Protein AF-A0A3E1D5I5-F1 (afdb_monomer_lite)

Secondary structure (DSSP, 8-state):
----HHHHHHHHHHHHHHHHHHHHHHHHHHHHHTSPPBEEEEEEEEEE--THHHHHHHTS---TTS-HHHHHHHHHHHHT-HHHHHHHHHHS-HHHHHHHHTT-S-HHHHHHHTEEEEEPTTSSEEEEEEEES-HHHHHHHHHHHHHHHHHHHHHHHHHHHHHHHHHHHHHHHHHHHHHHHHHHHHHHHHHHTT---SSGGG-HHHHHHHHHHHHHHHHHHHHHHHHHHHHHHHHHHHTTPPP-S-----HHHHHHHHHHHHHHHHHHHHHHHS-HHHHTT-HHHHHHHHHHHHHHHHHHHHHHHHHHHHHHHHHHHHHHHHHHHHHHHHHHHHHHHHHHHHHHHHHHHHHHHHHHHHHHHHHHHHHHHHHHHHHHHHHHHHHHHHH--EEEEEEPPP--SS-SBS-HHHHHHHHHHHHHHHHHHHHHHHHHTT---PPP-----PPPP-----------------TTSSS----------S---------PPPPPPHHHHHHHHHHS-HHHHHHHHHHTTT--HHHHHH-BGGGEETTTTEEEEPPPPTT-SS-PPPEEEEPPHHHHHHHHHHS---TT--SSBSSB-TTSPBPPHHHHHHHHHHHHHHTT-SSGGG--HHHHHHHHHHHHHHTTB-HHHHHHHH----HHHHHHHHHHS-SSPPBPTTSS--S-GGGSPP-

Radius of gyration: 65.94 Å; chains: 1; bounding box: 155×74×214 Å

Sequence (683 aa):
MFSSPAQRANRRKFLVFSGTFLTLAAIGLFYSYSRPAIYLASTRVQINPGAVQVEAAVSTGGTQGANAPRSLLNELQVLTSRPLVKAVLEKMSGAQRDIASQLGADSVAALQAGLQAKVAEGTNVVEVSSRGPDAALAAMLVNELVVAYTGQLNDAYAKTSNSSLTQISDEVAQLTQKVQTQRRQMEDFRLRHNIVSFEREENEALGRIKGQTEALNKAQEKLAIAEGKLRAMTESTAAGRPLAAPVRPNATLDNLEQRASQAREELSEMGRGFTPAYLAMDPRARAVRNRLIELERQIVNQRQSNGQVAQSDQSSALADARDEVNAARDTVARMTQQTAGNRGALQQFATHFNDFRILRDELAPLESLLRDATQRKARQEAGEAARRPSVRVVEPAFIPREPWQPQYTRDAAIVLGGAFLLALLAMWVVELFNRIDTPPTWVVSQPSPYPNNPNYGLGYEPGQDNVAALAHRRPLAVEYDGRAPMLPPINYPRELLQEELASILTNASPTVLLFVHLLLRGVSPEEAIALRGSDVNTATQTLHIANSQEGDDTRTTARDIPLDSTLHKMIVNTFKVTPAGDAQPLLGDTNAKPAALNDLTTELIYAAHDASVDQPAEVTPEALRHTYAAFLARQGIRMADLARAVGQMSTAQATIYSAMAPAGKRLGLEQVERLMPAVRPAT

Foldseek 3Di:
DDDDPVRVLVVVLCCLLVVLLVVLLVVLLCVLVPDFFKAKWKFKKQWDQFCPVVVVVPVPPDDPDDCVVVVVVVLQCVLLDLVLLVVLLVVDDPVLVVVLVVQDPDSSVSFSVQWDWDDDPPGSMIMIMGMDSALVSRQSSNQSSLVSSLVVLLVVLCVVLVVVLVVLVVVLVVLVVVLVVLVVVLVVLCVVLVVPDLDPVPDVLVVVLVVLVVVLVVLVVLLVVLVVVLVVLVVCVVVVHQPPPPLPPPVVLVVLVVVLVVLVVVLVVVPVPDDPVVCVVDPVSVVSVVVNVVSVVVNVVVVVVSVVVSVVVSVVVSVVSVVSNVVSVVSSVVSVVVSVVSVVVVVVSVVSSVVSVVSVVVSVVSVVVSVVSVVVSVVSVVSSVVSRIDMGTPGRIDRDPDGPPPPSVVSSVVSSVVSSVVSVVSSVVVCVVDDDDDPDDDDDDDDDDDDDDDDDDDDDDDDDDDPPPPPPPDDPPPPPPPDDPPPDPPPQQDADDLLLLLLLLVQADLLLNLLLVCLLQQQALVQLLVAFLQQQQLVQQWGWRDADPDPDPQGFDTAIGHHDPVSSCSQCPVQVRDNNTDRAGSNDDPVSHRDDSVVSQVSSLVSSVSSVPPPSVSRGSVNSNSNNLLQQLCQQADLVQSCNRNPDDDPSSSVVSPVSHDPDDHDYNVRTDSHDPSRDPDD

pLDDT: mean 78.71, std 16.88, range [29.5, 97.88]

Structure (mmCIF, N/CA/C/O backbone):
data_AF-A0A3E1D5I5-F1
#
_entry.id   AF-A0A3E1D5I5-F1
#
loop_
_atom_site.group_PDB
_atom_site.id
_atom_site.type_symbol
_atom_site.label_atom_id
_atom_site.label_alt_id
_atom_site.label_comp_id
_atom_site.label_asym_id
_atom_site.label_entity_id
_atom_site.label_seq_id
_atom_site.pdbx_PDB_ins_code
_atom_site.Cartn_x
_atom_site.Cartn_y
_atom_site.Cartn_z
_atom_site.occupancy
_atom_site.B_iso_or_equiv
_atom_site.auth_seq_id
_atom_site.auth_comp_id
_atom_site.auth_asym_id
_atom_site.auth_atom_id
_atom_site.pdbx_PDB_model_num
ATOM 1 N N . MET A 1 1 ? 50.272 1.333 -85.269 1.00 42.12 1 MET A N 1
ATOM 2 C CA . MET A 1 1 ? 49.233 1.319 -84.214 1.00 42.12 1 MET A CA 1
ATOM 3 C C . MET A 1 1 ? 49.677 2.283 -83.109 1.00 42.12 1 MET A C 1
ATOM 5 O O . MET A 1 1 ? 50.296 1.868 -82.141 1.00 42.12 1 MET A O 1
ATOM 9 N N . PHE A 1 2 ? 49.490 3.593 -83.308 1.00 49.72 2 PHE A N 1
ATOM 10 C CA . PHE A 1 2 ? 49.952 4.631 -82.376 1.00 49.72 2 PHE A CA 1
ATOM 11 C C . PHE A 1 2 ? 48.734 5.268 -81.706 1.00 49.72 2 PHE A C 1
ATOM 13 O O . PHE A 1 2 ? 47.946 5.939 -82.362 1.00 49.72 2 PHE A O 1
ATOM 20 N N . SER A 1 3 ? 48.553 5.012 -80.411 1.00 51.47 3 SER A N 1
ATOM 21 C CA . SER A 1 3 ? 47.504 5.639 -79.604 1.00 51.47 3 SER A CA 1
ATOM 22 C C . SER A 1 3 ? 47.756 7.140 -79.471 1.00 51.47 3 SER A C 1
ATOM 24 O O . SER A 1 3 ? 48.889 7.561 -79.207 1.00 51.47 3 SER A O 1
ATOM 26 N N . SER A 1 4 ? 46.699 7.932 -79.660 1.00 66.31 4 SER A N 1
ATOM 27 C CA . SER A 1 4 ? 46.750 9.395 -79.623 1.00 66.31 4 SER A CA 1
ATOM 28 C C . SER A 1 4 ? 47.171 9.903 -78.231 1.00 66.31 4 SER A C 1
ATOM 30 O O . SER A 1 4 ? 46.945 9.218 -77.225 1.00 66.31 4 SER A O 1
ATOM 32 N N . PRO A 1 5 ? 47.776 11.101 -78.119 1.00 66.19 5 PRO A N 1
ATOM 33 C CA . PRO A 1 5 ? 48.180 11.669 -76.826 1.00 66.19 5 PRO A CA 1
ATOM 34 C C . PRO A 1 5 ? 47.012 11.762 -75.825 1.00 66.19 5 PRO A C 1
ATOM 36 O O . PRO A 1 5 ? 47.193 11.487 -74.638 1.00 66.19 5 PRO A O 1
ATOM 39 N N . ALA A 1 6 ? 45.792 12.013 -76.313 1.00 66.56 6 ALA A N 1
ATOM 40 C CA . ALA A 1 6 ? 44.570 12.004 -75.510 1.00 66.56 6 ALA A CA 1
ATOM 41 C C . ALA A 1 6 ? 44.238 10.614 -74.923 1.00 66.56 6 ALA A C 1
ATOM 43 O O . ALA A 1 6 ? 43.860 10.504 -73.756 1.00 66.56 6 ALA A O 1
ATOM 44 N N . GLN A 1 7 ? 44.439 9.530 -75.683 1.00 73.06 7 GLN A N 1
ATOM 45 C CA . GLN A 1 7 ? 44.225 8.164 -75.187 1.00 73.06 7 GLN A CA 1
ATOM 46 C C . GLN A 1 7 ? 45.232 7.778 -74.095 1.00 73.06 7 GLN A C 1
ATOM 48 O O . GLN A 1 7 ? 44.872 7.090 -73.139 1.00 73.06 7 GLN A O 1
ATOM 53 N N . ARG A 1 8 ? 46.486 8.238 -74.197 1.00 75.19 8 ARG A N 1
ATOM 54 C CA . ARG A 1 8 ? 47.512 7.987 -73.169 1.00 75.19 8 ARG A CA 1
ATOM 55 C C . ARG A 1 8 ? 47.208 8.737 -71.870 1.00 75.19 8 ARG A C 1
ATOM 57 O O . ARG A 1 8 ? 47.341 8.151 -70.796 1.00 75.19 8 ARG A O 1
ATOM 64 N N . ALA A 1 9 ? 46.739 9.983 -71.966 1.00 75.44 9 ALA A N 1
ATOM 65 C CA . ALA A 1 9 ? 46.314 10.771 -70.810 1.00 75.44 9 ALA A CA 1
ATOM 66 C C . ALA A 1 9 ? 45.112 10.133 -70.091 1.00 75.44 9 ALA A C 1
ATOM 68 O O . ALA A 1 9 ? 45.166 9.925 -68.879 1.00 75.44 9 ALA A O 1
ATOM 69 N N . ASN A 1 10 ? 44.074 9.722 -70.827 1.00 80.50 10 ASN A N 1
ATOM 70 C CA . ASN A 1 10 ? 42.903 9.058 -70.241 1.00 80.50 10 ASN A CA 1
ATOM 71 C C . ASN A 1 10 ? 43.249 7.706 -69.601 1.00 80.50 10 ASN A C 1
ATOM 73 O O . ASN A 1 10 ? 42.752 7.394 -68.519 1.00 80.50 10 ASN A O 1
ATOM 77 N N . ARG A 1 11 ? 44.158 6.927 -70.204 1.00 86.00 11 ARG A N 1
ATOM 78 C CA . ARG A 1 11 ? 44.636 5.669 -69.612 1.00 86.00 11 ARG A CA 1
ATOM 79 C C . ARG A 1 11 ? 45.398 5.905 -68.307 1.00 86.00 11 ARG A C 1
ATOM 81 O O . ARG A 1 11 ? 45.205 5.158 -67.356 1.00 86.00 11 ARG A O 1
ATOM 88 N N . ARG A 1 12 ? 46.227 6.951 -68.231 1.00 84.06 12 ARG A N 1
ATOM 89 C CA . ARG A 1 12 ? 46.948 7.314 -67.001 1.00 84.06 12 ARG A CA 1
ATOM 90 C C . ARG A 1 12 ? 45.995 7.772 -65.897 1.00 84.06 12 ARG A C 1
ATOM 92 O O . ARG A 1 12 ? 46.133 7.307 -64.772 1.00 84.06 12 ARG A O 1
ATOM 99 N N . LYS A 1 13 ? 45.011 8.617 -66.224 1.00 84.94 13 LYS A N 1
ATOM 100 C CA . LYS A 1 13 ? 43.953 9.052 -65.294 1.00 84.94 13 LYS A CA 1
ATOM 101 C C . LYS A 1 13 ? 43.213 7.855 -64.699 1.00 84.94 13 LYS A C 1
ATOM 103 O O . LYS A 1 13 ? 43.117 7.733 -63.483 1.00 84.94 13 LYS A O 1
ATOM 108 N N . PHE A 1 14 ? 42.787 6.932 -65.560 1.00 88.75 14 PHE A N 1
ATOM 109 C CA . PHE A 1 14 ? 42.104 5.713 -65.141 1.00 88.75 14 PHE A CA 1
ATOM 110 C C . PHE A 1 14 ? 42.987 4.804 -64.273 1.00 88.75 14 PHE A C 1
ATOM 112 O O . PHE A 1 14 ? 42.516 4.290 -63.265 1.00 88.75 14 PHE A O 1
ATOM 119 N N . LEU A 1 15 ? 44.272 4.638 -64.609 1.00 90.94 15 LEU A N 1
ATOM 120 C CA . LEU A 1 15 ? 45.202 3.821 -63.819 1.00 90.94 15 LEU A CA 1
ATOM 121 C C . LEU A 1 15 ? 45.475 4.413 -62.432 1.00 90.94 15 LEU A C 1
ATOM 123 O O . LEU A 1 15 ? 45.501 3.670 -61.456 1.00 90.94 15 LEU A O 1
ATOM 127 N N . VAL A 1 16 ? 45.652 5.733 -62.330 1.00 91.44 16 VAL A N 1
ATOM 128 C CA . VAL A 1 16 ? 45.872 6.415 -61.044 1.00 91.44 16 VAL A CA 1
ATOM 129 C C . VAL A 1 16 ? 44.625 6.332 -60.173 1.00 91.44 16 VAL A C 1
ATOM 131 O O . VAL A 1 16 ? 44.719 5.940 -59.011 1.00 91.44 16 VAL A O 1
ATOM 134 N N . PHE A 1 17 ? 43.456 6.639 -60.739 1.00 93.88 17 PHE A N 1
ATOM 135 C CA . PHE A 1 17 ? 42.183 6.522 -60.036 1.00 93.88 17 PHE A CA 1
ATOM 136 C C . PHE A 1 17 ? 41.930 5.079 -59.579 1.00 93.88 17 PHE A C 1
ATOM 138 O O . PHE A 1 17 ? 41.738 4.830 -58.395 1.00 93.88 17 PHE A O 1
ATOM 145 N N . SER A 1 18 ? 42.003 4.104 -60.490 1.00 93.62 18 SER A N 1
ATOM 146 C CA . SER A 1 18 ? 41.732 2.702 -60.162 1.00 93.62 18 SER A CA 1
ATOM 147 C C . SER A 1 18 ? 42.753 2.131 -59.174 1.00 93.62 18 SER A C 1
ATOM 149 O O . SER A 1 18 ? 42.370 1.369 -58.293 1.00 93.62 18 SER A O 1
ATOM 151 N N . GLY A 1 19 ? 44.037 2.486 -59.291 1.00 95.31 19 GLY A N 1
ATOM 152 C CA . GLY A 1 19 ? 45.087 2.003 -58.391 1.00 95.31 19 GLY A CA 1
ATOM 153 C C . GLY A 1 19 ? 44.958 2.554 -56.968 1.00 95.31 19 GLY A C 1
ATOM 154 O O . GLY A 1 19 ? 45.108 1.816 -55.995 1.00 95.31 19 GLY A O 1
ATOM 155 N N . THR A 1 20 ? 44.629 3.840 -56.832 1.00 94.31 20 THR A N 1
ATOM 156 C CA . THR A 1 20 ? 44.410 4.469 -55.517 1.00 94.31 20 THR A CA 1
ATOM 157 C C . THR A 1 20 ? 43.092 4.025 -54.887 1.00 94.31 20 THR A C 1
ATOM 159 O O . THR A 1 20 ? 43.067 3.683 -53.708 1.00 94.31 20 THR A O 1
ATOM 162 N N . PHE A 1 21 ? 42.019 3.931 -55.675 1.00 96.81 21 PHE A N 1
ATOM 163 C CA . PHE A 1 21 ? 40.726 3.439 -55.207 1.00 96.81 21 PHE A CA 1
ATOM 164 C C . PHE A 1 21 ? 40.816 1.998 -54.695 1.00 96.81 21 PHE A C 1
ATOM 166 O O . PHE A 1 21 ? 40.399 1.728 -53.573 1.00 96.81 21 PHE A O 1
ATOM 173 N N . LEU A 1 22 ? 41.395 1.078 -55.478 1.00 96.69 22 LEU A N 1
ATOM 174 C CA . LEU A 1 22 ? 41.454 -0.339 -55.107 1.00 96.69 22 LEU A CA 1
ATOM 175 C C . LEU A 1 22 ? 42.319 -0.585 -53.866 1.00 96.69 22 LEU A C 1
ATOM 177 O O . LEU A 1 22 ? 41.949 -1.409 -53.035 1.00 96.69 22 LEU A O 1
ATOM 181 N N . THR A 1 23 ? 43.439 0.124 -53.707 1.00 95.94 23 THR A N 1
ATOM 182 C CA . THR A 1 23 ? 44.313 -0.050 -52.533 1.00 95.94 23 THR A CA 1
ATOM 183 C C . THR A 1 23 ? 43.657 0.470 -51.257 1.00 95.94 23 THR A C 1
ATOM 185 O O . THR A 1 23 ? 43.608 -0.251 -50.261 1.00 95.94 23 THR A O 1
ATOM 188 N N . LEU A 1 24 ? 43.086 1.678 -51.291 1.00 96.19 24 LEU A N 1
ATOM 189 C CA . LEU A 1 24 ? 42.383 2.255 -50.144 1.00 96.19 24 LEU A CA 1
ATOM 190 C C . LEU A 1 24 ? 41.114 1.470 -49.792 1.00 96.19 24 LEU A C 1
ATOM 192 O O . LEU A 1 24 ? 40.868 1.212 -48.613 1.00 96.19 24 LEU A O 1
ATOM 196 N N . ALA A 1 25 ? 40.344 1.037 -50.795 1.00 95.62 25 ALA A N 1
ATOM 197 C CA . ALA A 1 25 ? 39.172 0.196 -50.583 1.00 95.62 25 ALA A CA 1
ATOM 198 C C . ALA A 1 25 ? 39.558 -1.158 -49.972 1.00 95.62 25 ALA A C 1
ATOM 200 O O . ALA A 1 25 ? 38.936 -1.577 -49.000 1.00 95.62 25 ALA A O 1
ATOM 201 N N . ALA A 1 26 ? 40.604 -1.823 -50.477 1.00 96.00 26 ALA A N 1
ATOM 202 C CA . ALA A 1 26 ? 41.054 -3.108 -49.942 1.00 96.00 26 ALA A CA 1
ATOM 203 C C . ALA A 1 26 ? 41.519 -2.998 -48.482 1.00 96.00 26 ALA A C 1
ATOM 205 O O . ALA A 1 26 ? 41.085 -3.790 -47.647 1.00 96.00 26 ALA A O 1
ATOM 206 N N . ILE A 1 27 ? 42.343 -1.996 -48.153 1.00 95.88 27 ILE A N 1
ATOM 207 C CA . ILE A 1 27 ? 42.831 -1.772 -46.782 1.00 95.88 27 ILE A CA 1
ATOM 208 C C . ILE A 1 27 ? 41.668 -1.435 -45.841 1.00 95.88 27 ILE A C 1
ATOM 210 O O . ILE A 1 27 ? 41.563 -2.006 -44.754 1.00 95.88 27 ILE A O 1
ATOM 214 N N . GLY A 1 28 ? 40.775 -0.533 -46.254 1.00 93.06 28 GLY A N 1
ATOM 215 C CA . GLY A 1 28 ? 39.649 -0.113 -45.426 1.00 93.06 28 GLY A CA 1
ATOM 216 C C . GLY A 1 28 ? 38.622 -1.226 -45.202 1.00 93.06 28 GLY A C 1
ATOM 217 O O . GLY A 1 28 ? 38.139 -1.389 -44.083 1.00 93.06 28 GLY A O 1
ATOM 218 N N . LEU A 1 29 ? 38.316 -2.028 -46.230 1.00 94.31 29 LEU A N 1
ATOM 219 C CA . LEU A 1 29 ? 37.409 -3.170 -46.095 1.00 94.31 29 LEU A CA 1
ATOM 220 C C . LEU A 1 29 ? 38.040 -4.261 -45.233 1.00 94.31 29 LEU A C 1
ATOM 222 O O . LEU A 1 29 ? 37.367 -4.775 -44.343 1.00 94.31 29 LEU A O 1
ATOM 226 N N . PHE A 1 30 ? 39.329 -4.559 -45.424 1.00 94.56 30 PHE A N 1
ATOM 227 C CA . PHE A 1 30 ? 40.052 -5.499 -44.569 1.00 94.56 30 PHE A CA 1
ATOM 228 C C . PHE A 1 30 ? 39.974 -5.080 -43.095 1.00 94.56 30 PHE A C 1
ATOM 230 O O . PHE A 1 30 ? 39.568 -5.878 -42.256 1.00 94.56 30 PHE A O 1
ATOM 237 N N . TYR A 1 31 ? 40.245 -3.808 -42.792 1.00 93.44 31 TYR A N 1
ATOM 238 C CA . TYR A 1 31 ? 40.122 -3.262 -41.437 1.00 93.44 31 TYR A CA 1
ATOM 239 C C . TYR A 1 31 ? 38.677 -3.260 -40.899 1.00 93.44 31 TYR A C 1
ATOM 241 O O . TYR A 1 31 ? 38.444 -3.399 -39.696 1.00 93.44 31 TYR A O 1
ATOM 249 N N . SER A 1 32 ? 37.677 -3.071 -41.762 1.00 91.06 32 SER A N 1
ATOM 250 C CA . SER A 1 32 ? 36.269 -3.116 -41.361 1.00 91.06 32 SER A CA 1
ATOM 251 C C . SER A 1 32 ? 35.823 -4.533 -40.999 1.00 91.06 32 SER A C 1
ATOM 253 O O . SER A 1 32 ? 35.151 -4.701 -39.987 1.00 91.06 32 SER A O 1
ATOM 255 N N . TYR A 1 33 ? 36.218 -5.540 -41.783 1.00 91.69 33 TYR A N 1
ATOM 256 C CA . TYR A 1 33 ? 35.835 -6.941 -41.571 1.00 91.69 33 TYR A CA 1
ATOM 257 C C . TYR A 1 33 ? 36.713 -7.679 -40.550 1.00 91.69 33 TYR A C 1
ATOM 259 O O . TYR A 1 33 ? 36.272 -8.682 -40.000 1.00 91.69 33 TYR A O 1
ATOM 267 N N . SER A 1 34 ? 37.918 -7.185 -40.238 1.00 89.38 34 SER A N 1
ATOM 268 C CA . SER A 1 34 ? 38.784 -7.773 -39.204 1.00 89.38 34 SER A CA 1
ATOM 269 C C . SER A 1 34 ? 38.383 -7.406 -37.770 1.00 89.38 34 SER A C 1
ATOM 271 O O . SER A 1 34 ? 38.963 -7.930 -36.820 1.00 89.38 34 SER A O 1
ATOM 273 N N . ARG A 1 35 ? 37.446 -6.468 -37.583 1.00 88.81 35 ARG A N 1
ATOM 274 C CA . ARG A 1 35 ? 36.984 -6.043 -36.255 1.00 88.81 35 ARG A CA 1
ATOM 275 C C . ARG A 1 35 ? 36.007 -7.072 -35.664 1.00 88.81 35 ARG A C 1
ATOM 277 O O . ARG A 1 35 ? 35.093 -7.495 -36.378 1.00 88.81 35 ARG A O 1
ATOM 284 N N . PRO A 1 36 ? 36.171 -7.459 -34.382 1.00 86.19 36 PRO A N 1
ATOM 285 C CA . PRO A 1 36 ? 35.299 -8.438 -33.744 1.00 86.19 36 PRO A CA 1
ATOM 286 C C . PRO A 1 36 ? 33.871 -7.898 -33.636 1.00 86.19 36 PRO A C 1
ATOM 288 O O . PRO A 1 36 ? 33.661 -6.737 -33.282 1.00 86.19 36 PRO A O 1
ATOM 291 N N . ALA A 1 37 ? 32.901 -8.760 -33.934 1.00 88.50 37 ALA A N 1
ATOM 292 C CA . ALA A 1 37 ? 31.489 -8.462 -33.768 1.00 88.50 37 ALA A CA 1
ATOM 293 C C . ALA A 1 37 ? 31.130 -8.395 -32.278 1.00 88.50 37 ALA A C 1
ATOM 295 O O . ALA A 1 37 ? 31.446 -9.307 -31.514 1.00 88.50 37 ALA A O 1
ATOM 296 N N . ILE A 1 38 ? 30.449 -7.325 -31.874 1.00 90.88 38 ILE A N 1
ATOM 297 C CA . ILE A 1 38 ? 29.845 -7.181 -30.550 1.00 90.88 38 ILE A CA 1
ATOM 298 C C . ILE A 1 38 ? 28.334 -7.240 -30.726 1.00 90.88 38 ILE A C 1
ATOM 300 O O . ILE A 1 38 ? 27.758 -6.473 -31.500 1.00 90.88 38 ILE A O 1
ATOM 304 N N . TYR A 1 39 ? 27.696 -8.133 -29.986 1.00 92.12 39 TYR A N 1
ATOM 305 C CA . TYR A 1 39 ? 26.256 -8.322 -29.955 1.00 92.12 39 TYR A CA 1
ATOM 306 C C . TYR A 1 39 ? 25.660 -7.627 -28.734 1.00 92.12 39 TYR A C 1
ATOM 308 O O . TYR A 1 39 ? 26.291 -7.569 -27.678 1.00 92.12 39 TYR A O 1
ATOM 316 N N . LEU A 1 40 ? 24.446 -7.100 -28.890 1.00 92.56 40 LEU A N 1
ATOM 317 C CA . LEU A 1 40 ? 23.673 -6.464 -27.828 1.00 92.56 40 LEU A CA 1
ATOM 318 C C . LEU A 1 40 ? 22.379 -7.253 -27.635 1.00 92.56 40 LEU A C 1
ATOM 320 O O . LEU A 1 40 ? 21.612 -7.409 -28.583 1.00 92.56 40 LEU A O 1
ATOM 324 N N . ALA A 1 41 ? 22.138 -7.724 -26.417 1.00 94.06 41 ALA A N 1
ATOM 325 C CA . ALA A 1 41 ? 20.865 -8.309 -26.016 1.00 94.06 41 ALA A CA 1
ATOM 326 C C . ALA A 1 41 ? 20.261 -7.461 -24.895 1.00 94.06 41 ALA A C 1
ATOM 328 O O . ALA A 1 41 ? 20.975 -7.096 -23.960 1.00 94.06 41 ALA A O 1
ATOM 329 N N . SER A 1 42 ? 18.970 -7.143 -24.976 1.00 92.50 42 SER A N 1
ATOM 330 C CA . SER A 1 42 ? 18.258 -6.384 -23.945 1.00 92.50 42 SER A CA 1
ATOM 331 C C . SER A 1 42 ? 16.977 -7.087 -23.510 1.00 92.50 42 SER A C 1
ATOM 333 O O . SER A 1 42 ? 16.340 -7.785 -24.292 1.00 92.50 42 SER A O 1
ATOM 335 N N . THR A 1 43 ? 16.631 -6.924 -22.236 1.00 93.56 43 THR A N 1
ATOM 336 C CA . THR A 1 43 ? 15.367 -7.349 -21.625 1.00 93.56 43 THR A CA 1
ATOM 337 C C . THR A 1 43 ? 14.710 -6.132 -20.996 1.00 93.56 43 THR A C 1
ATOM 339 O O . THR A 1 43 ? 15.400 -5.242 -20.483 1.00 93.56 43 THR A O 1
ATOM 342 N N . ARG A 1 44 ? 13.381 -6.098 -20.995 1.00 91.56 44 ARG A N 1
ATOM 343 C CA . ARG A 1 44 ? 12.610 -5.061 -20.309 1.00 91.56 44 ARG A CA 1
ATOM 344 C C . ARG A 1 44 ? 11.806 -5.685 -19.195 1.00 91.56 44 ARG A C 1
ATOM 346 O O . ARG A 1 44 ? 11.030 -6.618 -19.406 1.00 91.56 44 ARG A O 1
ATOM 353 N N . VAL A 1 45 ? 11.983 -5.144 -18.001 1.00 90.94 45 VAL A N 1
ATOM 354 C CA . VAL A 1 45 ? 11.384 -5.670 -16.783 1.00 90.94 45 VAL A CA 1
ATOM 355 C C . VAL A 1 45 ? 10.698 -4.542 -16.044 1.00 90.94 45 VAL A C 1
ATOM 357 O O . VAL A 1 45 ? 11.298 -3.510 -15.767 1.00 90.94 45 VAL A O 1
ATOM 360 N N . GLN A 1 46 ? 9.433 -4.746 -15.707 1.00 88.31 46 GLN A N 1
ATOM 361 C CA . GLN A 1 46 ? 8.703 -3.860 -14.823 1.00 88.31 46 GLN A CA 1
ATOM 362 C C . GLN A 1 46 ? 8.948 -4.301 -13.381 1.00 88.31 46 GLN A C 1
ATOM 364 O O . GLN A 1 46 ? 8.590 -5.421 -12.998 1.00 88.31 46 GLN A O 1
ATOM 369 N N . ILE A 1 47 ? 9.555 -3.423 -12.589 1.00 85.69 47 ILE A N 1
ATOM 370 C CA . ILE A 1 47 ? 9.854 -3.668 -11.179 1.00 85.69 47 ILE A CA 1
ATOM 371 C C . ILE A 1 47 ? 8.873 -2.851 -10.356 1.00 85.69 47 ILE A C 1
ATOM 373 O O . ILE A 1 47 ? 8.875 -1.628 -10.414 1.00 85.69 47 ILE A O 1
ATOM 377 N N . ASN A 1 48 ? 8.007 -3.523 -9.603 1.00 80.88 48 ASN A N 1
ATOM 378 C CA . ASN A 1 48 ? 7.159 -2.848 -8.634 1.00 80.88 48 ASN A CA 1
ATOM 379 C C . ASN A 1 48 ? 7.799 -2.999 -7.245 1.00 80.88 48 ASN A C 1
ATOM 381 O O . ASN A 1 48 ? 7.688 -4.090 -6.663 1.00 80.88 48 ASN A O 1
ATOM 385 N N . PRO A 1 49 ? 8.506 -1.972 -6.732 1.00 65.38 49 PRO A N 1
ATOM 386 C CA . PRO A 1 49 ? 9.101 -2.039 -5.408 1.00 65.38 49 PRO A CA 1
ATOM 387 C C . PRO A 1 49 ? 7.968 -2.140 -4.383 1.00 65.38 49 PRO A C 1
ATOM 389 O O . PRO A 1 49 ? 7.152 -1.233 -4.230 1.00 65.38 49 PRO A O 1
ATOM 392 N N . GLY A 1 50 ? 7.879 -3.280 -3.698 1.00 60.97 50 GLY A N 1
ATOM 393 C CA . GLY A 1 50 ? 6.906 -3.482 -2.625 1.00 60.97 50 GLY A CA 1
ATOM 394 C C . GLY A 1 50 ? 7.033 -2.394 -1.550 1.00 60.9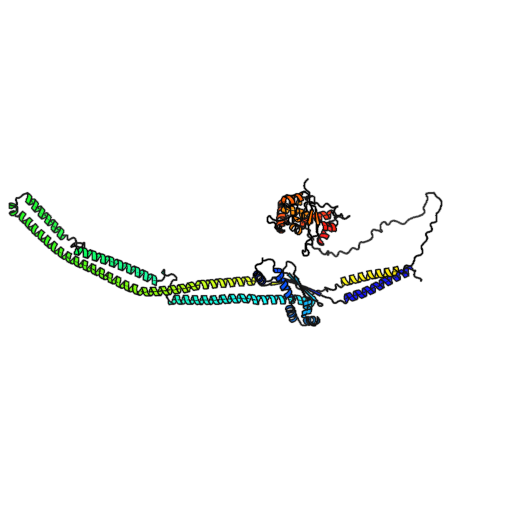7 50 GLY A C 1
ATOM 395 O O . GLY A 1 50 ? 8.129 -1.897 -1.288 1.00 60.97 50 GLY A O 1
ATOM 396 N N . ALA A 1 51 ? 5.924 -2.029 -0.896 1.00 53.28 51 ALA A N 1
ATOM 397 C CA . ALA A 1 51 ? 5.813 -0.847 -0.021 1.00 53.28 51 ALA A CA 1
ATOM 398 C C . ALA A 1 51 ? 6.805 -0.773 1.166 1.00 53.28 51 ALA A C 1
ATOM 400 O O . ALA A 1 51 ? 6.895 0.261 1.825 1.00 53.28 51 ALA A O 1
ATOM 401 N N . VAL A 1 52 ? 7.576 -1.833 1.431 1.00 49.00 52 VAL A N 1
ATOM 402 C CA . VAL A 1 52 ? 8.602 -1.897 2.487 1.00 49.00 52 VAL A CA 1
ATOM 403 C C . VAL A 1 52 ? 9.687 -0.820 2.307 1.00 49.00 52 VAL A C 1
ATOM 405 O O . VAL A 1 52 ? 10.210 -0.315 3.295 1.00 49.00 52 VAL A O 1
ATOM 408 N N . GLN A 1 53 ? 9.987 -0.393 1.073 1.00 47.28 53 GLN A N 1
ATOM 409 C CA . GLN A 1 53 ? 10.917 0.727 0.845 1.00 47.28 53 GLN A CA 1
ATOM 410 C C . GLN A 1 53 ? 10.264 2.111 1.010 1.00 47.28 53 GLN A C 1
ATOM 412 O O . GLN A 1 53 ? 10.961 3.092 1.267 1.00 47.28 53 GLN A O 1
ATOM 417 N N . VAL A 1 54 ? 8.935 2.202 0.910 1.00 46.06 54 VAL A N 1
ATOM 418 C CA . VAL A 1 54 ? 8.209 3.470 1.061 1.00 46.06 54 VAL A CA 1
ATOM 419 C C . VAL A 1 54 ? 8.139 3.866 2.539 1.00 46.06 54 VAL A C 1
ATOM 421 O O . VAL A 1 54 ? 8.401 5.018 2.863 1.00 46.06 54 VAL A O 1
ATOM 424 N N . GLU A 1 55 ? 7.896 2.927 3.460 1.00 40.78 55 GLU A N 1
ATOM 425 C CA . GLU A 1 55 ? 7.796 3.232 4.902 1.00 40.78 55 GLU A CA 1
ATOM 426 C C . GLU A 1 55 ? 9.134 3.674 5.533 1.00 40.78 55 GLU A C 1
ATOM 428 O O . GLU A 1 55 ? 9.135 4.600 6.342 1.00 40.78 55 GLU A O 1
ATOM 433 N N . ALA A 1 56 ? 10.281 3.124 5.108 1.00 40.41 56 ALA A N 1
ATOM 434 C CA . ALA A 1 56 ? 11.601 3.575 5.581 1.00 40.41 56 ALA A CA 1
ATOM 435 C C . ALA A 1 56 ? 11.934 5.026 5.162 1.00 40.41 56 ALA A C 1
ATOM 437 O O . ALA A 1 56 ? 12.672 5.724 5.857 1.00 40.41 56 ALA A O 1
ATOM 438 N N . ALA A 1 57 ? 11.362 5.504 4.051 1.00 40.22 57 ALA A N 1
ATOM 439 C CA . ALA A 1 57 ? 11.476 6.896 3.613 1.00 40.22 57 ALA A CA 1
ATOM 440 C C . ALA A 1 57 ? 10.443 7.826 4.286 1.00 40.22 57 ALA A C 1
ATOM 442 O O . ALA A 1 57 ? 10.678 9.030 4.389 1.00 40.22 57 ALA A O 1
ATOM 443 N N . VAL A 1 58 ? 9.318 7.279 4.764 1.00 41.97 58 VAL A N 1
ATOM 444 C CA . VAL A 1 58 ? 8.222 8.024 5.415 1.00 41.97 58 VAL A CA 1
ATOM 445 C C . VAL A 1 58 ? 8.544 8.391 6.871 1.00 41.97 58 VAL A C 1
ATOM 447 O O . VAL A 1 58 ? 8.001 9.369 7.382 1.00 41.97 58 VAL A O 1
ATOM 450 N N . SER A 1 59 ? 9.484 7.703 7.531 1.00 43.59 59 SER A N 1
ATOM 451 C CA . SER A 1 59 ? 9.962 8.069 8.881 1.00 43.59 59 SER A CA 1
ATOM 452 C C . SER A 1 59 ? 10.683 9.427 8.965 1.00 43.59 59 SER A C 1
ATOM 454 O O . SER A 1 59 ? 10.879 9.956 10.057 1.00 43.59 59 SER A O 1
ATOM 456 N N . THR A 1 60 ? 11.026 10.033 7.830 1.00 39.53 60 THR A N 1
ATOM 457 C CA . THR A 1 60 ? 11.434 11.440 7.721 1.00 39.53 60 THR A CA 1
ATOM 458 C C . THR A 1 60 ? 10.323 12.194 7.007 1.00 39.53 60 THR A C 1
ATOM 460 O O . THR A 1 60 ? 10.151 12.013 5.807 1.00 39.53 60 THR A O 1
ATOM 463 N N . GLY A 1 61 ? 9.548 12.996 7.745 1.00 34.50 61 GLY A N 1
ATOM 464 C CA . GLY A 1 61 ? 8.323 13.660 7.284 1.00 34.50 61 GLY A CA 1
ATOM 465 C C . GLY A 1 61 ? 8.491 14.546 6.045 1.00 34.50 61 GLY A C 1
ATOM 466 O O . GLY A 1 61 ? 8.610 15.763 6.151 1.00 34.50 61 GLY A O 1
ATOM 467 N N . GLY A 1 62 ? 8.450 13.925 4.869 1.00 33.78 62 GLY A N 1
ATOM 468 C CA . GLY A 1 62 ? 8.471 14.556 3.559 1.00 33.78 62 GLY A CA 1
ATOM 469 C C . GLY A 1 62 ? 7.348 13.995 2.693 1.00 33.78 62 GLY A C 1
ATOM 470 O O . GLY A 1 62 ? 7.112 12.789 2.654 1.00 33.78 62 GLY A O 1
ATOM 471 N N . THR A 1 63 ? 6.642 14.902 2.030 1.00 32.78 63 THR A N 1
ATOM 472 C CA . THR A 1 63 ? 5.539 14.680 1.093 1.00 32.78 63 THR A CA 1
ATOM 473 C C . THR A 1 63 ? 5.749 13.470 0.172 1.00 32.78 63 THR A C 1
ATOM 475 O O . THR A 1 63 ? 6.761 13.340 -0.519 1.00 32.78 63 THR A O 1
ATOM 478 N N . GLN A 1 64 ? 4.750 12.582 0.158 1.00 35.53 64 GLN A N 1
ATOM 479 C CA . GLN A 1 64 ? 4.659 11.433 -0.741 1.00 35.53 64 GLN A CA 1
ATOM 480 C C . GLN A 1 64 ? 4.643 11.937 -2.193 1.00 35.53 64 GLN A C 1
ATOM 482 O O . GLN A 1 64 ? 3.697 12.598 -2.607 1.00 35.53 64 GLN A O 1
ATOM 487 N N . GLY A 1 65 ? 5.710 11.675 -2.949 1.00 37.97 65 GLY A N 1
ATOM 488 C CA . GLY A 1 65 ? 5.780 12.019 -4.375 1.00 37.97 65 GLY A CA 1
ATOM 489 C C . GLY A 1 65 ? 7.191 12.080 -4.965 1.00 37.97 65 GLY A C 1
ATOM 490 O O . GLY A 1 65 ? 7.363 11.772 -6.135 1.00 37.97 65 GLY A O 1
ATOM 491 N N . ALA A 1 66 ? 8.224 12.395 -4.171 1.00 36.94 66 ALA A N 1
ATOM 492 C CA . ALA A 1 66 ? 9.559 12.704 -4.715 1.00 36.94 66 ALA A CA 1
ATOM 493 C C . ALA A 1 66 ? 10.638 11.602 -4.561 1.00 36.94 66 ALA A C 1
ATOM 495 O O . ALA A 1 66 ? 11.758 11.778 -5.037 1.00 36.94 66 ALA A O 1
ATOM 496 N N . ASN A 1 67 ? 10.347 10.467 -3.907 1.00 41.97 67 ASN A N 1
ATOM 497 C CA . ASN A 1 67 ? 11.376 9.481 -3.513 1.00 41.97 67 ASN A CA 1
ATOM 498 C C . ASN A 1 67 ? 11.423 8.174 -4.336 1.00 41.97 67 ASN A C 1
ATOM 500 O O . ASN A 1 67 ? 12.385 7.418 -4.193 1.00 41.97 67 ASN A O 1
ATOM 504 N N . ALA A 1 68 ? 10.465 7.922 -5.237 1.00 46.22 68 ALA A N 1
ATOM 505 C CA . ALA A 1 68 ? 10.489 6.764 -6.144 1.00 46.22 68 ALA A CA 1
ATOM 506 C C . ALA A 1 68 ? 11.792 6.617 -6.976 1.00 46.22 68 ALA A C 1
ATOM 508 O O . ALA A 1 68 ? 12.335 5.508 -7.014 1.00 46.22 68 ALA A O 1
ATOM 509 N N . PRO A 1 69 ? 12.384 7.683 -7.565 1.00 51.03 69 PRO A N 1
ATOM 510 C CA . PRO A 1 69 ? 13.556 7.517 -8.431 1.00 51.03 69 PRO A CA 1
ATOM 511 C C . PRO A 1 69 ? 14.811 7.029 -7.688 1.00 51.03 69 PRO A C 1
ATOM 513 O O . PRO A 1 69 ? 15.616 6.305 -8.265 1.00 51.03 69 PRO A O 1
ATOM 516 N N . ARG A 1 70 ? 14.977 7.347 -6.394 1.00 53.25 70 ARG A N 1
ATOM 517 C CA . ARG A 1 70 ? 16.147 6.902 -5.607 1.00 53.25 70 ARG A CA 1
ATOM 518 C C . ARG A 1 70 ? 16.100 5.412 -5.258 1.00 53.25 70 ARG A C 1
ATOM 520 O O . ARG A 1 70 ? 17.141 4.761 -5.270 1.00 53.25 70 ARG A O 1
ATOM 527 N N . SER A 1 71 ? 14.911 4.873 -4.976 1.00 63.44 71 SER A N 1
ATOM 528 C CA . SER A 1 71 ? 14.729 3.436 -4.703 1.00 63.44 71 SER A CA 1
ATOM 529 C C . SER A 1 71 ? 15.082 2.577 -5.917 1.00 63.44 71 SER A C 1
ATOM 531 O O . SER A 1 71 ? 15.850 1.623 -5.810 1.00 63.44 71 SER A O 1
ATOM 533 N N . LEU A 1 72 ? 14.629 3.002 -7.097 1.00 67.75 72 LEU A N 1
ATOM 534 C CA . LEU A 1 72 ? 14.846 2.276 -8.337 1.00 67.75 72 LEU A CA 1
ATOM 535 C C . LEU A 1 72 ? 16.314 2.361 -8.791 1.00 67.75 72 LEU A C 1
ATOM 537 O O . LEU A 1 72 ? 16.871 1.362 -9.227 1.00 67.75 72 LEU A O 1
ATOM 541 N N . LEU A 1 73 ? 16.997 3.495 -8.580 1.00 70.56 73 LEU A N 1
ATOM 542 C CA . LEU A 1 73 ? 18.447 3.616 -8.807 1.00 70.56 73 LEU A CA 1
ATOM 543 C C . LEU A 1 73 ? 19.276 2.643 -7.946 1.00 70.56 73 LEU A C 1
ATOM 545 O O . LEU A 1 73 ? 20.234 2.049 -8.446 1.00 70.56 73 LEU A O 1
ATOM 549 N N . ASN A 1 74 ? 18.901 2.435 -6.680 1.00 74.81 74 ASN A N 1
ATOM 550 C CA . ASN A 1 74 ? 19.558 1.438 -5.828 1.00 74.81 74 ASN A CA 1
ATOM 551 C C . ASN A 1 74 ? 19.319 0.013 -6.355 1.00 74.81 74 ASN A C 1
ATOM 553 O O . ASN A 1 74 ? 20.239 -0.806 -6.374 1.00 74.81 74 ASN A O 1
ATOM 557 N N . GLU A 1 75 ? 18.110 -0.280 -6.836 1.00 74.25 75 GLU A N 1
ATOM 558 C CA . GLU A 1 75 ? 17.773 -1.574 -7.440 1.00 74.25 75 GLU A CA 1
ATOM 559 C C . GLU A 1 75 ? 18.550 -1.840 -8.737 1.00 74.25 75 GLU A C 1
ATOM 561 O O . GLU A 1 75 ? 19.005 -2.966 -8.946 1.00 74.25 75 GLU A O 1
ATOM 566 N N . LEU A 1 76 ? 18.812 -0.814 -9.555 1.00 76.69 76 LEU A N 1
ATOM 567 C CA . LEU A 1 76 ? 19.695 -0.925 -10.726 1.00 76.69 76 LEU A CA 1
ATOM 568 C C . LEU A 1 76 ? 21.116 -1.331 -10.328 1.00 76.69 76 LEU A C 1
ATOM 570 O O . LEU A 1 76 ? 21.717 -2.199 -10.965 1.00 76.69 76 LEU A O 1
ATOM 574 N N . GLN A 1 77 ? 21.654 -0.734 -9.260 1.00 77.00 77 GLN A N 1
ATOM 575 C CA . GLN A 1 77 ? 22.997 -1.059 -8.783 1.00 77.00 77 GLN A CA 1
ATOM 576 C C . GLN A 1 77 ? 23.077 -2.507 -8.278 1.00 77.00 77 GLN A C 1
ATOM 578 O O . GLN A 1 77 ? 24.084 -3.183 -8.508 1.00 77.00 77 GLN A O 1
ATOM 583 N N . VAL A 1 78 ? 22.005 -3.006 -7.651 1.00 81.56 78 VAL A N 1
ATOM 584 C CA . VAL A 1 78 ? 21.880 -4.410 -7.232 1.00 81.56 78 VAL A CA 1
ATOM 585 C C . VAL A 1 78 ? 21.765 -5.346 -8.438 1.00 81.56 78 VAL A C 1
ATOM 587 O O . VAL A 1 78 ? 22.443 -6.375 -8.462 1.00 81.56 78 VAL A O 1
ATOM 590 N N . LEU A 1 79 ? 20.982 -4.987 -9.460 1.00 81.50 79 LEU A N 1
ATOM 591 C CA . LEU A 1 79 ? 20.834 -5.765 -10.696 1.00 81.50 79 LEU A CA 1
ATOM 592 C C . LEU A 1 79 ? 22.175 -5.976 -11.409 1.00 81.50 79 LEU A C 1
ATOM 594 O O . LEU A 1 79 ? 22.473 -7.084 -11.841 1.00 81.50 79 LEU A O 1
ATOM 598 N N . THR A 1 80 ? 23.022 -4.946 -11.474 1.00 83.56 80 THR A N 1
ATOM 599 C CA . THR A 1 80 ? 24.361 -5.034 -12.090 1.00 83.56 80 THR A CA 1
ATOM 600 C C . THR A 1 80 ? 25.471 -5.439 -11.110 1.00 83.56 80 THR A C 1
ATOM 602 O O . THR A 1 80 ? 26.658 -5.259 -11.392 1.00 83.56 80 THR A O 1
ATOM 605 N N . SER A 1 81 ? 25.115 -5.940 -9.925 1.00 87.31 81 SER A N 1
ATOM 606 C CA . SER A 1 81 ? 26.088 -6.223 -8.871 1.00 87.31 81 SER A CA 1
ATOM 607 C C . SER A 1 81 ? 26.878 -7.512 -9.124 1.00 87.31 81 SER A C 1
ATOM 609 O O . SER A 1 81 ? 26.358 -8.526 -9.594 1.00 87.31 81 SER A O 1
ATOM 611 N N . ARG A 1 82 ? 28.160 -7.501 -8.736 1.00 88.50 82 ARG A N 1
ATOM 612 C CA . ARG A 1 82 ? 29.073 -8.651 -8.859 1.00 88.50 82 ARG A CA 1
ATOM 613 C C . ARG A 1 82 ? 28.536 -9.955 -8.234 1.00 88.50 82 ARG A C 1
ATOM 615 O O . ARG A 1 82 ? 28.711 -10.999 -8.861 1.00 88.50 82 ARG A O 1
ATOM 622 N N . PRO A 1 83 ? 27.890 -9.955 -7.046 1.00 87.50 83 PRO A N 1
ATOM 623 C CA . PRO A 1 83 ? 27.346 -11.178 -6.451 1.00 87.50 83 PRO A CA 1
ATOM 624 C C . PRO A 1 83 ? 26.279 -11.845 -7.322 1.00 87.50 83 PRO A C 1
ATOM 626 O O . PRO A 1 83 ? 26.245 -13.069 -7.410 1.00 87.50 83 PRO A O 1
ATOM 629 N N . LEU A 1 84 ? 25.450 -11.045 -7.996 1.00 86.12 84 LEU A N 1
ATOM 630 C CA . LEU A 1 84 ? 24.354 -11.530 -8.828 1.00 86.12 84 LEU A CA 1
ATOM 631 C C . LEU A 1 84 ? 24.890 -12.128 -10.135 1.00 86.12 84 LEU A C 1
ATOM 633 O O . LEU A 1 84 ? 24.523 -13.241 -10.501 1.00 86.12 84 LEU A O 1
ATOM 637 N N . VAL A 1 85 ? 25.866 -11.458 -10.761 1.00 88.31 85 VAL A N 1
ATOM 638 C CA . VAL A 1 85 ? 26.590 -11.984 -11.934 1.00 88.31 85 VAL A CA 1
ATOM 639 C C . VAL A 1 85 ? 27.324 -13.286 -11.596 1.00 88.31 85 VAL A C 1
ATOM 641 O O . VAL A 1 85 ? 27.273 -14.246 -12.365 1.00 88.31 85 VAL A O 1
ATOM 644 N N . LYS A 1 86 ? 27.967 -13.359 -10.424 1.00 88.25 86 LYS A N 1
ATOM 645 C CA . LYS A 1 86 ? 28.633 -14.581 -9.953 1.00 88.25 86 LYS A CA 1
ATOM 646 C C . LYS A 1 86 ? 27.634 -15.726 -9.742 1.00 88.25 86 LYS A C 1
ATOM 648 O O . LYS A 1 86 ? 27.893 -16.837 -10.193 1.00 88.25 86 LYS A O 1
ATOM 653 N N . ALA A 1 87 ? 26.494 -15.452 -9.107 1.00 86.06 87 ALA A N 1
ATOM 654 C CA . ALA A 1 87 ? 25.449 -16.449 -8.878 1.00 86.06 87 ALA A CA 1
ATOM 655 C C . ALA A 1 87 ? 24.859 -16.991 -10.192 1.00 86.06 87 ALA A C 1
ATOM 657 O O . ALA A 1 87 ? 24.576 -18.184 -10.293 1.00 86.06 87 ALA A O 1
ATOM 658 N N . VAL A 1 88 ? 24.710 -16.140 -11.214 1.00 88.38 88 VAL A N 1
ATOM 659 C CA . VAL A 1 88 ? 24.297 -16.571 -12.559 1.00 88.38 88 VAL A CA 1
ATOM 660 C C . VAL A 1 88 ? 25.367 -17.460 -13.196 1.00 88.38 88 VAL A C 1
ATOM 662 O O . VAL A 1 88 ? 25.048 -18.547 -13.670 1.00 88.38 88 VAL A O 1
ATOM 665 N N . LEU A 1 89 ? 26.645 -17.072 -13.137 1.00 86.12 89 LEU A N 1
ATOM 666 C CA . LEU A 1 89 ? 27.751 -17.866 -13.688 1.00 86.12 89 LEU A CA 1
ATOM 667 C C . LEU A 1 89 ? 27.856 -19.265 -13.039 1.00 86.12 89 LEU A C 1
ATOM 669 O O . LEU A 1 89 ? 28.110 -20.264 -13.721 1.00 86.12 89 LEU A O 1
ATOM 673 N N . GLU A 1 90 ? 27.604 -19.359 -11.731 1.00 85.38 90 GLU A N 1
ATOM 674 C CA . GLU A 1 90 ? 27.539 -20.624 -10.982 1.00 85.38 90 GLU A CA 1
ATOM 675 C C . GLU A 1 90 ? 26.325 -21.499 -11.348 1.00 85.38 90 GLU A C 1
ATOM 677 O O . GLU A 1 90 ? 26.370 -22.716 -11.148 1.00 85.38 90 GLU A O 1
ATOM 682 N N . LYS A 1 91 ? 25.275 -20.925 -11.944 1.00 81.12 91 LYS A N 1
ATOM 683 C CA . LYS A 1 91 ? 24.107 -21.658 -12.463 1.00 81.12 91 LYS A CA 1
ATOM 684 C C . LYS A 1 91 ? 24.196 -21.995 -13.956 1.00 81.12 91 LYS A C 1
ATOM 686 O O . LYS A 1 91 ? 23.482 -22.883 -14.412 1.00 81.12 91 LYS A O 1
ATOM 691 N N . MET A 1 92 ? 25.075 -21.332 -14.711 1.00 82.81 92 MET A N 1
ATOM 692 C CA . MET A 1 92 ? 25.261 -21.578 -16.147 1.00 82.81 92 MET A CA 1
ATOM 693 C C . MET A 1 92 ? 25.811 -22.979 -16.453 1.00 82.81 92 MET A C 1
ATOM 695 O O . MET A 1 92 ? 26.618 -23.526 -15.697 1.00 82.81 92 MET A O 1
ATOM 699 N N . SER A 1 93 ? 25.400 -23.533 -17.601 1.00 75.19 93 SER A N 1
ATOM 700 C CA . SER A 1 93 ? 25.858 -24.840 -18.087 1.00 75.19 93 SER A CA 1
ATOM 701 C C . SER A 1 93 ? 27.305 -24.792 -18.605 1.00 75.19 93 SER A C 1
ATOM 703 O O . SER A 1 93 ? 27.810 -23.723 -18.953 1.00 75.19 93 SER A O 1
ATOM 705 N N . GLY A 1 94 ? 27.972 -25.953 -18.672 1.00 73.81 94 GLY A N 1
ATOM 706 C CA . GLY A 1 94 ? 29.400 -26.070 -19.007 1.00 73.81 94 GLY A CA 1
ATOM 707 C C . GLY A 1 94 ? 29.810 -25.321 -20.278 1.00 73.81 94 GLY A C 1
ATOM 708 O O . GLY A 1 94 ? 30.744 -24.533 -20.231 1.00 73.81 94 GLY A O 1
ATOM 709 N N . ALA A 1 95 ? 29.042 -25.442 -21.366 1.00 76.75 95 ALA A N 1
ATOM 710 C CA . ALA A 1 95 ? 29.364 -24.783 -22.635 1.00 76.75 95 ALA A CA 1
ATOM 711 C C . ALA A 1 95 ? 29.374 -23.244 -22.541 1.00 76.75 95 ALA A C 1
ATOM 713 O O . ALA A 1 95 ? 30.273 -22.601 -23.075 1.00 76.75 95 ALA A O 1
ATOM 714 N N . GLN A 1 96 ? 28.413 -22.629 -21.837 1.00 77.00 96 GLN A N 1
ATOM 715 C CA . GLN A 1 96 ? 28.423 -21.171 -21.642 1.00 77.00 96 GLN A CA 1
ATOM 716 C C . GLN A 1 96 ? 29.461 -20.732 -20.611 1.00 77.00 96 GLN A C 1
ATOM 718 O O . GLN A 1 96 ? 30.012 -19.638 -20.723 1.00 77.00 96 GLN A O 1
ATOM 723 N N . ARG A 1 97 ? 29.749 -21.576 -19.616 1.00 77.19 97 ARG A N 1
ATOM 724 C CA . ARG A 1 97 ? 30.771 -21.304 -18.604 1.00 77.19 97 ARG A CA 1
ATOM 725 C C . ARG A 1 97 ? 32.180 -21.338 -19.207 1.00 77.19 97 ARG A C 1
ATOM 727 O O . ARG A 1 97 ? 33.001 -20.491 -18.859 1.00 77.19 97 ARG A O 1
ATOM 734 N N . ASP A 1 98 ? 32.421 -22.233 -20.159 1.00 79.12 98 ASP A N 1
ATOM 735 C CA . ASP A 1 98 ? 33.667 -22.302 -20.922 1.00 79.12 98 ASP A CA 1
ATOM 736 C C . ASP A 1 98 ? 33.849 -21.043 -21.778 1.00 79.12 98 ASP A C 1
ATOM 738 O O . ASP A 1 98 ? 34.904 -20.413 -21.719 1.00 79.12 98 ASP A O 1
ATOM 742 N N . ILE A 1 99 ? 32.803 -20.598 -22.485 1.00 78.06 99 ILE A N 1
ATOM 743 C CA . ILE A 1 99 ? 32.824 -19.336 -23.247 1.00 78.06 99 ILE A CA 1
ATOM 744 C C . ILE A 1 99 ? 33.064 -18.143 -22.307 1.00 78.06 99 ILE A C 1
ATOM 746 O O . ILE A 1 99 ? 33.911 -17.300 -22.590 1.00 78.06 99 ILE A O 1
ATOM 750 N N . ALA A 1 100 ? 32.400 -18.096 -21.147 1.00 77.62 100 ALA A N 1
ATOM 751 C CA . ALA A 1 100 ? 32.602 -17.049 -20.145 1.00 77.62 100 ALA A CA 1
ATOM 752 C C . ALA A 1 100 ? 34.043 -17.011 -19.600 1.00 77.62 100 ALA A C 1
ATOM 754 O O . ALA A 1 100 ? 34.580 -15.934 -19.342 1.00 77.62 100 ALA A O 1
ATOM 755 N N . SER A 1 101 ? 34.684 -18.172 -19.440 1.00 76.06 101 SER A N 1
ATOM 756 C CA . SER A 1 101 ? 36.069 -18.280 -18.960 1.00 76.06 101 SER A CA 1
ATOM 757 C C . SER A 1 101 ? 37.109 -17.769 -19.966 1.00 76.06 101 SER A C 1
ATOM 759 O O . SER A 1 101 ? 38.204 -17.373 -19.574 1.00 76.06 101 SER A O 1
ATOM 761 N N . GLN A 1 102 ? 36.755 -17.699 -21.254 1.00 80.62 102 GLN A N 1
ATOM 762 C CA . GLN A 1 102 ? 37.621 -17.178 -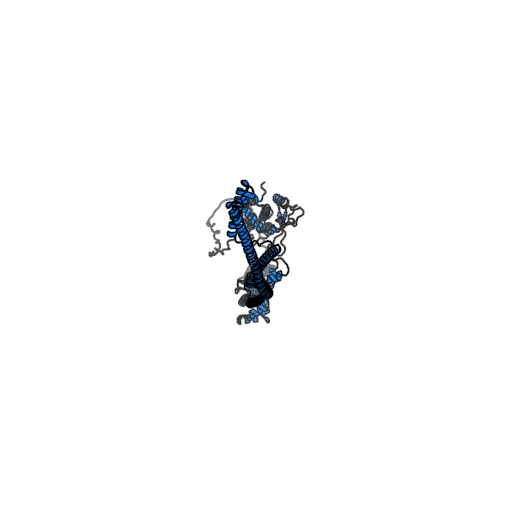22.315 1.00 80.62 102 GLN A CA 1
ATOM 763 C C . GLN A 1 102 ? 37.633 -15.641 -22.386 1.00 80.62 102 GLN A C 1
ATOM 765 O O . GLN A 1 102 ? 38.482 -15.073 -23.071 1.00 80.62 102 GLN A O 1
ATOM 770 N N . LEU A 1 103 ? 36.737 -14.949 -21.663 1.00 75.12 103 LEU A N 1
ATOM 771 C CA . LEU A 1 103 ? 36.687 -13.480 -21.631 1.00 75.12 103 LEU A CA 1
ATOM 772 C C . LEU A 1 103 ? 37.808 -12.837 -20.785 1.00 75.12 103 LEU A C 1
ATOM 774 O O . LEU A 1 103 ? 37.992 -11.622 -20.860 1.00 75.12 103 LEU A O 1
ATOM 778 N N . GLY A 1 104 ? 38.564 -13.612 -19.997 1.00 74.38 104 GLY A N 1
ATOM 779 C CA . GLY A 1 104 ? 39.720 -13.127 -19.233 1.00 74.38 104 GLY A CA 1
ATOM 780 C C . GLY A 1 104 ? 39.898 -13.801 -17.869 1.00 74.38 104 GLY A C 1
ATOM 781 O O . GLY A 1 104 ? 39.135 -14.683 -17.489 1.00 74.38 104 GLY A O 1
ATOM 782 N N . ALA A 1 105 ? 40.909 -13.359 -17.109 1.00 73.38 105 ALA A N 1
ATOM 783 C CA . ALA A 1 105 ? 41.241 -13.919 -15.791 1.00 73.38 105 ALA A CA 1
ATOM 784 C C . ALA A 1 105 ? 40.150 -13.696 -14.719 1.00 73.38 105 ALA A C 1
ATOM 786 O O . ALA A 1 105 ? 40.033 -14.498 -13.796 1.00 73.38 105 ALA A O 1
ATOM 787 N N . ASP A 1 106 ? 39.342 -12.634 -14.848 1.00 84.06 106 ASP A N 1
ATOM 788 C CA . ASP A 1 106 ? 38.126 -12.411 -14.053 1.00 84.06 106 ASP A CA 1
ATOM 789 C C . ASP A 1 106 ? 36.910 -12.336 -14.989 1.00 84.06 106 ASP A C 1
ATOM 791 O O . ASP A 1 106 ? 36.527 -11.269 -15.479 1.00 84.06 106 ASP A O 1
ATOM 795 N N . SER A 1 107 ? 36.309 -13.498 -15.250 1.00 83.25 107 SER A N 1
ATOM 796 C CA . SER A 1 107 ? 35.119 -13.631 -16.096 1.00 83.25 107 SER A CA 1
ATOM 797 C C . SER A 1 107 ? 33.920 -12.864 -15.535 1.00 83.25 107 SER A C 1
ATOM 799 O O . SER A 1 107 ? 33.136 -12.307 -16.298 1.00 83.25 107 SER A O 1
ATOM 801 N N . VAL A 1 108 ? 33.795 -12.748 -14.209 1.00 86.25 108 VAL A N 1
ATOM 802 C CA . VAL A 1 108 ? 32.696 -12.010 -13.570 1.00 86.25 108 VAL A CA 1
ATOM 803 C C . VAL A 1 108 ? 32.829 -10.513 -13.846 1.00 86.25 108 VAL A C 1
ATOM 805 O O . VAL A 1 108 ? 31.843 -9.871 -14.203 1.00 86.25 108 VAL A O 1
ATOM 808 N N . ALA A 1 109 ? 34.038 -9.957 -13.729 1.00 87.19 109 ALA A N 1
ATOM 809 C CA . ALA A 1 109 ? 34.289 -8.549 -14.040 1.00 87.19 109 ALA A CA 1
ATOM 810 C C . ALA A 1 109 ? 34.069 -8.236 -15.530 1.00 87.19 109 ALA A C 1
ATOM 812 O O . ALA A 1 109 ? 33.487 -7.201 -15.858 1.00 87.19 109 ALA A O 1
ATOM 813 N N . ALA A 1 110 ? 34.478 -9.139 -16.428 1.00 85.69 110 ALA A N 1
ATOM 814 C CA . ALA A 1 110 ? 34.261 -8.984 -17.866 1.00 85.69 110 ALA A CA 1
ATOM 815 C C . ALA A 1 110 ? 32.764 -8.964 -18.227 1.00 85.69 110 ALA A C 1
ATOM 817 O O . ALA A 1 110 ? 32.316 -8.088 -18.968 1.00 85.69 110 ALA A O 1
ATOM 818 N N . LEU A 1 111 ? 31.976 -9.875 -17.647 1.00 86.69 111 LEU A N 1
ATOM 819 C CA . LEU A 1 111 ? 30.521 -9.907 -17.822 1.00 86.69 111 LEU A CA 1
ATOM 820 C C . LEU A 1 111 ? 29.848 -8.670 -17.217 1.00 86.69 111 LEU A C 1
ATOM 822 O O . LEU A 1 111 ? 28.967 -8.084 -17.842 1.00 86.69 111 LEU A O 1
ATOM 826 N N . GLN A 1 112 ? 30.296 -8.225 -16.039 1.00 89.44 112 GLN A N 1
ATOM 827 C CA . GLN A 1 112 ? 29.772 -7.027 -15.384 1.00 89.44 112 GLN A CA 1
ATOM 828 C C . GLN A 1 112 ? 30.034 -5.755 -16.205 1.00 89.44 112 GLN A C 1
ATOM 830 O O . GLN A 1 112 ? 29.139 -4.928 -16.346 1.00 89.44 112 GLN A O 1
ATOM 835 N N . ALA A 1 113 ? 31.221 -5.608 -16.803 1.00 88.44 113 ALA A N 1
ATOM 836 C CA . ALA A 1 113 ? 31.548 -4.476 -17.678 1.00 88.44 113 ALA A CA 1
ATOM 837 C C . ALA A 1 113 ? 30.714 -4.452 -18.978 1.00 88.44 113 ALA A C 1
ATOM 839 O O . ALA A 1 113 ? 30.572 -3.406 -19.630 1.00 88.44 113 ALA A O 1
ATOM 840 N N . GLY A 1 114 ? 30.175 -5.610 -19.365 1.00 87.19 114 GLY A N 1
ATOM 841 C CA . GLY A 1 114 ? 29.233 -5.778 -20.463 1.00 87.19 114 GLY A CA 1
ATOM 842 C C . GLY A 1 114 ? 27.781 -5.456 -20.098 1.00 87.19 114 GLY A C 1
ATOM 843 O O . GLY A 1 114 ? 26.960 -5.342 -21.001 1.00 87.19 114 GLY A O 1
ATOM 844 N N . LEU A 1 115 ? 27.434 -5.294 -18.820 1.00 91.31 115 LEU A N 1
ATOM 845 C CA . LEU A 1 115 ? 26.061 -5.022 -18.398 1.00 91.31 115 LEU A CA 1
ATOM 846 C C . LEU A 1 115 ? 25.785 -3.520 -18.312 1.00 91.31 115 LEU A C 1
ATOM 848 O O . LEU A 1 115 ? 26.589 -2.741 -17.802 1.00 91.31 115 LEU A O 1
ATOM 852 N N . GLN A 1 116 ? 24.610 -3.115 -18.778 1.00 89.94 116 GLN A N 1
ATOM 853 C CA . GLN A 1 116 ? 24.096 -1.762 -18.617 1.00 89.94 116 GLN A CA 1
ATOM 854 C C . GLN A 1 116 ? 22.606 -1.825 -18.294 1.00 89.94 116 GLN A C 1
ATOM 856 O O . GLN A 1 116 ? 21.849 -2.486 -19.001 1.00 89.94 116 GLN A O 1
ATOM 861 N N . ALA A 1 117 ? 22.187 -1.110 -17.252 1.00 88.19 117 ALA A N 1
ATOM 862 C CA . ALA A 1 117 ? 20.786 -0.970 -16.878 1.00 88.19 117 ALA A CA 1
ATOM 863 C C . ALA A 1 117 ? 20.350 0.494 -17.030 1.00 88.19 117 ALA A C 1
ATOM 865 O O . ALA A 1 117 ? 21.073 1.403 -16.616 1.00 88.19 117 ALA A O 1
ATOM 866 N N . LYS A 1 118 ? 19.192 0.721 -17.650 1.00 88.69 118 LYS A N 1
ATOM 867 C CA . LYS A 1 118 ? 18.595 2.046 -17.860 1.00 88.69 118 LYS A CA 1
ATOM 868 C C . LYS A 1 118 ? 17.132 2.024 -17.438 1.00 88.69 118 LYS A C 1
ATOM 870 O O . LYS A 1 118 ? 16.435 1.042 -17.671 1.00 88.69 118 LYS A O 1
ATOM 875 N N . VAL A 1 119 ? 16.675 3.110 -16.830 1.00 85.62 119 VAL A N 1
ATOM 876 C CA . VAL A 1 119 ? 15.265 3.304 -16.472 1.00 85.62 119 VAL A CA 1
ATOM 877 C C . VAL A 1 119 ? 14.587 4.045 -17.608 1.00 85.62 119 VAL A C 1
ATOM 879 O O . VAL A 1 119 ? 15.145 5.019 -18.109 1.00 85.62 119 VAL A O 1
ATOM 882 N N . ALA A 1 120 ? 13.394 3.609 -17.998 1.00 80.69 120 ALA A N 1
ATOM 883 C CA . ALA A 1 120 ? 12.539 4.421 -18.850 1.00 80.69 120 ALA A CA 1
ATOM 884 C C . ALA A 1 120 ? 11.902 5.530 -17.997 1.00 80.69 120 ALA A C 1
ATOM 886 O O . ALA A 1 120 ? 11.184 5.243 -17.035 1.00 80.69 120 ALA A O 1
ATOM 887 N N . GLU A 1 121 ? 12.209 6.787 -18.320 1.00 74.94 121 GLU A N 1
ATOM 888 C CA . GLU A 1 121 ? 11.809 7.961 -17.538 1.00 74.94 121 GLU A CA 1
ATOM 889 C C . GLU A 1 121 ? 10.303 7.986 -17.248 1.00 74.94 121 GLU A C 1
ATOM 891 O O . GLU A 1 121 ? 9.481 7.638 -18.092 1.00 74.94 121 GLU A O 1
ATOM 896 N N . GLY A 1 122 ? 9.941 8.336 -16.011 1.00 68.50 122 GLY A N 1
ATOM 897 C CA . GLY A 1 122 ? 8.545 8.354 -15.562 1.00 68.50 122 GLY A CA 1
ATOM 898 C C . GLY A 1 122 ? 7.884 6.976 -15.418 1.00 68.50 122 GLY A C 1
ATOM 899 O O . GLY A 1 122 ? 6.699 6.912 -15.097 1.00 68.50 122 GLY A O 1
ATOM 900 N N . THR A 1 123 ? 8.614 5.872 -15.617 1.00 80.44 123 THR A N 1
ATOM 901 C CA . THR A 1 123 ? 8.061 4.513 -15.527 1.00 80.44 123 THR A CA 1
ATOM 902 C C . THR A 1 123 ? 8.856 3.606 -14.586 1.00 80.44 123 THR A C 1
ATOM 904 O O . THR A 1 123 ? 10.038 3.807 -14.321 1.00 80.44 123 THR A O 1
ATOM 907 N N . ASN A 1 124 ? 8.204 2.538 -14.126 1.00 80.81 124 ASN A N 1
ATOM 908 C CA . ASN A 1 124 ? 8.817 1.467 -13.335 1.00 80.81 124 ASN A CA 1
ATOM 909 C C . ASN A 1 124 ? 9.452 0.374 -14.218 1.00 80.81 124 ASN A C 1
ATOM 911 O O . ASN A 1 124 ? 9.542 -0.787 -13.812 1.00 80.81 124 ASN A O 1
ATOM 915 N N . VAL A 1 125 ? 9.815 0.709 -15.459 1.00 86.62 125 VAL A N 1
ATOM 916 C CA . VAL A 1 125 ? 10.388 -0.231 -16.425 1.00 86.62 125 VAL A CA 1
ATOM 917 C C . VAL A 1 125 ? 11.895 -0.021 -16.502 1.00 86.62 125 VAL A C 1
ATOM 919 O O . VAL A 1 125 ? 12.380 1.075 -16.783 1.00 86.62 125 VAL A O 1
ATOM 922 N N . VAL A 1 126 ? 12.631 -1.103 -16.269 1.00 88.94 126 VAL A N 1
ATOM 923 C CA . VAL A 1 126 ? 14.083 -1.172 -16.380 1.00 88.94 126 VAL A CA 1
ATOM 924 C C . VAL A 1 126 ? 14.447 -1.972 -17.620 1.00 88.94 126 VAL A C 1
ATOM 926 O O . VAL A 1 126 ? 14.060 -3.132 -17.768 1.00 88.94 126 VAL A O 1
ATOM 929 N N . GLU A 1 127 ? 15.223 -1.355 -18.501 1.00 91.38 127 GLU A N 1
ATOM 930 C CA . GLU A 1 127 ? 15.906 -2.033 -19.591 1.00 91.38 127 GLU A CA 1
ATOM 931 C C . GLU A 1 127 ? 17.281 -2.492 -19.103 1.00 91.38 127 GLU A C 1
ATOM 933 O O . GLU A 1 127 ? 18.150 -1.674 -18.793 1.00 91.38 127 GLU A O 1
ATOM 938 N N . VAL A 1 128 ? 17.482 -3.806 -19.029 1.00 92.00 128 VAL A N 1
ATOM 939 C CA . VAL A 1 128 ? 18.788 -4.404 -18.737 1.00 92.00 128 VAL A CA 1
ATOM 940 C C . VAL A 1 128 ? 19.354 -4.947 -20.036 1.00 92.00 128 VAL A C 1
ATOM 942 O O . VAL A 1 128 ? 18.700 -5.708 -20.740 1.00 92.00 128 VAL A O 1
ATOM 945 N N . SER A 1 129 ? 20.580 -4.559 -20.356 1.00 93.00 129 SER A N 1
ATOM 946 C CA . SER A 1 129 ? 21.263 -4.941 -21.585 1.00 93.00 129 SER A CA 1
ATOM 947 C C . SER A 1 129 ? 22.632 -5.539 -21.293 1.00 93.00 129 SER A C 1
ATOM 949 O O . SER A 1 129 ? 23.302 -5.145 -20.338 1.00 93.00 129 SER A O 1
ATOM 951 N N . SER A 1 130 ? 23.041 -6.500 -22.117 1.00 93.44 130 SER A N 1
ATOM 952 C CA . SER A 1 130 ? 24.377 -7.087 -22.113 1.00 93.44 130 SER A CA 1
ATOM 953 C C . SER A 1 130 ? 25.010 -6.952 -23.489 1.00 93.44 130 SER A C 1
ATOM 955 O O . SER A 1 130 ? 24.392 -7.286 -24.504 1.00 93.44 130 SER A O 1
ATOM 957 N N . ARG A 1 131 ? 26.255 -6.471 -23.508 1.00 92.12 131 ARG A N 1
ATOM 958 C CA . ARG A 1 131 ? 27.130 -6.447 -24.682 1.00 92.12 131 ARG A CA 1
ATOM 959 C C . ARG A 1 131 ? 28.221 -7.503 -24.549 1.00 92.12 131 ARG A C 1
ATOM 961 O O . ARG A 1 131 ? 28.885 -7.583 -23.515 1.00 92.12 131 ARG A O 1
ATOM 968 N N . GLY A 1 132 ? 28.444 -8.270 -25.610 1.00 89.06 132 GLY A N 1
ATOM 969 C CA . GLY A 1 132 ? 29.469 -9.309 -25.623 1.00 89.06 132 GLY A CA 1
ATOM 970 C C . GLY A 1 132 ? 29.801 -9.824 -27.024 1.00 89.06 132 GLY A C 1
ATOM 971 O O . GLY A 1 132 ? 29.058 -9.558 -27.968 1.00 89.06 132 GLY A O 1
ATOM 972 N N . PRO A 1 133 ? 30.923 -10.549 -27.178 1.00 86.94 133 PRO A N 1
ATOM 973 C CA . PRO A 1 133 ? 31.328 -11.137 -28.456 1.00 86.94 133 PRO A CA 1
ATOM 974 C C . PRO A 1 133 ? 30.462 -12.336 -28.870 1.00 86.94 133 PRO A C 1
ATOM 976 O O . PRO A 1 133 ? 30.404 -12.663 -30.051 1.00 86.94 133 PRO A O 1
ATOM 979 N N . ASP A 1 134 ? 29.777 -12.977 -27.918 1.00 89.06 134 ASP A N 1
ATOM 980 C CA . ASP A 1 134 ? 28.843 -14.073 -28.176 1.00 89.06 134 ASP A CA 1
ATOM 981 C C . ASP A 1 134 ? 27.390 -13.630 -27.941 1.00 89.06 134 ASP A C 1
ATOM 983 O O . ASP A 1 134 ? 27.022 -13.170 -26.855 1.00 89.06 134 ASP A O 1
ATOM 987 N N . ALA A 1 135 ? 26.561 -13.790 -28.975 1.00 88.81 135 ALA A N 1
ATOM 988 C CA . ALA A 1 135 ? 25.143 -13.449 -28.972 1.00 88.81 135 ALA A CA 1
ATOM 989 C C . ALA A 1 135 ? 24.328 -14.328 -28.010 1.00 88.81 135 ALA A C 1
ATOM 991 O O . ALA A 1 135 ? 23.406 -13.836 -27.353 1.00 88.81 135 ALA A O 1
ATOM 992 N N . ALA A 1 136 ? 24.659 -15.621 -27.917 1.00 89.56 136 ALA A N 1
ATOM 993 C CA . ALA A 1 136 ? 23.922 -16.567 -27.083 1.00 89.56 136 ALA A CA 1
ATOM 994 C C . ALA A 1 136 ? 24.180 -16.307 -25.594 1.00 89.56 136 ALA A C 1
ATOM 996 O O . ALA A 1 136 ? 23.239 -16.252 -24.797 1.00 89.56 136 ALA A O 1
ATOM 997 N N . LEU A 1 137 ? 25.447 -16.081 -25.232 1.00 88.94 137 LEU A N 1
ATOM 998 C CA . LEU A 1 137 ? 25.838 -15.722 -23.874 1.00 88.94 137 LEU A CA 1
ATOM 999 C C . LEU A 1 137 ? 25.199 -14.400 -23.428 1.00 88.94 137 LEU A C 1
ATOM 1001 O O . LEU A 1 137 ? 24.680 -14.340 -22.315 1.00 88.94 137 LEU A O 1
ATOM 1005 N N . ALA A 1 138 ? 25.185 -13.368 -24.280 1.00 89.50 138 ALA A N 1
ATOM 1006 C CA . ALA A 1 138 ? 24.611 -12.063 -23.936 1.00 89.50 138 ALA A CA 1
ATOM 1007 C C . ALA A 1 138 ? 23.108 -12.147 -23.605 1.00 89.50 138 ALA A C 1
ATOM 1009 O O . ALA A 1 138 ? 22.669 -11.618 -22.582 1.00 89.50 138 ALA A O 1
ATOM 1010 N N . ALA A 1 139 ? 22.318 -12.849 -24.427 1.00 90.69 139 ALA A N 1
ATOM 1011 C CA . ALA A 1 139 ? 20.880 -13.011 -24.196 1.00 90.69 139 ALA A CA 1
ATOM 1012 C C . ALA A 1 139 ? 20.578 -13.871 -22.958 1.00 90.69 139 ALA A C 1
ATOM 1014 O O . ALA A 1 139 ? 19.715 -13.523 -22.149 1.00 90.69 139 ALA A O 1
ATOM 1015 N N . MET A 1 140 ? 21.315 -14.972 -22.775 1.00 89.31 140 MET A N 1
ATOM 1016 C CA . MET A 1 140 ? 21.163 -15.841 -21.606 1.00 89.31 140 MET A CA 1
ATOM 1017 C C . MET A 1 140 ? 21.508 -15.110 -20.310 1.00 89.31 140 MET A C 1
ATOM 1019 O O . MET A 1 140 ? 20.745 -15.200 -19.351 1.00 89.31 140 MET A O 1
ATOM 1023 N N . LEU A 1 141 ? 22.631 -14.383 -20.284 1.00 90.50 141 LEU A N 1
ATOM 1024 C CA . LEU A 1 141 ? 23.100 -13.675 -19.095 1.00 90.50 141 LEU A CA 1
ATOM 1025 C C . LEU A 1 141 ? 22.010 -12.754 -18.553 1.00 90.50 141 LEU A C 1
ATOM 1027 O O . LEU A 1 141 ? 21.705 -12.805 -17.370 1.00 90.50 141 LEU A O 1
ATOM 1031 N N . VAL A 1 142 ? 21.411 -11.942 -19.423 1.00 91.81 142 VAL A N 1
ATOM 1032 C CA . VAL A 1 142 ? 20.391 -10.964 -19.039 1.00 91.81 142 VAL A CA 1
ATOM 1033 C C . VAL A 1 142 ? 19.109 -11.646 -18.551 1.00 91.81 142 VAL A C 1
ATOM 1035 O O . VAL A 1 142 ? 18.563 -11.243 -17.526 1.00 91.81 142 VAL A O 1
ATOM 1038 N N . ASN A 1 143 ? 18.644 -12.698 -19.230 1.00 92.19 143 ASN A N 1
ATOM 1039 C CA . ASN A 1 143 ? 17.450 -13.438 -18.808 1.00 92.19 143 ASN A CA 1
ATOM 1040 C C . ASN A 1 143 ? 17.649 -14.119 -17.443 1.00 92.19 143 ASN A C 1
ATOM 1042 O O . ASN A 1 143 ? 16.805 -13.989 -16.556 1.00 92.19 143 ASN A O 1
ATOM 1046 N N . GLU A 1 144 ? 18.786 -14.787 -17.240 1.00 91.00 144 GLU A N 1
ATOM 1047 C CA . GLU A 1 144 ? 19.111 -15.446 -15.969 1.00 91.00 144 GLU A CA 1
ATOM 1048 C C . GLU A 1 144 ? 19.361 -14.446 -14.835 1.00 91.00 144 GLU A C 1
ATOM 1050 O O . GLU A 1 144 ? 18.999 -14.704 -13.686 1.00 91.00 144 GLU A O 1
ATOM 1055 N N . LEU A 1 145 ? 19.916 -13.271 -15.140 1.00 91.44 145 LEU A N 1
ATOM 1056 C CA . LEU A 1 145 ? 20.087 -12.183 -14.177 1.00 91.44 145 LEU A CA 1
ATOM 1057 C C . LEU A 1 145 ? 18.737 -11.727 -13.608 1.00 91.44 145 LEU A C 1
ATOM 1059 O O . LEU A 1 145 ? 18.608 -11.553 -12.397 1.00 91.44 145 LEU A O 1
ATOM 1063 N N . VAL A 1 146 ? 17.712 -11.594 -14.455 1.00 91.00 146 VAL A N 1
ATOM 1064 C CA . VAL A 1 146 ? 16.354 -11.223 -14.021 1.00 91.00 146 VAL A CA 1
ATOM 1065 C C . VAL A 1 146 ? 15.744 -12.298 -13.120 1.00 91.00 146 VAL A C 1
ATOM 1067 O O . VAL A 1 146 ? 15.133 -11.972 -12.098 1.00 91.00 146 VAL A O 1
ATOM 1070 N N . VAL A 1 147 ? 15.939 -13.578 -13.447 1.00 90.69 147 VAL A N 1
ATOM 1071 C CA . VAL A 1 147 ? 15.471 -14.701 -12.617 1.00 90.69 147 VAL A CA 1
ATOM 1072 C C . VAL A 1 147 ? 16.182 -14.708 -11.262 1.00 90.69 147 VAL A C 1
ATOM 1074 O O . VAL A 1 147 ? 15.528 -14.788 -10.219 1.00 90.69 147 VAL A O 1
ATOM 1077 N N . ALA A 1 148 ? 17.510 -14.576 -11.257 1.00 89.62 148 ALA A N 1
ATOM 1078 C CA . ALA A 1 148 ? 18.315 -14.540 -10.040 1.00 89.62 148 ALA A CA 1
ATOM 1079 C C . ALA A 1 148 ? 17.942 -13.352 -9.140 1.00 89.62 148 ALA A C 1
ATOM 1081 O O . ALA A 1 148 ? 17.774 -13.527 -7.932 1.00 89.62 148 ALA A O 1
ATOM 1082 N N . TYR A 1 149 ? 17.734 -12.172 -9.727 1.00 88.50 149 TYR A N 1
ATOM 1083 C CA . TYR A 1 149 ? 17.284 -10.982 -9.012 1.00 88.50 149 TYR A CA 1
ATOM 1084 C C . TYR A 1 149 ? 15.888 -11.161 -8.413 1.00 88.50 149 TYR A C 1
ATOM 1086 O O . TYR A 1 149 ? 15.684 -10.874 -7.235 1.00 88.50 149 TYR A O 1
ATOM 1094 N N . THR A 1 150 ? 14.944 -11.710 -9.182 1.00 88.75 150 THR A N 1
ATOM 1095 C CA . THR A 1 150 ? 13.586 -11.995 -8.695 1.00 88.75 150 THR A CA 1
ATOM 1096 C C . THR A 1 150 ? 13.617 -12.968 -7.513 1.00 88.75 150 THR A C 1
ATOM 1098 O O . THR A 1 150 ? 12.884 -12.784 -6.541 1.00 88.75 150 THR A O 1
ATOM 1101 N N . GLY A 1 151 ? 14.484 -13.984 -7.558 1.00 87.88 151 GLY A N 1
ATOM 1102 C CA . GLY A 1 151 ? 14.709 -14.902 -6.439 1.00 87.88 151 GLY A CA 1
ATOM 1103 C C . GLY A 1 151 ? 15.247 -14.187 -5.199 1.00 87.88 151 GLY A C 1
ATOM 1104 O O . GLY A 1 151 ? 14.639 -14.264 -4.135 1.00 87.88 151 GLY A O 1
ATOM 1105 N N . GLN A 1 152 ? 16.327 -13.414 -5.348 1.00 85.69 152 GLN A N 1
ATOM 1106 C CA . GLN A 1 152 ? 16.932 -12.669 -4.241 1.00 85.69 152 GLN A CA 1
ATOM 1107 C C . GLN A 1 152 ? 15.960 -11.662 -3.608 1.00 85.69 152 GLN A C 1
ATOM 1109 O O . GLN A 1 152 ? 15.941 -11.513 -2.386 1.00 85.69 152 GLN A O 1
ATOM 1114 N N . LEU A 1 153 ? 15.141 -10.990 -4.420 1.00 84.56 153 LEU A N 1
ATOM 1115 C CA . LEU A 1 153 ? 14.133 -10.040 -3.954 1.00 84.56 153 LEU A CA 1
ATOM 1116 C C . LEU A 1 153 ? 13.031 -10.739 -3.145 1.00 84.56 153 LEU A C 1
ATOM 1118 O O . LEU A 1 153 ? 12.653 -10.256 -2.078 1.00 84.56 153 LEU A O 1
ATOM 1122 N N . ASN A 1 154 ? 12.558 -11.899 -3.613 1.00 84.44 154 ASN A N 1
ATOM 1123 C CA . ASN A 1 154 ? 11.593 -12.718 -2.878 1.00 84.44 154 ASN A CA 1
ATOM 1124 C C . ASN A 1 154 ? 12.178 -13.253 -1.563 1.00 84.44 154 ASN A C 1
ATOM 1126 O O . ASN A 1 154 ? 11.490 -13.217 -0.548 1.00 84.44 154 ASN A O 1
ATOM 1130 N N . ASP A 1 155 ? 13.434 -13.703 -1.555 1.00 84.88 155 ASP A N 1
ATOM 1131 C CA . ASP A 1 155 ? 14.096 -14.219 -0.351 1.00 84.88 155 ASP A CA 1
ATOM 1132 C C . ASP A 1 155 ? 14.329 -13.119 0.690 1.00 84.88 155 ASP A C 1
ATOM 1134 O O . ASP A 1 155 ? 14.107 -13.324 1.886 1.00 84.88 155 ASP A O 1
ATOM 1138 N N . ALA A 1 156 ? 14.768 -11.937 0.246 1.00 82.25 156 ALA A N 1
ATOM 1139 C CA . ALA A 1 156 ? 14.927 -10.772 1.109 1.00 82.25 156 ALA A CA 1
ATOM 1140 C C . ALA A 1 156 ? 13.578 -10.350 1.709 1.00 82.25 156 ALA A C 1
ATOM 1142 O O . ALA A 1 156 ? 13.478 -10.154 2.920 1.00 82.25 156 ALA A O 1
ATOM 1143 N N . TYR A 1 157 ? 12.528 -10.298 0.882 1.00 81.31 157 TYR A N 1
ATOM 1144 C CA . TYR A 1 157 ? 11.172 -10.005 1.334 1.00 81.31 157 TYR A CA 1
ATOM 1145 C C . TYR A 1 157 ? 10.657 -11.050 2.330 1.00 81.31 157 TYR A C 1
ATOM 1147 O O . TYR A 1 157 ? 10.161 -10.684 3.392 1.00 81.31 157 TYR A O 1
ATOM 1155 N N . ALA A 1 158 ? 10.828 -12.343 2.040 1.00 81.56 158 ALA A N 1
ATOM 1156 C CA . ALA A 1 158 ? 10.395 -13.426 2.917 1.00 81.56 158 ALA A CA 1
ATOM 1157 C C . ALA A 1 158 ? 11.082 -13.354 4.287 1.00 81.56 158 ALA A C 1
ATOM 1159 O O . ALA A 1 158 ? 10.419 -13.507 5.307 1.00 81.56 158 ALA A O 1
ATOM 1160 N N . LYS A 1 159 ? 12.390 -13.066 4.341 1.00 81.56 159 LYS A N 1
ATOM 1161 C CA . LYS A 1 159 ? 13.122 -12.927 5.613 1.00 81.56 159 LYS A CA 1
ATOM 1162 C C . LYS A 1 159 ? 12.588 -11.780 6.470 1.00 81.56 159 LYS A C 1
ATOM 1164 O O . LYS A 1 159 ? 12.381 -11.967 7.666 1.00 81.56 159 LYS A O 1
ATOM 1169 N N . THR A 1 160 ? 12.353 -10.613 5.874 1.00 77.56 160 THR A N 1
ATOM 1170 C CA . THR A 1 160 ? 11.853 -9.444 6.609 1.00 77.56 160 THR A CA 1
ATOM 1171 C C . THR A 1 160 ? 10.381 -9.606 6.991 1.00 77.56 160 THR A C 1
ATOM 1173 O O . THR A 1 160 ? 10.046 -9.442 8.162 1.00 77.56 160 THR A O 1
ATOM 1176 N N . SER A 1 161 ? 9.515 -9.995 6.051 1.00 76.19 161 SER A N 1
ATOM 1177 C CA . SER A 1 161 ? 8.067 -10.127 6.275 1.00 76.19 161 SER A CA 1
ATOM 1178 C C . SER A 1 161 ? 7.741 -11.216 7.295 1.00 76.19 161 SER A C 1
ATOM 1180 O O . SER A 1 161 ? 7.021 -10.963 8.262 1.00 76.19 161 SER A O 1
ATOM 1182 N N . ASN A 1 162 ? 8.354 -12.399 7.153 1.00 79.69 162 ASN A N 1
ATOM 1183 C CA . ASN A 1 162 ? 8.106 -13.503 8.077 1.00 79.69 162 ASN A CA 1
ATOM 1184 C C . ASN A 1 162 ? 8.491 -13.121 9.506 1.00 79.69 162 ASN A C 1
ATOM 1186 O O . ASN A 1 162 ? 7.784 -13.508 10.424 1.00 79.69 162 ASN A O 1
ATOM 1190 N N . SER A 1 163 ? 9.552 -12.328 9.706 1.00 82.44 163 SER A N 1
ATOM 1191 C CA . SER A 1 163 ? 9.986 -11.941 11.054 1.00 82.44 163 SER A CA 1
ATOM 1192 C C . SER A 1 163 ? 8.916 -11.149 11.820 1.00 82.44 163 SER A C 1
ATOM 1194 O O . SER A 1 163 ? 8.619 -11.465 12.974 1.00 82.44 163 SER A O 1
ATOM 1196 N N . SER A 1 164 ? 8.265 -10.178 11.174 1.00 83.19 164 SER A N 1
ATOM 1197 C CA . SER A 1 164 ? 7.221 -9.366 11.806 1.00 83.19 164 SER A CA 1
ATOM 1198 C C . SER A 1 164 ? 5.931 -10.159 12.013 1.00 83.19 164 SER A C 1
ATOM 1200 O O . SER A 1 164 ? 5.325 -10.076 13.082 1.00 83.19 164 SER A O 1
ATOM 1202 N N . LEU A 1 165 ? 5.540 -10.989 11.038 1.00 87.50 165 LEU A N 1
ATOM 1203 C CA . LEU A 1 165 ? 4.369 -11.853 11.176 1.00 87.50 165 LEU A CA 1
ATOM 1204 C C . LEU A 1 165 ? 4.563 -12.918 12.268 1.00 87.50 165 LEU A C 1
ATOM 1206 O O . LEU A 1 165 ? 3.617 -13.213 13.005 1.00 87.50 165 LEU A O 1
ATOM 1210 N N . THR A 1 166 ? 5.778 -13.464 12.416 1.00 89.94 166 THR A N 1
ATOM 1211 C CA . THR A 1 166 ? 6.111 -14.385 13.514 1.00 89.94 166 THR A CA 1
ATOM 1212 C C . THR A 1 166 ? 6.018 -13.695 14.867 1.00 89.94 166 THR A C 1
ATOM 1214 O O . THR A 1 166 ? 5.360 -14.226 15.751 1.00 89.94 166 THR A O 1
ATOM 1217 N N . GLN A 1 167 ? 6.544 -12.472 15.009 1.00 90.75 167 GLN A N 1
ATOM 1218 C CA . GLN A 1 167 ? 6.462 -11.719 16.267 1.00 90.75 167 GLN A CA 1
ATOM 1219 C C . GLN A 1 167 ? 5.012 -11.450 16.692 1.00 90.75 167 GLN A C 1
ATOM 1221 O O . GLN A 1 167 ? 4.653 -11.679 17.845 1.00 90.75 167 GLN A O 1
ATOM 1226 N N . ILE A 1 168 ? 4.156 -11.014 15.760 1.00 92.12 168 ILE A N 1
ATOM 1227 C CA . ILE A 1 168 ? 2.733 -10.772 16.046 1.00 92.12 168 ILE A CA 1
ATOM 1228 C C . ILE A 1 168 ? 2.004 -12.086 16.338 1.00 92.12 168 ILE A C 1
ATOM 1230 O O . ILE A 1 168 ? 1.148 -12.143 17.221 1.00 92.12 168 ILE A O 1
ATOM 1234 N N . SER A 1 169 ? 2.328 -13.157 15.611 1.00 93.94 169 SER A N 1
ATOM 1235 C CA . SER A 1 169 ? 1.739 -14.475 15.861 1.00 93.94 169 SER A CA 1
ATOM 1236 C C . SER A 1 169 ? 2.113 -15.011 17.243 1.00 93.94 169 SER A C 1
ATOM 1238 O O . SER A 1 169 ? 1.241 -15.541 17.932 1.00 93.94 169 SER A O 1
ATOM 1240 N N . ASP A 1 170 ? 3.358 -14.812 17.675 1.00 95.75 170 ASP A N 1
ATOM 1241 C CA . ASP A 1 170 ? 3.827 -15.173 19.012 1.00 95.75 170 ASP A CA 1
ATOM 1242 C C . ASP A 1 170 ? 3.128 -14.334 20.094 1.00 95.75 170 ASP A C 1
ATOM 1244 O O . ASP A 1 170 ? 2.674 -14.884 21.099 1.00 95.75 170 ASP A O 1
ATOM 1248 N N . GLU A 1 171 ? 2.954 -13.023 19.879 1.00 94.94 171 GLU A N 1
ATOM 1249 C CA . GLU A 1 171 ? 2.191 -12.142 20.779 1.00 94.94 171 GLU A CA 1
ATOM 1250 C C . GLU A 1 171 ? 0.736 -12.622 20.931 1.00 94.94 171 GLU A C 1
ATOM 1252 O O . GLU A 1 171 ? 0.236 -12.763 22.051 1.00 94.94 171 GLU A O 1
ATOM 1257 N N . VAL A 1 172 ? 0.066 -12.946 19.818 1.00 97.25 172 VAL A N 1
ATOM 1258 C CA . VAL A 1 172 ? -1.304 -13.489 19.816 1.00 97.25 172 VAL A CA 1
ATOM 1259 C C . VAL A 1 172 ? -1.367 -14.828 20.551 1.00 97.25 172 VAL A C 1
ATOM 1261 O O . VAL A 1 172 ? -2.292 -15.042 21.338 1.00 97.25 172 VAL A O 1
ATOM 1264 N N . ALA A 1 173 ? -0.400 -15.724 20.341 1.00 97.38 173 ALA A N 1
ATOM 1265 C CA . ALA A 1 173 ? -0.351 -17.015 21.025 1.00 97.38 173 ALA A CA 1
ATOM 1266 C C . ALA A 1 173 ? -0.188 -16.842 22.545 1.00 97.38 173 ALA A C 1
ATOM 1268 O O . ALA A 1 173 ? -0.941 -17.439 23.322 1.00 97.38 173 ALA A O 1
ATOM 1269 N N . GLN A 1 174 ? 0.720 -15.962 22.977 1.00 97.12 174 GLN A N 1
ATOM 1270 C CA . GLN A 1 174 ? 0.929 -15.652 24.393 1.00 97.12 174 GLN A CA 1
ATOM 1271 C C . GLN A 1 174 ? -0.308 -15.012 25.037 1.00 97.12 174 GLN A C 1
ATOM 1273 O O . GLN A 1 174 ? -0.708 -15.411 26.133 1.00 97.12 174 GLN A O 1
ATOM 1278 N N . LEU A 1 175 ? -0.947 -14.044 24.370 1.00 97.00 175 LEU A N 1
ATOM 1279 C CA . LEU A 1 175 ? -2.184 -13.421 24.855 1.00 97.00 175 LEU A CA 1
ATOM 1280 C C . LEU A 1 175 ? -3.331 -14.431 24.927 1.00 97.00 175 LEU A C 1
ATOM 1282 O O . LEU A 1 175 ? -4.060 -14.456 25.917 1.00 97.00 175 LEU A O 1
ATOM 1286 N N . THR A 1 176 ? -3.453 -15.312 23.933 1.00 97.88 176 THR A N 1
ATOM 1287 C CA . THR A 1 176 ? -4.456 -16.386 23.926 1.00 97.88 176 THR A CA 1
ATOM 1288 C C . THR A 1 176 ? -4.270 -17.306 25.129 1.00 97.88 176 THR A C 1
ATOM 1290 O O . THR A 1 176 ? -5.236 -17.598 25.835 1.00 97.88 176 THR A O 1
ATOM 1293 N N . GLN A 1 177 ? -3.033 -17.719 25.416 1.00 97.69 177 GLN A N 1
ATOM 1294 C CA . GLN A 1 177 ? -2.731 -18.552 26.578 1.00 97.69 177 GLN A CA 1
ATOM 1295 C C . GLN A 1 177 ? -3.053 -17.834 27.900 1.00 97.69 177 GLN A C 1
ATOM 1297 O O . GLN A 1 177 ? -3.639 -18.443 28.800 1.00 97.69 177 GLN A O 1
ATOM 1302 N N . LYS A 1 178 ? -2.719 -16.541 28.018 1.00 96.31 178 LYS A N 1
ATOM 1303 C CA . LYS A 1 178 ? -3.041 -15.720 29.199 1.00 96.31 178 LYS A CA 1
ATOM 1304 C C . LYS A 1 178 ? -4.552 -15.599 29.410 1.00 96.31 178 LYS A C 1
ATOM 1306 O O . LYS A 1 178 ? -5.027 -15.882 30.505 1.00 96.31 178 LYS A O 1
ATOM 1311 N N . VAL A 1 179 ? -5.310 -15.273 28.360 1.00 97.44 179 VAL A N 1
ATOM 1312 C CA . VAL A 1 179 ? -6.781 -15.186 28.398 1.00 97.44 179 VAL A CA 1
ATOM 1313 C C . VAL A 1 179 ? -7.400 -16.530 28.777 1.00 97.44 179 VAL A C 1
ATOM 1315 O O . VAL A 1 179 ? -8.273 -16.576 29.638 1.00 97.44 179 VAL A O 1
ATOM 1318 N N . GLN A 1 180 ? -6.943 -17.642 28.191 1.00 97.00 180 GLN A N 1
ATOM 1319 C CA . GLN A 1 180 ? -7.450 -18.972 28.544 1.00 97.00 180 GLN A CA 1
ATOM 1320 C C . GLN A 1 180 ? -7.158 -19.336 30.002 1.00 97.00 180 GLN A C 1
ATOM 1322 O O . GLN A 1 180 ? -8.023 -19.892 30.676 1.00 97.00 180 GLN A O 1
ATOM 1327 N N . THR A 1 181 ? -5.963 -19.013 30.497 1.00 96.50 181 THR A N 1
ATOM 1328 C CA . THR A 1 181 ? -5.584 -19.265 31.893 1.00 96.50 181 THR A CA 1
ATOM 1329 C C . THR A 1 181 ? -6.440 -18.436 32.849 1.00 96.50 181 THR A C 1
ATOM 1331 O O . THR A 1 181 ? -7.016 -19.000 33.775 1.00 96.50 181 THR A O 1
ATOM 1334 N N . GLN A 1 182 ? -6.610 -17.137 32.582 1.00 95.62 182 GLN A N 1
ATOM 1335 C CA . GLN A 1 182 ? -7.447 -16.249 33.396 1.00 95.62 182 GLN A CA 1
ATOM 1336 C C . GLN A 1 182 ? -8.922 -16.679 33.371 1.00 95.62 182 GLN A C 1
ATOM 1338 O O . GLN A 1 182 ? -9.567 -16.735 34.415 1.00 95.62 182 GLN A O 1
ATOM 1343 N N . ARG A 1 183 ? -9.456 -17.061 32.199 1.00 95.31 183 ARG A N 1
ATOM 1344 C CA . ARG A 1 183 ? -10.824 -17.594 32.069 1.00 95.31 183 ARG A CA 1
ATOM 1345 C C . ARG A 1 183 ? -11.025 -18.857 32.898 1.00 95.31 183 ARG A C 1
ATOM 1347 O O . ARG A 1 183 ? -12.037 -18.967 33.579 1.00 95.31 183 ARG A O 1
ATOM 1354 N N . ARG A 1 184 ? -10.066 -19.790 32.869 1.00 95.50 184 ARG A N 1
ATOM 1355 C CA . ARG A 1 184 ? -10.113 -21.001 33.706 1.00 95.50 184 ARG A CA 1
ATOM 1356 C C . ARG A 1 184 ? -10.067 -20.657 35.190 1.00 95.50 184 ARG A C 1
ATOM 1358 O O . ARG A 1 184 ? -10.902 -21.145 35.932 1.00 95.50 184 ARG A O 1
ATOM 1365 N N . GLN A 1 185 ? -9.161 -19.775 35.613 1.00 94.06 185 GLN A N 1
ATOM 1366 C CA . GLN A 1 185 ? -9.075 -19.350 37.014 1.00 94.06 185 GLN A CA 1
ATOM 1367 C C . GLN A 1 185 ? -10.371 -18.692 37.501 1.00 94.06 185 GLN A C 1
ATOM 1369 O O . GLN A 1 185 ? -10.837 -19.009 38.594 1.00 94.06 185 GLN A O 1
ATOM 1374 N N . MET A 1 186 ? -10.967 -17.818 36.685 1.00 94.00 186 MET A N 1
ATOM 1375 C CA . MET A 1 186 ? -12.252 -17.179 36.967 1.00 94.00 186 MET A CA 1
ATOM 1376 C C . MET A 1 186 ? -13.380 -18.213 37.080 1.00 94.00 186 MET A C 1
ATOM 1378 O O . MET A 1 186 ? -14.175 -18.150 38.015 1.00 94.00 186 MET A O 1
ATOM 1382 N N . GLU A 1 187 ? -13.441 -19.178 36.161 1.00 91.69 187 GLU A N 1
ATOM 1383 C CA . GLU A 1 187 ? -14.458 -20.233 36.162 1.00 91.69 187 GLU A CA 1
ATOM 1384 C C . GLU A 1 187 ? -14.299 -21.178 37.364 1.00 91.69 187 GLU A C 1
ATOM 1386 O O . GLU A 1 187 ? -15.261 -21.444 38.083 1.00 91.69 187 GLU A O 1
ATOM 1391 N N . ASP A 1 188 ? -13.070 -21.599 37.666 1.00 93.94 188 ASP A N 1
ATOM 1392 C CA . ASP A 1 188 ? -12.753 -22.404 38.847 1.00 93.94 188 ASP A CA 1
ATOM 1393 C C . ASP A 1 188 ? -13.076 -21.652 40.143 1.00 93.94 188 ASP A C 1
ATOM 1395 O O . ASP A 1 188 ? -13.465 -22.259 41.141 1.00 93.94 188 ASP A O 1
ATOM 1399 N N . PHE A 1 189 ? -12.887 -20.329 40.171 1.00 93.12 189 PHE A N 1
ATOM 1400 C CA . PHE A 1 189 ? -13.263 -19.488 41.307 1.00 93.12 189 PHE A CA 1
ATOM 1401 C C . PHE A 1 189 ? -14.788 -19.404 41.451 1.00 93.12 189 PHE A C 1
ATOM 1403 O O . PHE A 1 189 ? -15.316 -19.578 42.551 1.00 93.12 189 PHE A O 1
ATOM 1410 N N . ARG A 1 190 ? -15.504 -19.219 40.334 1.00 89.75 190 ARG A N 1
ATOM 1411 C CA . ARG A 1 190 ? -16.972 -19.198 40.277 1.00 89.75 190 ARG A CA 1
ATOM 1412 C C . ARG A 1 190 ? -17.575 -20.487 40.833 1.00 89.75 190 ARG A C 1
ATOM 1414 O O . ARG A 1 190 ? -18.455 -20.423 41.692 1.00 89.75 190 ARG A O 1
ATOM 1421 N N . LEU A 1 191 ? -17.066 -21.637 40.383 1.00 90.12 191 LEU A N 1
ATOM 1422 C CA . LEU A 1 191 ? -17.515 -22.963 40.812 1.00 90.12 191 LEU A CA 1
ATOM 1423 C C . LEU A 1 191 ? -17.188 -23.233 42.287 1.00 90.12 191 LEU A C 1
ATOM 1425 O O . LEU A 1 191 ? -18.050 -23.702 43.026 1.00 90.12 191 LEU A O 1
ATOM 1429 N N . ARG A 1 192 ? -15.974 -22.897 42.750 1.00 90.62 192 ARG A N 1
ATOM 1430 C CA . ARG A 1 192 ? -15.565 -23.111 44.153 1.00 90.62 192 ARG A CA 1
ATOM 1431 C C . ARG A 1 192 ? -16.377 -22.294 45.156 1.00 90.62 192 ARG A C 1
ATOM 1433 O O . ARG A 1 192 ? -16.611 -22.768 46.264 1.00 90.62 192 ARG A O 1
ATOM 1440 N N . HIS A 1 193 ? -16.799 -21.089 44.778 1.00 86.12 193 HIS A N 1
ATOM 1441 C CA . HIS A 1 193 ? -17.515 -20.169 45.665 1.00 86.12 193 HIS A CA 1
ATOM 1442 C C . HIS A 1 193 ? -19.021 -20.060 45.367 1.00 86.12 193 HIS A C 1
ATOM 1444 O O . HIS A 1 193 ? -19.685 -19.208 45.953 1.00 86.12 193 HIS A O 1
ATOM 1450 N N . ASN A 1 194 ? -19.572 -20.930 44.506 1.00 81.31 194 ASN A N 1
ATOM 1451 C CA . ASN A 1 194 ? -20.992 -20.963 44.121 1.00 81.31 194 ASN A CA 1
ATOM 1452 C C . ASN A 1 194 ? -21.547 -19.588 43.701 1.00 81.31 194 ASN A C 1
ATOM 1454 O O . ASN A 1 194 ? -22.642 -19.190 44.102 1.00 81.31 194 ASN A O 1
ATOM 1458 N N . ILE A 1 195 ? -20.783 -18.842 42.903 1.00 81.31 195 ILE A N 1
ATOM 1459 C CA . ILE A 1 195 ? -21.226 -17.550 42.368 1.00 81.31 195 ILE A CA 1
ATOM 1460 C C . ILE A 1 195 ? -22.088 -17.840 41.133 1.00 81.31 195 ILE A C 1
ATOM 1462 O O . ILE A 1 195 ? -21.568 -18.130 40.058 1.00 81.31 195 ILE A O 1
ATOM 1466 N N . VAL A 1 196 ? -23.411 -17.826 41.300 1.00 73.69 196 VAL A N 1
ATOM 1467 C CA . VAL A 1 196 ? -24.360 -18.240 40.251 1.00 73.69 196 VAL A CA 1
ATOM 1468 C C . VAL A 1 196 ? -24.598 -17.118 39.240 1.00 73.69 196 VAL A C 1
ATOM 1470 O O . VAL A 1 196 ? -24.619 -17.381 38.038 1.00 73.69 196 VAL A O 1
ATOM 1473 N N . SER A 1 197 ? -24.720 -15.872 39.713 1.00 69.00 197 SER A N 1
ATOM 1474 C CA . SER A 1 197 ? -24.908 -14.693 38.860 1.00 69.00 197 SER A CA 1
ATOM 1475 C C . SER A 1 197 ? -23.817 -13.639 39.055 1.00 69.00 197 SER A C 1
ATOM 1477 O O . SER A 1 197 ? -23.268 -13.461 40.149 1.00 69.00 197 SER A O 1
ATOM 1479 N N . PHE A 1 198 ? -23.530 -12.929 37.960 1.00 65.19 198 PHE A N 1
ATOM 1480 C CA . PHE A 1 198 ? -22.635 -11.774 37.897 1.00 65.19 198 PHE A CA 1
ATOM 1481 C C . PHE A 1 198 ? -23.183 -10.571 38.669 1.00 65.19 198 PHE A C 1
ATOM 1483 O O . PHE A 1 198 ? -22.416 -9.685 39.050 1.00 65.19 198 PHE A O 1
ATOM 1490 N N . GLU A 1 199 ? -24.493 -10.540 38.907 1.00 67.31 199 GLU A N 1
ATOM 1491 C CA . GLU A 1 199 ? -25.175 -9.468 39.613 1.00 67.31 199 GLU A CA 1
ATOM 1492 C C . GLU A 1 199 ? -25.484 -9.886 41.051 1.00 67.31 199 GLU A C 1
ATOM 1494 O O . GLU A 1 199 ? -25.859 -11.022 41.352 1.00 67.31 199 GLU A O 1
ATOM 1499 N N . ARG A 1 200 ? -25.285 -8.952 41.986 1.00 64.19 200 ARG A N 1
ATOM 1500 C CA . ARG A 1 200 ? -25.375 -9.247 43.421 1.00 64.19 200 ARG A CA 1
ATOM 1501 C C . ARG A 1 200 ? -26.805 -9.635 43.831 1.00 64.19 200 ARG A C 1
ATOM 1503 O O . ARG A 1 200 ? -26.956 -10.455 44.732 1.00 64.19 200 ARG A O 1
ATOM 1510 N N . GLU A 1 201 ? -27.819 -9.081 43.164 1.00 58.66 201 GLU A N 1
ATOM 1511 C CA . GLU A 1 201 ? -29.243 -9.208 43.520 1.00 58.66 201 GLU A CA 1
ATOM 1512 C C . GLU A 1 201 ? -29.898 -10.527 43.097 1.00 58.66 201 GLU A C 1
ATOM 1514 O O . GLU A 1 201 ? -30.853 -10.960 43.737 1.00 58.66 201 GLU A O 1
ATOM 1519 N N . GLU A 1 202 ? -29.353 -11.208 42.090 1.00 58.47 202 GLU A N 1
ATOM 1520 C CA . GLU A 1 202 ? -29.892 -12.480 41.592 1.00 58.47 202 GLU A CA 1
ATOM 1521 C C . GLU A 1 202 ? -29.381 -13.702 42.370 1.00 58.47 202 GLU A C 1
ATOM 1523 O O . GLU A 1 202 ? -29.850 -14.823 42.171 1.00 58.47 202 GLU A O 1
ATOM 1528 N N . ASN A 1 203 ? -28.410 -13.517 43.271 1.00 65.62 203 ASN A N 1
ATOM 1529 C CA . ASN A 1 203 ? -27.852 -14.629 44.029 1.00 65.62 203 ASN A CA 1
ATOM 1530 C C . ASN A 1 203 ? -28.824 -15.082 45.130 1.00 65.62 203 ASN A C 1
ATOM 1532 O O . ASN A 1 203 ? -29.184 -14.324 46.034 1.00 65.62 203 ASN A O 1
ATOM 1536 N N . GLU A 1 204 ? -29.187 -16.367 45.093 1.00 72.06 204 GLU A N 1
ATOM 1537 C CA . GLU A 1 204 ? -30.143 -17.002 46.009 1.00 72.06 204 GLU A CA 1
ATOM 1538 C C . GLU A 1 204 ? -29.795 -16.767 47.492 1.00 72.06 204 GLU A C 1
ATOM 1540 O O . GLU A 1 204 ? -30.679 -16.556 48.325 1.00 72.06 204 GLU A O 1
ATOM 1545 N N . ALA A 1 205 ? -28.500 -16.731 47.827 1.00 70.25 205 ALA A N 1
ATOM 1546 C CA . ALA A 1 205 ? -28.019 -16.437 49.175 1.00 70.25 205 ALA A CA 1
ATOM 1547 C C . ALA A 1 205 ? -28.423 -15.032 49.659 1.00 70.25 205 ALA A C 1
ATOM 1549 O O . ALA A 1 205 ? -28.849 -14.876 50.806 1.00 70.25 205 ALA A O 1
ATOM 1550 N N . LEU A 1 206 ? -28.347 -14.018 48.790 1.00 73.44 206 LEU A N 1
ATOM 1551 C CA . LEU A 1 206 ? -28.778 -12.660 49.121 1.00 73.44 206 LEU A CA 1
ATOM 1552 C C . LEU A 1 206 ? -30.306 -12.583 49.224 1.00 73.44 206 LEU A C 1
ATOM 1554 O O . LEU A 1 206 ? -30.825 -11.987 50.169 1.00 73.44 206 LEU A O 1
ATOM 1558 N N . GLY A 1 207 ? -31.022 -13.241 48.305 1.00 78.38 207 GLY A N 1
ATOM 1559 C CA . GLY A 1 207 ? -32.485 -13.325 48.326 1.00 78.38 207 GLY A CA 1
ATOM 1560 C C . GLY A 1 207 ? -33.025 -13.939 49.622 1.00 78.38 207 GLY A C 1
ATOM 1561 O O . GLY A 1 207 ? -33.907 -13.362 50.263 1.00 78.38 207 GLY A O 1
ATOM 1562 N N . ARG A 1 208 ? -32.438 -15.056 50.079 1.00 79.06 208 ARG A N 1
ATOM 1563 C CA . ARG A 1 208 ? -32.790 -15.698 51.360 1.00 79.06 208 ARG A CA 1
ATOM 1564 C C . ARG A 1 208 ? -32.571 -14.761 52.553 1.00 79.06 208 ARG A C 1
ATOM 1566 O O . ARG A 1 208 ? -33.419 -14.706 53.439 1.00 79.06 208 ARG A O 1
ATOM 1573 N N . ILE A 1 209 ? -31.473 -14.004 52.576 1.00 78.56 209 ILE A N 1
ATOM 1574 C CA . ILE A 1 209 ? -31.157 -13.073 53.675 1.00 78.56 209 ILE A CA 1
ATOM 1575 C C . ILE A 1 209 ? -32.094 -11.862 53.677 1.00 78.56 209 ILE A C 1
ATOM 1577 O O . ILE A 1 209 ? -32.546 -11.441 54.745 1.00 78.56 209 ILE A O 1
ATOM 1581 N N . LYS A 1 210 ? -32.434 -11.324 52.499 1.00 83.88 210 LYS A N 1
ATOM 1582 C CA . LYS A 1 210 ? -33.421 -10.245 52.372 1.00 83.88 210 LYS A CA 1
ATOM 1583 C C . LYS A 1 210 ? -34.783 -10.698 52.903 1.00 83.88 210 LYS A C 1
ATOM 1585 O O . LYS A 1 210 ? -35.334 -10.042 53.782 1.00 83.88 210 LYS A O 1
ATOM 1590 N N . GLY A 1 211 ? -35.246 -11.879 52.484 1.00 87.12 211 GLY A N 1
ATOM 1591 C CA . GLY A 1 211 ? -36.490 -12.473 52.982 1.00 87.12 211 GLY A CA 1
ATOM 1592 C C . GLY A 1 211 ? -36.477 -12.749 54.491 1.00 87.12 211 GLY A C 1
ATOM 1593 O O . GLY A 1 211 ? -37.469 -12.508 55.174 1.00 87.12 211 GLY A O 1
ATOM 1594 N N . GLN A 1 212 ? -35.347 -13.189 55.054 1.00 86.44 212 GLN A N 1
ATOM 1595 C CA . GLN A 1 212 ? -35.199 -13.366 56.506 1.00 86.44 212 GLN A CA 1
ATOM 1596 C C . GLN A 1 212 ? -35.208 -12.040 57.272 1.00 86.44 212 GLN A C 1
ATOM 1598 O O . GLN A 1 212 ? -35.787 -11.967 58.353 1.00 86.44 212 GLN A O 1
ATOM 1603 N N . THR A 1 213 ? -34.604 -10.990 56.713 1.00 87.75 213 THR A N 1
ATOM 1604 C CA . THR A 1 213 ? -34.617 -9.645 57.306 1.00 87.75 213 THR A CA 1
ATOM 1605 C C . THR A 1 213 ? -36.036 -9.074 57.306 1.00 87.75 213 THR A C 1
ATOM 1607 O O . THR A 1 213 ? -36.490 -8.548 58.318 1.00 87.75 213 THR A O 1
ATOM 1610 N N . GLU A 1 214 ? -36.777 -9.246 56.210 1.00 91.56 214 GLU A N 1
ATOM 1611 C CA . GLU A 1 214 ? -38.197 -8.884 56.127 1.00 91.56 214 GLU A CA 1
ATOM 1612 C C . GLU A 1 214 ? -39.052 -9.684 57.123 1.00 91.56 214 GLU A C 1
ATOM 1614 O O . GLU A 1 214 ? -39.896 -9.112 57.817 1.00 91.56 214 GLU A O 1
ATOM 1619 N N . ALA A 1 215 ? -38.804 -10.991 57.259 1.00 91.19 215 ALA A N 1
ATOM 1620 C CA . ALA A 1 215 ? -39.481 -11.833 58.243 1.00 91.19 215 ALA A CA 1
ATOM 1621 C C . ALA A 1 215 ? -39.189 -11.390 59.688 1.00 91.19 215 ALA A C 1
ATOM 1623 O O . ALA A 1 215 ? -40.117 -11.327 60.498 1.00 91.19 215 ALA A O 1
ATOM 1624 N N . LEU A 1 216 ? -37.937 -11.030 59.999 1.00 92.75 216 LEU A N 1
ATOM 1625 C CA . LEU A 1 216 ? -37.541 -10.491 61.302 1.00 92.75 216 LEU A CA 1
ATOM 1626 C C . LEU A 1 216 ? -38.239 -9.158 61.586 1.00 92.75 216 LEU A C 1
ATOM 1628 O O . LEU A 1 216 ? -38.800 -8.996 62.668 1.00 92.75 216 LEU A O 1
ATOM 1632 N N . ASN A 1 217 ? -38.267 -8.240 60.618 1.00 92.88 217 ASN A N 1
ATOM 1633 C CA . ASN A 1 217 ? -38.964 -6.959 60.753 1.00 92.88 217 ASN A CA 1
ATOM 1634 C C . ASN A 1 217 ? -40.460 -7.172 61.030 1.00 92.88 217 ASN A C 1
ATOM 1636 O O . ASN A 1 217 ? -41.019 -6.563 61.939 1.00 92.88 217 ASN A O 1
ATOM 1640 N N . LYS A 1 218 ? -41.099 -8.110 60.319 1.00 94.44 218 LYS A N 1
ATOM 1641 C CA . LYS A 1 218 ? -42.506 -8.471 60.543 1.00 94.44 218 LYS A CA 1
ATOM 1642 C C . LYS A 1 218 ? -42.738 -9.115 61.916 1.00 94.44 218 LYS A C 1
ATOM 1644 O O . LYS A 1 218 ? -43.782 -8.907 62.532 1.00 94.44 218 LYS A O 1
ATOM 1649 N N . ALA A 1 219 ? -41.786 -9.902 62.417 1.00 93.38 219 ALA A N 1
ATOM 1650 C CA . ALA A 1 219 ? -41.846 -10.458 63.768 1.00 93.38 219 ALA A CA 1
ATOM 1651 C C . ALA A 1 219 ? -41.675 -9.372 64.847 1.00 93.38 219 ALA A C 1
ATOM 1653 O O . ALA A 1 219 ? -42.383 -9.400 65.852 1.00 93.38 219 ALA A O 1
ATOM 1654 N N . GLN A 1 220 ? -40.791 -8.395 64.625 1.00 93.31 220 GLN A N 1
ATOM 1655 C CA . GLN A 1 220 ? -40.610 -7.235 65.503 1.00 93.31 220 GLN A CA 1
ATOM 1656 C C . GLN A 1 220 ? -41.841 -6.322 65.519 1.00 93.31 220 GLN A C 1
ATOM 1658 O O . GLN A 1 220 ? -42.229 -5.841 66.580 1.00 93.31 220 GLN A O 1
ATOM 1663 N N . GLU A 1 221 ? -42.499 -6.129 64.376 1.00 95.12 221 GLU A N 1
ATOM 1664 C CA . GLU A 1 221 ? -43.775 -5.415 64.295 1.00 95.12 221 GLU A CA 1
ATOM 1665 C C . GLU A 1 221 ? -44.852 -6.119 65.132 1.00 95.12 221 GLU A C 1
ATOM 1667 O O . GLU A 1 221 ? -45.493 -5.493 65.976 1.00 95.12 221 GLU A O 1
ATOM 1672 N N . LYS A 1 222 ? -44.999 -7.445 64.979 1.00 93.62 222 LYS A N 1
ATOM 1673 C CA . LYS A 1 222 ? -45.926 -8.245 65.799 1.00 93.62 222 LYS A CA 1
ATOM 1674 C C . LYS A 1 222 ? -45.620 -8.149 67.293 1.00 93.62 222 LYS A C 1
ATOM 1676 O O . LYS A 1 222 ? -46.548 -8.027 68.087 1.00 93.62 222 LYS A O 1
ATOM 1681 N N . LEU A 1 223 ? -44.342 -8.182 67.671 1.00 95.06 223 LEU A N 1
ATOM 1682 C CA . LEU A 1 223 ? -43.908 -7.961 69.049 1.00 95.06 223 LEU A CA 1
ATOM 1683 C C . LEU A 1 223 ? -44.347 -6.579 69.547 1.00 95.06 223 LEU A C 1
ATOM 1685 O O . LEU A 1 223 ? -44.939 -6.488 70.617 1.00 95.06 223 LEU A O 1
ATOM 1689 N N . ALA A 1 224 ? -44.094 -5.516 68.781 1.00 93.38 224 ALA A N 1
ATOM 1690 C CA . ALA A 1 224 ? -44.464 -4.156 69.163 1.00 93.38 224 ALA A CA 1
ATOM 1691 C C . ALA A 1 224 ? -45.985 -3.998 69.331 1.00 93.38 224 ALA A C 1
ATOM 1693 O O . ALA A 1 224 ? -46.434 -3.369 70.289 1.00 93.38 224 ALA A O 1
ATOM 1694 N N . ILE A 1 225 ? -46.779 -4.619 68.450 1.00 93.19 225 ILE A N 1
ATOM 1695 C CA . ILE A 1 225 ? -48.245 -4.656 68.552 1.00 93.19 225 ILE A CA 1
ATOM 1696 C C . ILE A 1 225 ? -48.681 -5.403 69.821 1.00 93.19 225 ILE A C 1
ATOM 1698 O O . ILE A 1 225 ? -49.506 -4.888 70.576 1.00 93.19 225 ILE A O 1
ATOM 1702 N N . ALA A 1 226 ? -48.116 -6.585 70.087 1.00 91.38 226 ALA A N 1
ATOM 1703 C CA . ALA A 1 226 ? -48.441 -7.384 71.269 1.00 91.38 226 ALA A CA 1
ATOM 1704 C C . ALA A 1 226 ? -48.049 -6.667 72.573 1.00 91.38 226 ALA A C 1
ATOM 1706 O O . ALA A 1 226 ? -48.835 -6.621 73.519 1.00 91.38 226 ALA A O 1
ATOM 1707 N N . GLU A 1 227 ? -46.869 -6.042 72.622 1.00 91.94 227 GLU A N 1
ATOM 1708 C CA . GLU A 1 227 ? -46.432 -5.241 73.769 1.00 91.94 227 GLU A CA 1
ATOM 1709 C C . GLU A 1 227 ? -47.305 -4.001 73.964 1.00 91.94 227 GLU A C 1
ATOM 1711 O O . GLU A 1 227 ? -47.647 -3.672 75.099 1.00 91.94 227 GLU A O 1
ATOM 1716 N N . GLY A 1 228 ? -47.699 -3.332 72.877 1.00 89.62 228 GLY A N 1
ATOM 1717 C CA . GLY A 1 228 ? -48.637 -2.212 72.915 1.00 89.62 228 GLY A CA 1
ATOM 1718 C C . GLY A 1 228 ? -50.002 -2.624 73.468 1.00 89.62 228 GLY A C 1
ATOM 1719 O O . GLY A 1 228 ? -50.535 -1.949 74.347 1.00 89.62 228 GLY A O 1
ATOM 1720 N N . LYS A 1 229 ? -50.531 -3.772 73.025 1.00 88.50 229 LYS A N 1
ATOM 1721 C CA . LYS A 1 229 ? -51.782 -4.361 73.527 1.00 88.50 229 LYS A CA 1
ATOM 1722 C C . LYS A 1 229 ? -51.683 -4.708 75.011 1.00 88.50 229 LYS A C 1
ATOM 1724 O O . LYS A 1 229 ? -52.562 -4.321 75.777 1.00 88.50 229 LYS A O 1
ATOM 1729 N N . LEU A 1 230 ? -50.604 -5.371 75.435 1.00 89.31 230 LEU A N 1
ATOM 1730 C CA . LEU A 1 230 ? -50.373 -5.689 76.844 1.00 89.31 230 LEU A CA 1
ATOM 1731 C C . LEU A 1 230 ? -50.286 -4.415 77.693 1.00 89.31 230 LEU A C 1
ATOM 1733 O O . LEU A 1 230 ? -50.952 -4.343 78.722 1.00 89.31 230 LEU A O 1
ATOM 1737 N N . ARG A 1 231 ? -49.527 -3.395 77.259 1.00 88.50 231 ARG A N 1
ATOM 1738 C CA . ARG A 1 231 ? -49.431 -2.103 77.965 1.00 88.50 231 ARG A CA 1
ATOM 1739 C C . ARG A 1 231 ? -50.799 -1.444 78.100 1.00 88.50 231 ARG A C 1
ATOM 1741 O O . ARG A 1 231 ? -51.213 -1.168 79.223 1.00 88.50 231 ARG A O 1
ATOM 1748 N N . ALA A 1 232 ? -51.537 -1.306 76.999 1.00 86.12 232 ALA A N 1
ATOM 1749 C CA . ALA A 1 232 ? -52.878 -0.726 77.000 1.00 86.12 232 ALA A CA 1
ATOM 1750 C C . ALA A 1 232 ? -53.841 -1.480 77.936 1.00 86.12 232 ALA A C 1
ATOM 1752 O O . ALA A 1 232 ? -54.613 -0.857 78.669 1.00 86.12 232 ALA A O 1
ATOM 1753 N N . MET A 1 233 ? -53.774 -2.816 77.962 1.00 83.69 233 MET A N 1
ATOM 1754 C CA . MET A 1 233 ? -54.568 -3.637 78.878 1.00 83.69 233 MET A CA 1
ATOM 1755 C C . MET A 1 233 ? -54.140 -3.434 80.337 1.00 83.69 233 MET A C 1
ATOM 1757 O O . MET A 1 233 ? -54.991 -3.204 81.193 1.00 83.69 233 MET A O 1
ATOM 1761 N N . THR A 1 234 ? -52.838 -3.445 80.635 1.00 85.00 234 THR A N 1
ATOM 1762 C CA . THR A 1 234 ? -52.334 -3.223 82.000 1.00 85.00 234 THR A CA 1
ATOM 1763 C C . THR A 1 234 ? -52.670 -1.830 82.533 1.00 85.00 234 THR A C 1
ATOM 1765 O O . THR A 1 234 ? -53.146 -1.716 83.660 1.00 85.00 234 THR A O 1
ATOM 1768 N N . GLU A 1 235 ? -52.524 -0.779 81.724 1.00 84.12 235 GLU A N 1
ATOM 1769 C CA . GLU A 1 235 ? -52.883 0.596 82.090 1.00 84.12 235 GLU A CA 1
ATOM 1770 C C . GLU A 1 235 ? -54.388 0.734 82.334 1.00 84.12 235 GLU A C 1
ATOM 1772 O O . GLU A 1 235 ? -54.806 1.330 83.327 1.00 84.12 235 GLU A O 1
ATOM 1777 N N . SER A 1 236 ? -55.210 0.107 81.488 1.00 77.75 236 SER A N 1
ATOM 1778 C CA . SER A 1 236 ? -56.665 0.072 81.675 1.00 77.75 236 SER A CA 1
ATOM 1779 C C . SER A 1 236 ? -57.057 -0.630 82.979 1.00 77.75 236 SER A C 1
ATOM 1781 O O . SER A 1 236 ? -57.927 -0.140 83.699 1.00 77.75 236 SER A O 1
ATOM 1783 N N . THR A 1 237 ? -56.375 -1.730 83.329 1.00 74.25 237 THR A N 1
ATOM 1784 C CA . THR A 1 237 ? -56.610 -2.448 84.594 1.00 74.25 237 THR A CA 1
ATOM 1785 C C . THR A 1 237 ? -56.165 -1.650 85.819 1.00 74.25 237 THR A C 1
ATOM 1787 O O . THR A 1 237 ? -56.900 -1.592 86.803 1.00 74.25 237 THR A O 1
ATOM 1790 N N . ALA A 1 238 ? -55.009 -0.982 85.756 1.00 76.25 238 ALA A N 1
ATOM 1791 C CA . ALA A 1 238 ? -54.500 -0.134 86.832 1.00 76.25 238 ALA A CA 1
ATOM 1792 C C . ALA A 1 238 ? -55.374 1.113 87.053 1.00 76.25 238 ALA A C 1
ATOM 1794 O O . ALA A 1 238 ? -55.520 1.569 88.184 1.00 76.25 238 ALA A O 1
ATOM 1795 N N . ALA A 1 239 ? -56.008 1.629 85.995 1.00 77.44 239 ALA A N 1
ATOM 1796 C CA . ALA A 1 239 ? -56.956 2.739 86.064 1.00 77.44 239 ALA A CA 1
ATOM 1797 C C . ALA A 1 239 ? -58.346 2.346 86.610 1.00 77.44 239 ALA A C 1
ATOM 1799 O O . ALA A 1 239 ? -59.236 3.197 86.663 1.00 77.44 239 ALA A O 1
ATOM 1800 N N . GLY A 1 240 ? -58.570 1.075 86.974 1.00 60.59 240 GLY A N 1
ATOM 1801 C CA . GLY A 1 240 ? -59.855 0.587 87.491 1.00 60.59 240 GLY A CA 1
ATOM 1802 C C . GLY A 1 240 ? -60.998 0.643 86.473 1.00 60.59 240 GLY A C 1
ATOM 1803 O O . GLY A 1 240 ? -62.165 0.513 86.842 1.00 60.59 240 GLY A O 1
ATOM 1804 N N . ARG A 1 241 ? -60.684 0.849 85.189 1.00 63.38 241 ARG A N 1
ATOM 1805 C CA . ARG A 1 241 ? -61.670 0.797 84.113 1.00 63.38 241 ARG A CA 1
ATOM 1806 C C . ARG A 1 241 ? -61.867 -0.676 83.753 1.00 63.38 241 ARG A C 1
ATOM 1808 O O . ARG A 1 241 ? -60.866 -1.365 83.534 1.00 63.38 241 ARG A O 1
ATOM 1815 N N . PRO A 1 242 ? -63.113 -1.185 83.694 1.00 58.38 242 PRO A N 1
ATOM 1816 C CA . PRO A 1 242 ? -63.333 -2.511 83.139 1.00 58.38 242 PRO A CA 1
ATOM 1817 C C . PRO A 1 242 ? -62.717 -2.512 81.743 1.00 58.38 242 PRO A C 1
ATOM 1819 O O . PRO A 1 242 ? -62.947 -1.579 80.963 1.00 58.38 242 PRO A O 1
ATOM 1822 N N . LEU A 1 243 ? -61.867 -3.503 81.459 1.00 56.28 243 LEU A N 1
ATOM 1823 C CA . LEU A 1 243 ? -61.356 -3.672 80.106 1.00 56.28 243 LEU A CA 1
ATOM 1824 C C . LEU A 1 243 ? -62.579 -3.720 79.197 1.00 56.28 243 LEU A C 1
ATOM 1826 O O . LEU A 1 243 ? -63.531 -4.442 79.490 1.00 56.28 243 LEU A O 1
ATOM 1830 N N . ALA A 1 244 ? -62.555 -2.979 78.093 1.00 46.53 244 ALA A N 1
ATOM 1831 C CA . ALA A 1 244 ? -63.513 -3.159 77.011 1.00 46.53 244 ALA A CA 1
ATOM 1832 C C . ALA A 1 244 ? -63.249 -4.505 76.300 1.00 46.53 244 ALA A C 1
ATOM 1834 O O . ALA A 1 244 ? -63.086 -4.573 75.088 1.00 46.53 244 ALA A O 1
ATOM 1835 N N . ALA A 1 245 ? -63.135 -5.590 77.064 1.00 48.22 245 ALA A N 1
ATOM 1836 C CA . ALA A 1 245 ? -63.484 -6.909 76.592 1.00 48.22 245 ALA A CA 1
ATOM 1837 C C . ALA A 1 245 ? -65.007 -6.909 76.396 1.00 48.22 245 ALA A C 1
ATOM 1839 O O . ALA A 1 245 ? -65.703 -6.179 77.109 1.00 48.22 245 ALA A O 1
ATOM 1840 N N . PRO A 1 246 ? -65.542 -7.668 75.429 1.00 45.72 246 PRO A N 1
ATOM 1841 C CA . PRO A 1 246 ? -66.975 -7.736 75.214 1.00 45.72 246 PRO A CA 1
ATOM 1842 C C . PRO A 1 246 ? -67.606 -8.249 76.505 1.00 45.72 246 PRO A C 1
ATOM 1844 O O . PRO A 1 246 ? -67.577 -9.446 76.786 1.00 45.72 246 PRO A O 1
ATOM 1847 N N . VAL A 1 247 ? -68.143 -7.329 77.311 1.00 49.34 247 VAL A N 1
ATOM 1848 C CA . VAL A 1 247 ? -69.056 -7.658 78.394 1.00 49.34 247 VAL A CA 1
ATOM 1849 C C . VAL A 1 247 ? -70.145 -8.427 77.683 1.00 49.34 247 VAL A C 1
ATOM 1851 O O . VAL A 1 247 ? -70.888 -7.843 76.893 1.00 49.34 247 VAL A O 1
ATOM 1854 N N . ARG A 1 248 ? -70.161 -9.753 77.853 1.00 56.06 248 ARG A N 1
ATOM 1855 C CA . ARG A 1 248 ? -71.238 -10.573 77.310 1.00 56.06 248 ARG A CA 1
ATOM 1856 C C . ARG A 1 248 ? -72.523 -9.889 77.775 1.00 56.06 248 ARG A C 1
ATOM 1858 O O . ARG A 1 248 ? -72.663 -9.713 78.987 1.00 56.06 248 ARG A O 1
ATOM 1865 N N . PRO A 1 249 ? -73.388 -9.412 76.863 1.00 54.75 249 PRO A N 1
ATOM 1866 C CA . PRO A 1 249 ? -74.589 -8.701 77.263 1.00 54.75 249 PRO A CA 1
ATOM 1867 C C . PRO A 1 249 ? -75.396 -9.645 78.148 1.00 54.75 249 PRO A C 1
ATOM 1869 O O . PRO A 1 249 ? -75.898 -10.677 77.696 1.00 54.75 249 PRO A O 1
ATOM 1872 N N . ASN A 1 250 ? -75.435 -9.342 79.444 1.00 64.44 250 ASN A N 1
ATOM 1873 C CA . ASN A 1 250 ? -76.106 -10.178 80.421 1.00 64.44 250 ASN A CA 1
ATOM 1874 C C . ASN A 1 250 ? -77.591 -9.836 80.369 1.00 64.44 250 ASN A C 1
ATOM 1876 O O . ASN A 1 250 ? -78.102 -9.107 81.214 1.00 64.44 250 ASN A O 1
ATOM 1880 N N . ALA A 1 251 ? -78.283 -10.407 79.379 1.00 72.81 251 ALA A N 1
ATOM 1881 C CA . ALA A 1 251 ? -79.715 -10.218 79.146 1.00 72.81 251 ALA A CA 1
ATOM 1882 C C . ALA A 1 251 ? -80.574 -10.498 80.396 1.00 72.81 251 ALA A C 1
ATOM 1884 O O . ALA A 1 251 ? -81.693 -10.002 80.513 1.00 72.81 251 ALA A O 1
ATOM 1885 N N . THR A 1 252 ? -80.060 -11.289 81.342 1.00 77.38 252 THR A N 1
ATOM 1886 C CA . THR A 1 252 ? -80.682 -11.564 82.641 1.00 77.38 252 THR A CA 1
ATOM 1887 C C . THR A 1 252 ? -80.689 -10.348 83.566 1.00 77.38 252 THR A C 1
ATOM 1889 O O . THR A 1 252 ? -81.708 -10.091 84.202 1.00 77.38 252 THR A O 1
ATOM 1892 N N . LEU A 1 253 ? -79.596 -9.580 83.622 1.00 79.56 253 LEU A N 1
ATOM 1893 C CA . LEU A 1 253 ? -79.500 -8.367 84.434 1.00 79.56 253 LEU A CA 1
ATOM 1894 C C . LEU A 1 253 ? -80.410 -7.271 83.868 1.00 79.56 253 LEU A C 1
ATOM 1896 O O . LEU A 1 253 ? -81.199 -6.705 84.619 1.00 79.56 253 LEU A O 1
ATOM 1900 N N . ASP A 1 254 ? -80.383 -7.067 82.549 1.00 81.75 254 ASP A N 1
ATOM 1901 C CA . ASP A 1 254 ? -81.233 -6.081 81.868 1.00 81.75 254 ASP A CA 1
ATOM 1902 C C . ASP A 1 254 ? -82.729 -6.381 82.084 1.00 81.75 254 ASP A C 1
ATOM 1904 O O . ASP A 1 254 ? -83.520 -5.486 82.385 1.00 81.75 254 ASP A O 1
ATOM 1908 N N . ASN A 1 255 ? -83.124 -7.661 82.030 1.00 85.25 255 ASN A N 1
ATOM 1909 C CA . ASN A 1 255 ? -84.495 -8.087 82.334 1.00 85.25 255 ASN A CA 1
ATOM 1910 C C . ASN A 1 255 ? -84.888 -7.835 83.800 1.00 85.25 255 ASN A C 1
ATOM 1912 O O . ASN A 1 255 ? -86.032 -7.464 84.074 1.00 85.25 255 ASN A O 1
ATOM 1916 N N . LEU A 1 256 ? -83.981 -8.067 84.754 1.00 85.81 256 LEU A N 1
ATOM 1917 C CA . LEU A 1 256 ? -84.241 -7.808 86.173 1.00 85.81 256 LEU A CA 1
ATOM 1918 C C . LEU A 1 256 ? -84.382 -6.306 86.445 1.00 85.81 256 LEU A C 1
ATOM 1920 O O . LEU A 1 256 ? -85.301 -5.904 87.159 1.00 85.81 256 LEU A O 1
ATOM 1924 N N . GLU A 1 257 ? -83.533 -5.479 85.834 1.00 86.56 257 GLU A N 1
ATOM 1925 C CA . GLU A 1 257 ? -83.586 -4.019 85.943 1.00 86.56 257 GLU A CA 1
ATOM 1926 C C . GLU A 1 257 ? -84.867 -3.443 85.328 1.00 86.56 257 GLU A C 1
ATOM 1928 O O . GLU A 1 257 ? -85.535 -2.620 85.961 1.00 86.56 257 GLU A O 1
ATOM 1933 N N . GLN A 1 258 ? -85.284 -3.937 84.157 1.00 87.88 258 GLN A N 1
ATOM 1934 C CA . GLN A 1 258 ? -86.549 -3.546 83.530 1.00 87.88 258 GLN A CA 1
ATOM 1935 C C . GLN A 1 258 ? -87.759 -3.904 84.409 1.00 87.88 258 GLN A C 1
ATOM 1937 O O . GLN A 1 258 ? -88.652 -3.077 84.606 1.00 87.88 258 GLN A O 1
ATOM 1942 N N . ARG A 1 259 ? -87.779 -5.109 84.999 1.00 86.81 259 ARG A N 1
ATOM 1943 C CA . ARG A 1 259 ? -88.844 -5.541 85.926 1.00 86.81 259 ARG A CA 1
ATOM 1944 C C . ARG A 1 259 ? -88.855 -4.729 87.224 1.00 86.81 259 ARG A C 1
ATOM 1946 O O . ARG A 1 259 ? -89.929 -4.420 87.736 1.00 86.81 259 ARG A O 1
ATOM 1953 N N . ALA A 1 260 ? -87.686 -4.367 87.754 1.00 84.69 260 ALA A N 1
ATOM 1954 C CA . ALA A 1 260 ? -87.580 -3.506 88.932 1.00 84.69 260 ALA A CA 1
ATOM 1955 C C . ALA A 1 260 ? -88.077 -2.080 88.642 1.00 84.69 260 ALA A C 1
ATOM 1957 O O . ALA A 1 260 ? -88.764 -1.495 89.477 1.00 84.69 260 ALA A O 1
ATOM 1958 N N . SER A 1 261 ? -87.794 -1.541 87.450 1.00 86.44 261 SER A N 1
ATOM 1959 C CA . SER A 1 261 ? -88.327 -0.247 87.004 1.00 86.44 261 SER A CA 1
ATOM 1960 C C . SER A 1 261 ? -89.857 -0.245 86.958 1.00 86.44 261 SER A C 1
ATOM 1962 O O . SER A 1 261 ? -90.474 0.662 87.507 1.00 86.44 261 SER A O 1
ATOM 1964 N N . GLN A 1 262 ? -90.469 -1.289 86.387 1.00 89.25 262 GLN A N 1
ATOM 1965 C CA . GLN A 1 262 ? -91.931 -1.439 86.338 1.00 89.25 262 GLN A CA 1
ATOM 1966 C C . GLN A 1 262 ? -92.554 -1.505 87.743 1.00 89.25 262 GLN A C 1
ATOM 1968 O O . GLN A 1 262 ? -93.540 -0.828 88.014 1.00 89.25 262 GLN A O 1
ATOM 1973 N N . ALA A 1 263 ? -91.948 -2.257 88.671 1.00 85.25 263 ALA A N 1
ATOM 1974 C CA . ALA A 1 263 ? -92.430 -2.344 90.054 1.00 85.25 263 ALA A CA 1
ATOM 1975 C C . ALA A 1 263 ? -92.291 -1.014 90.828 1.00 85.25 263 ALA A C 1
ATOM 1977 O O . ALA A 1 263 ? -93.117 -0.706 91.690 1.00 85.25 263 ALA A O 1
ATOM 1978 N N . ARG A 1 264 ? -91.258 -0.208 90.533 1.00 86.69 264 ARG A N 1
ATOM 1979 C CA . ARG A 1 264 ? -91.113 1.152 91.088 1.00 86.69 264 ARG A CA 1
ATOM 1980 C C . ARG A 1 264 ? -92.176 2.101 90.549 1.00 86.69 264 ARG A C 1
ATOM 1982 O O . ARG A 1 264 ? -92.694 2.914 91.311 1.00 86.69 264 ARG A O 1
ATOM 1989 N N . GLU A 1 265 ? -92.483 2.004 89.261 1.00 86.38 265 GLU A N 1
ATOM 1990 C CA . GLU A 1 265 ? -93.523 2.804 88.617 1.00 86.38 265 GLU A CA 1
ATOM 1991 C C . GLU A 1 265 ? -94.906 2.479 89.197 1.00 86.38 265 GLU A C 1
ATOM 1993 O O . GLU A 1 265 ? -95.597 3.388 89.647 1.00 86.38 265 GLU A O 1
ATOM 1998 N N . GLU A 1 266 ? -95.237 1.193 89.351 1.00 84.31 266 GLU A N 1
ATOM 1999 C CA . GLU A 1 266 ? -96.484 0.727 89.976 1.00 84.31 266 GLU A CA 1
ATOM 2000 C C . GLU A 1 266 ? -96.636 1.230 91.430 1.00 84.31 266 GLU A C 1
ATOM 2002 O O . GLU A 1 266 ? -97.700 1.712 91.825 1.00 84.31 266 GLU A O 1
ATOM 2007 N N . LEU A 1 267 ? -95.558 1.215 92.228 1.00 80.31 267 LEU A N 1
ATOM 2008 C CA . LEU A 1 267 ? -95.558 1.805 93.578 1.00 80.31 267 LEU A CA 1
ATOM 2009 C C . LEU A 1 267 ? -95.736 3.330 93.569 1.00 80.31 267 LEU A C 1
ATOM 2011 O O . LEU A 1 267 ? -96.391 3.875 94.459 1.00 80.31 267 LEU A O 1
ATOM 2015 N N . SER A 1 268 ? -95.147 4.021 92.592 1.00 81.50 268 SER A N 1
ATOM 2016 C CA . SER A 1 268 ? -95.264 5.475 92.429 1.00 81.50 268 SER A CA 1
ATOM 2017 C C . SER A 1 268 ? -96.690 5.883 92.053 1.00 81.50 268 SER A C 1
ATOM 2019 O O . SER A 1 268 ? -97.233 6.834 92.617 1.00 81.50 268 SER A O 1
ATOM 2021 N N . GLU A 1 269 ? -97.339 5.127 91.164 1.00 82.75 269 GLU A N 1
ATOM 2022 C CA . GLU A 1 269 ? -98.744 5.322 90.802 1.00 82.75 269 GLU A CA 1
ATOM 2023 C C . GLU A 1 269 ? -99.681 5.114 91.998 1.00 82.75 269 GLU A C 1
ATOM 2025 O O . GLU A 1 269 ? -100.515 5.979 92.278 1.00 82.75 269 GLU A O 1
ATOM 2030 N N . MET A 1 270 ? -99.495 4.037 92.772 1.00 76.56 270 MET A N 1
ATOM 2031 C CA . MET A 1 270 ? -100.242 3.810 94.019 1.00 76.56 270 MET A CA 1
ATOM 2032 C C . MET A 1 270 ? -100.005 4.936 95.043 1.00 76.56 270 MET A C 1
ATOM 2034 O O . MET A 1 270 ? -100.923 5.341 95.756 1.00 76.56 270 MET A O 1
ATOM 2038 N N . GLY A 1 271 ? -98.791 5.495 95.076 1.00 72.69 271 GLY A N 1
ATOM 2039 C CA . GLY A 1 271 ? -98.403 6.628 95.919 1.00 72.69 271 GLY A CA 1
ATOM 2040 C C . GLY A 1 271 ? -99.127 7.942 95.620 1.00 72.69 271 GLY A C 1
ATOM 2041 O O . GLY A 1 271 ? -99.276 8.768 96.518 1.00 72.69 271 GLY A O 1
ATOM 2042 N N . ARG A 1 272 ? -99.605 8.151 94.386 1.00 79.81 272 ARG A N 1
ATOM 2043 C CA . ARG A 1 272 ? -100.321 9.383 94.002 1.00 79.81 272 ARG A CA 1
ATOM 2044 C C . ARG A 1 272 ? -101.755 9.434 94.530 1.00 79.81 272 ARG A C 1
ATOM 2046 O O . ARG A 1 272 ? -102.280 10.526 94.727 1.00 79.81 272 ARG A O 1
ATOM 2053 N N . GLY A 1 273 ? -102.387 8.278 94.738 1.00 69.44 273 GLY A N 1
ATOM 2054 C CA . GLY A 1 273 ? -103.794 8.179 95.147 1.00 69.44 273 GLY A CA 1
ATOM 2055 C C . GLY A 1 273 ? -104.025 8.004 96.649 1.00 69.44 273 GLY A C 1
ATOM 2056 O O . GLY A 1 273 ? -105.137 8.231 97.120 1.00 69.44 273 GLY A O 1
ATOM 2057 N N . PHE A 1 274 ? -103.004 7.604 97.413 1.00 69.56 274 PHE A N 1
ATOM 2058 C CA . PHE A 1 274 ? -103.170 7.169 98.800 1.00 69.56 274 PHE A CA 1
ATOM 2059 C C . PHE A 1 274 ? -102.107 7.752 99.733 1.00 69.56 274 PHE A C 1
ATOM 2061 O O . PHE A 1 274 ? -100.958 7.963 99.354 1.00 69.56 274 PHE A O 1
ATOM 2068 N N . THR A 1 275 ? -102.476 7.979 100.997 1.00 72.25 275 THR A N 1
ATOM 2069 C CA . THR A 1 275 ? -101.526 8.451 102.009 1.00 72.25 275 THR A CA 1
ATOM 2070 C C . THR A 1 275 ? -100.534 7.346 102.408 1.00 72.25 275 THR A C 1
ATOM 2072 O O . THR A 1 275 ? -100.892 6.163 102.428 1.00 72.25 275 THR A O 1
ATOM 2075 N N . PRO A 1 276 ? -99.295 7.701 102.804 1.00 70.69 276 PRO A N 1
ATOM 2076 C CA . PRO A 1 276 ? -98.261 6.726 103.172 1.00 70.69 276 PRO A CA 1
ATOM 2077 C C . PRO A 1 276 ? -98.676 5.750 104.286 1.00 70.69 276 PRO A C 1
ATOM 2079 O O . PRO A 1 276 ? -98.263 4.592 104.280 1.00 70.69 276 PRO A O 1
ATOM 2082 N N . ALA A 1 277 ? -99.517 6.200 105.225 1.00 68.94 277 ALA A N 1
ATOM 2083 C CA . ALA A 1 277 ? -100.034 5.372 106.315 1.00 68.94 277 ALA A CA 1
ATOM 2084 C C . ALA A 1 277 ? -101.019 4.290 105.828 1.00 68.94 277 ALA A C 1
ATOM 2086 O O . ALA A 1 277 ? -101.030 3.188 106.373 1.00 68.94 277 ALA A O 1
ATOM 2087 N N . TYR A 1 278 ? -101.800 4.572 104.779 1.00 69.94 278 TYR A N 1
ATOM 2088 C CA . TYR A 1 278 ? -102.743 3.621 104.184 1.00 69.94 278 TYR A CA 1
ATOM 2089 C C . TYR A 1 278 ? -102.034 2.585 103.304 1.00 69.94 278 TYR A C 1
ATOM 2091 O O . TYR A 1 278 ? -102.290 1.387 103.416 1.00 69.94 278 TYR A O 1
ATOM 2099 N N . LEU A 1 279 ? -101.057 3.021 102.503 1.00 68.81 279 LEU A N 1
ATOM 2100 C CA . LEU A 1 279 ? -100.230 2.131 101.676 1.00 68.81 279 LEU A CA 1
ATOM 2101 C C . LEU A 1 279 ? -99.432 1.115 102.508 1.00 68.81 279 LEU A C 1
ATOM 2103 O O . LEU A 1 279 ? -99.083 0.042 102.023 1.00 68.81 279 LEU A O 1
ATOM 2107 N N . ALA A 1 280 ? -99.162 1.422 103.779 1.00 72.94 280 ALA A N 1
ATOM 2108 C CA . ALA A 1 280 ? -98.543 0.485 104.710 1.00 72.94 280 ALA A CA 1
ATOM 2109 C C . ALA A 1 280 ? -99.501 -0.618 105.210 1.00 72.94 280 ALA A C 1
ATOM 2111 O O . ALA A 1 280 ? -99.019 -1.623 105.741 1.00 72.94 280 ALA A O 1
ATOM 2112 N N . MET A 1 281 ? -100.821 -0.457 105.056 1.00 70.88 281 MET A N 1
ATOM 2113 C CA . MET A 1 281 ? -101.853 -1.423 105.463 1.00 70.88 281 MET A CA 1
ATOM 2114 C C . MET A 1 281 ? -102.486 -2.176 104.279 1.00 70.88 281 MET A C 1
ATOM 2116 O O . MET A 1 281 ? -102.982 -3.282 104.483 1.00 70.88 281 MET A O 1
ATOM 2120 N N . ASP A 1 282 ? -102.430 -1.630 103.058 1.00 74.00 282 ASP A N 1
ATOM 2121 C CA . ASP A 1 282 ? -102.962 -2.272 101.847 1.00 74.00 282 ASP A CA 1
ATOM 2122 C C . ASP A 1 282 ? -102.184 -3.563 101.479 1.00 74.00 282 ASP A C 1
ATOM 2124 O O . ASP A 1 282 ? -100.963 -3.520 101.261 1.00 74.00 282 ASP A O 1
ATOM 2128 N N . PRO A 1 283 ? -102.866 -4.724 101.368 1.00 78.06 283 PRO A N 1
ATOM 2129 C CA . PRO A 1 283 ? -102.258 -5.976 100.924 1.00 78.06 283 PRO A CA 1
ATOM 2130 C C . PRO A 1 283 ? -101.553 -5.884 99.561 1.00 78.06 283 PRO A C 1
ATOM 2132 O O . PRO A 1 283 ? -100.531 -6.546 99.365 1.00 78.06 283 PRO A O 1
ATOM 2135 N N . ARG A 1 284 ? -102.064 -5.072 98.621 1.00 77.19 284 ARG A N 1
ATOM 2136 C CA . ARG A 1 284 ? -101.507 -4.966 97.259 1.00 77.19 284 ARG A CA 1
ATOM 2137 C C . ARG A 1 284 ? -100.202 -4.171 97.235 1.00 77.19 284 ARG A C 1
ATOM 2139 O O . ARG A 1 284 ? -99.206 -4.666 96.709 1.00 77.19 284 ARG A O 1
ATOM 2146 N N . ALA A 1 285 ? -100.160 -3.010 97.888 1.00 78.62 285 ALA A N 1
ATOM 2147 C CA . ALA A 1 285 ? -98.944 -2.200 98.000 1.00 78.62 285 ALA A CA 1
ATOM 2148 C C . ALA A 1 285 ? -97.800 -2.942 98.723 1.00 78.62 285 ALA A C 1
ATOM 2150 O O . ALA A 1 285 ? -96.638 -2.860 98.313 1.00 78.62 285 ALA A O 1
ATOM 2151 N N . ARG A 1 286 ? -98.113 -3.740 99.758 1.00 80.25 286 ARG A N 1
ATOM 2152 C CA . ARG A 1 286 ? -97.127 -4.615 100.424 1.00 80.25 286 ARG A CA 1
ATOM 2153 C C . ARG A 1 286 ? -96.558 -5.679 99.487 1.00 80.25 286 ARG A C 1
ATOM 2155 O O . ARG A 1 286 ? -95.354 -5.928 99.522 1.00 80.25 286 ARG A O 1
ATOM 2162 N N . ALA A 1 287 ? -97.395 -6.289 98.647 1.00 83.00 287 ALA A N 1
ATOM 2163 C CA . ALA A 1 287 ? -96.957 -7.306 97.695 1.00 83.00 287 ALA A CA 1
ATOM 2164 C C . ALA A 1 287 ? -95.990 -6.733 96.641 1.00 83.00 287 ALA A C 1
ATOM 2166 O O . ALA A 1 287 ? -94.931 -7.320 96.414 1.00 83.00 287 ALA A O 1
ATOM 2167 N N . VAL A 1 288 ? -96.297 -5.564 96.059 1.00 83.31 288 VAL A N 1
ATOM 2168 C CA . VAL A 1 288 ? -95.412 -4.897 95.080 1.00 83.31 288 VAL A CA 1
ATOM 2169 C C . VAL A 1 288 ? -94.104 -4.445 95.737 1.00 83.31 288 VAL A C 1
ATOM 2171 O O . VAL A 1 288 ? -93.028 -4.656 95.178 1.00 83.31 288 VAL A O 1
ATOM 2174 N N . ARG A 1 289 ? -94.155 -3.919 96.969 1.00 83.75 289 ARG A N 1
ATOM 2175 C CA . ARG A 1 289 ? -92.956 -3.534 97.734 1.00 83.75 289 ARG A CA 1
ATOM 2176 C C . ARG A 1 289 ? -92.044 -4.717 98.043 1.00 83.75 289 ARG A C 1
ATOM 2178 O O . ARG A 1 289 ? -90.836 -4.617 97.849 1.00 83.75 289 ARG A O 1
ATOM 2185 N N . ASN A 1 290 ? -92.608 -5.840 98.477 1.00 85.75 290 ASN 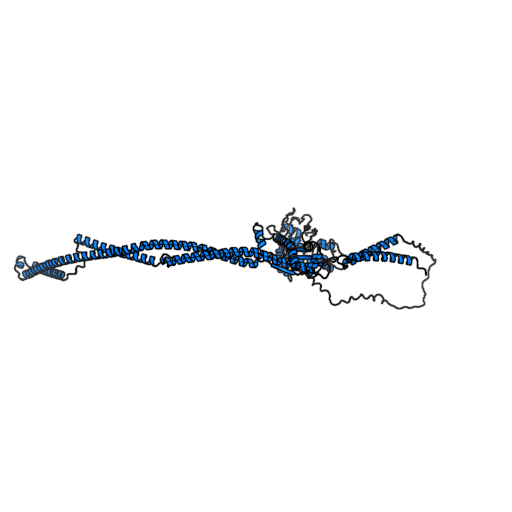A N 1
ATOM 2186 C CA . ASN A 1 290 ? -91.833 -7.055 98.726 1.00 85.75 290 ASN A CA 1
ATOM 2187 C C . ASN A 1 290 ? -91.228 -7.609 97.428 1.00 85.75 290 ASN A C 1
ATOM 2189 O O . ASN A 1 290 ? -90.077 -8.041 97.426 1.00 85.75 290 ASN A O 1
ATOM 2193 N N . ARG A 1 291 ? -91.964 -7.537 96.311 1.00 86.31 291 ARG A N 1
ATOM 2194 C CA . ARG A 1 291 ? -91.457 -7.920 94.988 1.00 86.31 291 ARG A CA 1
ATOM 2195 C C . ARG A 1 291 ? -90.306 -7.024 94.531 1.00 86.31 291 ARG A C 1
ATOM 2197 O O . ARG A 1 291 ? -89.337 -7.541 93.987 1.00 86.31 291 ARG A O 1
ATOM 2204 N N . LEU A 1 292 ? -90.383 -5.714 94.773 1.00 87.44 292 LEU A N 1
ATOM 2205 C CA . LEU A 1 292 ? -89.298 -4.782 94.464 1.00 87.44 292 LEU A CA 1
ATOM 2206 C C . LEU A 1 292 ? -88.040 -5.087 95.288 1.00 87.44 292 LEU A C 1
ATOM 2208 O O . LEU A 1 292 ? -86.960 -5.155 94.714 1.00 87.44 292 LEU A O 1
ATOM 2212 N N . ILE A 1 293 ? -88.175 -5.335 96.595 1.00 88.25 293 ILE A N 1
ATOM 2213 C CA . ILE A 1 293 ? -87.042 -5.697 97.468 1.00 88.25 293 ILE A CA 1
ATOM 2214 C C . ILE A 1 293 ? -86.366 -6.986 96.981 1.00 88.25 293 ILE A C 1
ATOM 2216 O O . ILE A 1 293 ? -85.139 -7.064 96.931 1.00 88.25 293 ILE A O 1
ATOM 2220 N N . GLU A 1 294 ? -87.153 -7.990 96.590 1.00 87.81 294 GLU A N 1
ATOM 2221 C CA . GLU A 1 294 ? -86.620 -9.248 96.064 1.00 87.81 294 GLU A CA 1
ATOM 2222 C C . GLU A 1 294 ? -85.927 -9.053 94.704 1.00 87.81 294 GLU A C 1
ATOM 2224 O O . GLU A 1 294 ? -84.820 -9.552 94.502 1.00 87.81 294 GLU A O 1
ATOM 2229 N N . LEU A 1 295 ? -86.515 -8.262 93.797 1.00 88.94 295 LEU A N 1
ATOM 2230 C CA . LEU A 1 295 ? -85.890 -7.907 92.517 1.00 88.94 295 LEU A CA 1
ATOM 2231 C C . LEU A 1 295 ? -84.583 -7.124 92.715 1.00 88.94 295 LEU A C 1
ATOM 2233 O O . LEU A 1 295 ? -83.587 -7.429 92.066 1.00 88.94 295 LEU A O 1
ATOM 2237 N N . GLU A 1 296 ? -84.542 -6.159 93.635 1.00 86.56 296 GLU A N 1
ATOM 2238 C CA . GLU A 1 296 ? -83.332 -5.393 93.959 1.00 86.56 296 GLU A CA 1
ATOM 2239 C C . GLU A 1 296 ? -82.238 -6.282 94.559 1.00 86.56 296 GLU A C 1
ATOM 2241 O O . GLU A 1 296 ? -81.069 -6.164 94.183 1.00 86.56 296 GLU A O 1
ATOM 2246 N N . ARG A 1 297 ? -82.601 -7.230 95.430 1.00 87.50 297 ARG A N 1
ATOM 2247 C CA . ARG A 1 297 ? -81.659 -8.212 95.980 1.00 87.50 297 ARG A CA 1
ATOM 2248 C C . ARG A 1 297 ? -81.079 -9.113 94.889 1.00 87.50 297 ARG A C 1
ATOM 2250 O O . ARG A 1 297 ? -79.874 -9.363 94.884 1.00 87.50 297 ARG A O 1
ATOM 2257 N N . GLN A 1 298 ? -81.906 -9.564 93.948 1.00 86.00 298 GLN A N 1
ATOM 2258 C CA . GLN A 1 298 ? -81.461 -10.357 92.799 1.00 86.00 298 GLN A CA 1
ATOM 2259 C C . GLN A 1 298 ? -80.548 -9.551 91.866 1.00 86.00 298 GLN A C 1
ATOM 2261 O O . GLN A 1 298 ? -79.527 -10.077 91.431 1.00 86.00 298 GLN A O 1
ATOM 2266 N N . ILE A 1 299 ? -80.842 -8.267 91.628 1.00 83.56 299 ILE A N 1
ATOM 2267 C CA . ILE A 1 299 ? -79.967 -7.360 90.866 1.00 83.56 299 ILE A CA 1
ATOM 2268 C C . ILE A 1 299 ? -78.604 -7.209 91.552 1.00 83.56 299 ILE A C 1
ATOM 2270 O O . ILE A 1 299 ? -77.575 -7.323 90.889 1.00 83.56 299 ILE A O 1
ATOM 2274 N N . VAL A 1 300 ? -78.562 -6.987 92.871 1.00 84.56 300 VAL A N 1
ATOM 2275 C CA . VAL A 1 300 ? -77.297 -6.852 93.618 1.00 84.56 300 VAL A CA 1
ATOM 2276 C C . VAL A 1 300 ? -76.484 -8.146 93.571 1.00 84.56 300 VAL A C 1
ATOM 2278 O O . VAL A 1 300 ? -75.295 -8.101 93.257 1.00 84.56 300 VAL A O 1
ATOM 2281 N N . ASN A 1 301 ? -77.118 -9.297 93.807 1.00 85.06 301 ASN A N 1
ATOM 2282 C CA . ASN A 1 301 ? -76.452 -10.599 93.746 1.00 85.06 301 ASN A CA 1
ATOM 2283 C C . ASN A 1 301 ? -75.911 -10.895 92.338 1.00 85.06 301 ASN A C 1
ATOM 2285 O O . ASN A 1 301 ? -74.764 -11.314 92.199 1.00 85.06 301 ASN A O 1
ATOM 2289 N N . GLN A 1 302 ? -76.698 -10.615 91.293 1.00 81.44 302 GLN A N 1
ATOM 2290 C CA . GLN A 1 302 ? -76.279 -10.814 89.905 1.00 81.44 302 GLN A CA 1
ATOM 2291 C C . GLN A 1 302 ? -75.151 -9.849 89.505 1.00 81.44 302 GLN A C 1
ATOM 2293 O O . GLN A 1 302 ? -74.234 -10.233 88.783 1.00 81.44 302 GLN A O 1
ATOM 2298 N N . ARG A 1 303 ? -75.159 -8.600 89.989 1.00 78.62 303 ARG A N 1
ATOM 2299 C CA . ARG A 1 303 ? -74.049 -7.652 89.785 1.00 78.62 303 ARG A CA 1
ATOM 2300 C C . ARG A 1 303 ? -72.773 -8.109 90.490 1.00 78.62 303 ARG A C 1
ATOM 2302 O O . ARG A 1 303 ? -71.698 -7.968 89.916 1.00 78.62 303 ARG A O 1
ATOM 2309 N N . GLN A 1 304 ? -72.872 -8.686 91.688 1.00 78.00 304 GLN A N 1
ATOM 2310 C CA . GLN A 1 304 ? -71.719 -9.247 92.400 1.00 78.00 304 GLN A CA 1
ATOM 2311 C C . GLN A 1 304 ? -71.153 -10.489 91.700 1.00 78.00 304 GLN A C 1
ATOM 2313 O O . GLN A 1 304 ? -69.939 -10.569 91.517 1.00 78.00 304 GLN A O 1
ATOM 2318 N N . SER A 1 305 ? -72.002 -11.417 91.242 1.00 77.94 305 SER A N 1
ATOM 2319 C CA . SER A 1 305 ? -71.546 -12.585 90.475 1.00 77.94 305 SER A CA 1
ATOM 2320 C C . SER A 1 305 ? -70.925 -12.175 89.139 1.00 77.94 305 SER A C 1
ATOM 2322 O O . SER A 1 305 ? -69.869 -12.678 88.770 1.00 77.94 305 SER A O 1
ATOM 2324 N N . ASN A 1 306 ? -71.526 -11.207 88.440 1.00 72.44 306 ASN A N 1
ATOM 2325 C CA . ASN A 1 306 ? -70.973 -10.659 87.202 1.00 72.44 306 ASN A CA 1
ATOM 2326 C C . ASN A 1 306 ? -69.656 -9.909 87.452 1.00 72.44 306 ASN A C 1
ATOM 2328 O O . ASN A 1 306 ? -68.764 -9.978 86.618 1.00 72.44 306 ASN A O 1
ATOM 2332 N N . GLY A 1 307 ? -69.511 -9.224 88.592 1.00 71.19 307 GLY A N 1
ATOM 2333 C CA . GLY A 1 307 ? -68.265 -8.571 88.997 1.00 71.19 307 GLY A CA 1
ATOM 2334 C C . GLY A 1 307 ? -67.132 -9.568 89.257 1.00 71.19 307 GLY A C 1
ATOM 2335 O O . GLY A 1 307 ? -66.005 -9.324 88.838 1.00 71.19 307 GLY A O 1
ATOM 2336 N N . GLN A 1 308 ? -67.435 -10.717 89.871 1.00 72.56 308 GLN A N 1
ATOM 2337 C CA . GLN A 1 308 ? -66.463 -11.800 90.068 1.00 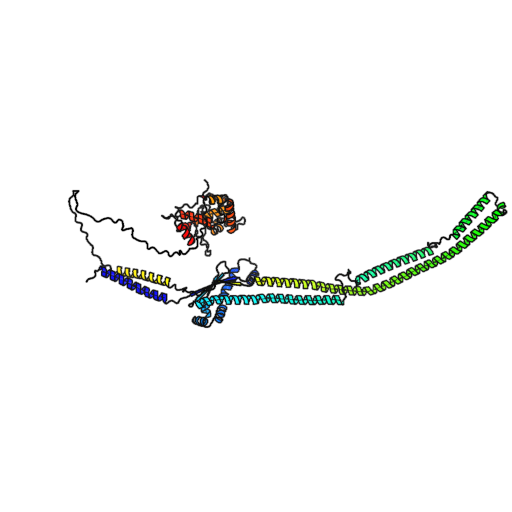72.56 308 GLN A CA 1
ATOM 2338 C C . GLN A 1 308 ? -66.056 -12.460 88.742 1.00 72.56 308 GLN A C 1
ATOM 2340 O O . GLN A 1 308 ? -64.865 -12.663 88.515 1.00 72.56 308 GLN A O 1
ATOM 2345 N N . VAL A 1 309 ? -67.013 -12.726 87.842 1.00 71.31 309 VAL A N 1
ATOM 2346 C CA . VAL A 1 309 ? -66.730 -13.279 86.503 1.00 71.31 309 VAL A CA 1
ATOM 2347 C C . VAL A 1 309 ? -65.956 -12.276 85.639 1.00 71.31 309 VAL A C 1
ATOM 2349 O O . VAL A 1 309 ? -64.984 -12.647 84.990 1.00 71.31 309 VAL A O 1
ATOM 2352 N N . ALA A 1 310 ? -66.295 -10.986 85.694 1.00 68.38 310 ALA A N 1
ATOM 2353 C CA . ALA A 1 310 ? -65.543 -9.939 85.003 1.00 68.38 310 ALA A CA 1
ATOM 2354 C C . ALA A 1 310 ? -64.096 -9.846 85.513 1.00 68.38 310 ALA A C 1
ATOM 2356 O O . ALA A 1 310 ? -63.180 -9.649 84.721 1.00 68.38 310 ALA A O 1
ATOM 2357 N N . GLN A 1 311 ? -63.868 -10.033 86.817 1.00 71.94 311 GLN A N 1
ATOM 2358 C CA . GLN A 1 311 ? -62.526 -10.025 87.395 1.00 71.94 311 GLN A CA 1
ATOM 2359 C C . GLN A 1 311 ? -61.701 -11.261 86.992 1.00 71.94 311 GLN A C 1
ATOM 2361 O O . GLN A 1 311 ? -60.499 -11.124 86.753 1.00 71.94 311 GLN A O 1
ATOM 2366 N N . SER A 1 312 ? -62.321 -12.443 86.865 1.00 74.94 312 SER A N 1
ATOM 2367 C CA . SER A 1 312 ? -61.652 -13.649 86.349 1.00 74.94 312 SER A CA 1
ATOM 2368 C C . SER A 1 312 ? -61.396 -13.596 84.840 1.00 74.94 312 SER A C 1
ATOM 2370 O O . SER A 1 312 ? -60.329 -13.996 84.384 1.00 74.94 312 SER A O 1
ATOM 2372 N N . ASP A 1 313 ? -62.330 -13.051 84.060 1.00 75.06 313 ASP A N 1
ATOM 2373 C CA . ASP A 1 313 ? -62.159 -12.869 82.614 1.00 75.06 313 ASP A CA 1
ATOM 2374 C C . ASP A 1 313 ? -61.053 -11.839 82.327 1.00 75.06 313 ASP A C 1
ATOM 2376 O O . ASP A 1 313 ? -60.245 -12.003 81.414 1.00 75.06 313 ASP A O 1
ATOM 2380 N N . GLN A 1 314 ? -60.960 -10.801 83.162 1.00 74.81 314 GLN A N 1
ATOM 2381 C CA . GLN A 1 314 ? -59.923 -9.775 83.093 1.00 74.81 314 GLN A CA 1
ATOM 2382 C C . GLN A 1 314 ? -58.529 -10.322 83.435 1.00 74.81 314 GLN A C 1
ATOM 2384 O O . GLN A 1 314 ? -57.556 -9.954 82.772 1.00 74.81 314 GLN A O 1
ATOM 2389 N N . SER A 1 315 ? -58.404 -11.209 84.430 1.00 78.75 315 SER A N 1
ATOM 2390 C CA . SER A 1 315 ? -57.120 -11.854 84.737 1.00 78.75 315 SER A CA 1
ATOM 2391 C C . SER A 1 315 ? -56.707 -12.866 83.663 1.00 78.75 315 SER A C 1
ATOM 2393 O O . SER A 1 315 ? -55.524 -12.914 83.322 1.00 78.75 315 SER A O 1
ATOM 2395 N N . SER A 1 316 ? -57.663 -13.590 83.066 1.00 80.56 316 SER A N 1
ATOM 2396 C CA . SER A 1 316 ? -57.419 -14.471 81.915 1.00 80.56 316 SER A CA 1
ATOM 2397 C C . SER A 1 316 ? -56.950 -13.685 80.688 1.00 80.56 316 SER A C 1
ATOM 2399 O O . SER A 1 316 ? -55.924 -14.020 80.109 1.00 80.56 316 SER A O 1
ATOM 2401 N N . ALA A 1 317 ? -57.615 -12.579 80.340 1.00 80.56 317 ALA A N 1
ATOM 2402 C CA . ALA A 1 317 ? -57.238 -11.757 79.188 1.00 80.56 317 ALA A CA 1
ATOM 2403 C C . ALA A 1 317 ? -55.833 -11.135 79.324 1.00 80.56 317 ALA A C 1
ATOM 2405 O O . ALA A 1 317 ? -55.111 -10.987 78.337 1.00 80.56 317 ALA A O 1
ATOM 2406 N N . LEU A 1 318 ? -55.424 -10.781 80.549 1.00 84.62 318 LEU A N 1
ATOM 2407 C CA . LEU A 1 318 ? -54.061 -10.323 80.834 1.00 84.62 318 LEU A CA 1
ATOM 2408 C C . LEU A 1 318 ? -53.022 -11.449 80.749 1.00 84.62 318 LEU A C 1
ATOM 2410 O O . LEU A 1 318 ? -51.881 -11.181 80.362 1.00 84.62 318 LEU A O 1
ATOM 2414 N N . ALA A 1 319 ? -53.385 -12.676 81.131 1.00 86.38 319 ALA A N 1
ATOM 2415 C CA . ALA A 1 319 ? -52.530 -13.848 80.958 1.00 86.38 319 ALA A CA 1
ATOM 2416 C C . ALA A 1 319 ? -52.341 -14.159 79.465 1.00 86.38 319 ALA A C 1
ATOM 2418 O O . ALA A 1 319 ? -51.203 -14.218 79.009 1.00 86.38 319 ALA A O 1
ATOM 2419 N N . ASP A 1 320 ? -53.428 -14.178 78.689 1.00 87.00 320 ASP A N 1
ATOM 2420 C CA . ASP A 1 320 ? -53.395 -14.390 77.238 1.00 87.00 320 ASP A CA 1
ATOM 2421 C C . ASP A 1 320 ? -52.526 -13.338 76.526 1.00 87.00 320 ASP A C 1
ATOM 2423 O O . ASP A 1 320 ? -51.701 -13.664 75.673 1.00 87.00 320 ASP A O 1
ATOM 2427 N N . ALA A 1 321 ? -52.654 -12.060 76.906 1.00 88.19 321 ALA A N 1
ATOM 2428 C CA . ALA A 1 321 ? -51.831 -10.985 76.349 1.00 88.19 321 ALA A CA 1
ATOM 2429 C C . ALA A 1 321 ? -50.343 -11.109 76.730 1.00 88.19 321 ALA A C 1
ATOM 2431 O O . ALA A 1 321 ? -49.470 -10.738 75.941 1.00 88.19 321 ALA A O 1
ATOM 2432 N N . ARG A 1 322 ? -50.024 -11.627 77.925 1.00 91.44 322 ARG A N 1
ATOM 2433 C CA . ARG A 1 322 ? -48.636 -11.923 78.324 1.00 91.44 322 ARG A CA 1
ATOM 2434 C C . ARG A 1 322 ? -48.063 -13.086 77.531 1.00 91.44 322 ARG A C 1
ATOM 2436 O O . ARG A 1 322 ? -46.923 -12.989 77.079 1.00 91.44 322 ARG A O 1
ATOM 2443 N N . ASP A 1 323 ? -48.844 -14.137 77.335 1.00 91.19 323 ASP A N 1
ATOM 2444 C CA . ASP A 1 323 ? -48.433 -15.299 76.554 1.00 91.19 323 ASP A CA 1
ATOM 2445 C C . ASP A 1 323 ? -48.217 -14.926 75.082 1.00 91.19 323 ASP A C 1
ATOM 2447 O O . ASP A 1 323 ? -47.224 -15.341 74.484 1.00 91.19 323 ASP A O 1
ATOM 2451 N N . GLU A 1 324 ? -49.053 -14.044 74.524 1.00 91.00 324 GLU A N 1
ATOM 2452 C CA . GLU A 1 324 ? -48.883 -13.484 73.177 1.00 91.00 324 GLU A CA 1
ATOM 2453 C C . GLU A 1 324 ? -47.559 -12.702 73.038 1.00 91.00 324 GLU A C 1
ATOM 2455 O O . GLU A 1 324 ? -46.826 -12.886 72.061 1.00 91.00 324 GLU A O 1
ATOM 2460 N N . VAL A 1 325 ? -47.191 -11.886 74.038 1.00 93.94 325 VAL A N 1
ATOM 2461 C CA . VAL A 1 325 ? -45.896 -11.176 74.069 1.00 93.94 325 VAL A CA 1
ATOM 2462 C C . VAL A 1 325 ? -44.720 -12.143 74.205 1.00 93.94 325 VAL A C 1
ATOM 2464 O O . VAL A 1 325 ? -43.722 -11.986 73.499 1.00 93.94 325 VAL A O 1
ATOM 2467 N N . ASN A 1 326 ? -44.812 -13.143 75.084 1.00 92.94 326 ASN A N 1
ATOM 2468 C CA . ASN A 1 326 ? -43.748 -14.131 75.279 1.00 92.94 326 ASN A CA 1
ATOM 2469 C C . ASN A 1 326 ? -43.516 -14.952 74.002 1.00 92.94 326 ASN A C 1
ATOM 2471 O O . ASN A 1 326 ? -42.382 -15.057 73.534 1.00 92.94 326 ASN A O 1
ATOM 2475 N N . ALA A 1 327 ? -44.590 -15.421 73.361 1.00 93.75 327 ALA A N 1
ATOM 2476 C CA . ALA A 1 327 ? -44.513 -16.114 72.080 1.00 93.75 327 ALA A CA 1
ATOM 2477 C C . ALA A 1 327 ? -43.894 -15.227 70.983 1.00 93.75 327 ALA A C 1
ATOM 2479 O O . ALA A 1 327 ? -43.041 -15.684 70.212 1.00 93.75 327 ALA A O 1
ATOM 2480 N N . ALA A 1 328 ? -44.266 -13.943 70.917 1.00 93.44 328 ALA A N 1
ATOM 2481 C CA . ALA A 1 328 ? -43.667 -12.998 69.976 1.00 93.44 328 ALA A CA 1
ATOM 2482 C C . ALA A 1 328 ? -42.164 -12.779 70.248 1.00 93.44 328 ALA A C 1
ATOM 2484 O O . ALA A 1 328 ? -41.370 -12.795 69.302 1.00 93.44 328 ALA A O 1
ATOM 2485 N N . ARG A 1 329 ? -41.747 -12.664 71.519 1.00 95.12 329 ARG A N 1
ATOM 2486 C CA . ARG A 1 329 ? -40.331 -12.550 71.922 1.00 95.12 329 ARG A CA 1
ATOM 2487 C C . ARG A 1 329 ? -39.509 -13.756 71.506 1.00 95.12 329 ARG A C 1
ATOM 2489 O O . ARG A 1 329 ? -38.462 -13.576 70.887 1.00 95.12 329 ARG A O 1
ATOM 2496 N N . ASP A 1 330 ? -39.998 -14.964 71.759 1.00 94.88 330 ASP A N 1
ATOM 2497 C CA . ASP A 1 330 ? -39.310 -16.198 71.365 1.00 94.88 330 ASP A CA 1
ATOM 2498 C C . ASP A 1 330 ? -39.155 -16.303 69.844 1.00 94.88 330 ASP A C 1
ATOM 2500 O O . ASP A 1 330 ? -38.166 -16.824 69.319 1.00 94.88 330 ASP A O 1
ATOM 2504 N N . THR A 1 331 ? -40.132 -15.789 69.097 1.00 93.75 331 THR A N 1
ATOM 2505 C CA . THR A 1 331 ? -40.080 -15.751 67.632 1.00 93.75 331 THR A CA 1
ATOM 2506 C C . THR A 1 331 ? -39.013 -14.771 67.142 1.00 93.75 331 THR A C 1
ATOM 2508 O O . THR A 1 331 ? -38.194 -15.139 66.297 1.00 93.75 331 THR A O 1
ATOM 2511 N N . VAL A 1 332 ? -38.953 -13.565 67.720 1.00 94.62 332 VAL A N 1
ATOM 2512 C CA . VAL A 1 332 ? -37.905 -12.574 67.422 1.00 94.62 332 VAL A CA 1
ATOM 2513 C C . VAL A 1 332 ? -36.521 -13.101 67.808 1.00 94.62 332 VAL A C 1
ATOM 2515 O O . VAL A 1 332 ? -35.592 -12.989 67.010 1.00 94.62 332 VAL A O 1
ATOM 2518 N N . ALA A 1 333 ? -36.368 -13.724 68.980 1.00 93.38 333 ALA A N 1
ATOM 2519 C CA . ALA A 1 333 ? -35.097 -14.288 69.437 1.00 93.38 333 ALA A CA 1
ATOM 2520 C C . ALA A 1 333 ? -34.573 -15.365 68.471 1.00 93.38 333 ALA A C 1
ATOM 2522 O O . ALA A 1 333 ? -33.426 -15.288 68.019 1.00 93.38 333 ALA A O 1
ATOM 2523 N N . ARG A 1 334 ? -35.436 -16.309 68.065 1.00 92.31 334 ARG A N 1
ATOM 2524 C CA . ARG A 1 334 ? -35.093 -17.347 67.077 1.00 92.31 334 ARG A CA 1
ATOM 2525 C C . ARG A 1 334 ? -34.692 -16.754 65.725 1.00 92.31 334 ARG A C 1
ATOM 2527 O O . ARG A 1 334 ? -33.659 -17.137 65.177 1.00 92.31 334 ARG A O 1
ATOM 2534 N N . MET A 1 335 ? -35.458 -15.795 65.199 1.00 91.06 335 MET A N 1
ATOM 2535 C CA . MET A 1 335 ? -35.137 -15.147 63.918 1.00 91.06 335 MET A CA 1
ATOM 2536 C C . MET A 1 335 ? -33.850 -14.313 63.984 1.00 91.06 335 MET A C 1
ATOM 2538 O O . MET A 1 335 ? -33.078 -14.279 63.023 1.00 91.06 335 MET A O 1
ATOM 2542 N N . THR A 1 336 ? -33.571 -13.682 65.126 1.00 90.69 336 THR A N 1
ATOM 2543 C CA . THR A 1 336 ? -32.341 -12.905 65.337 1.00 90.69 336 THR A CA 1
ATOM 2544 C C . THR A 1 336 ? -31.113 -13.814 65.324 1.00 90.69 336 THR A C 1
ATOM 2546 O O . THR A 1 336 ? -30.122 -13.494 64.668 1.00 90.69 336 THR A O 1
ATOM 2549 N N . GLN A 1 337 ? -31.190 -14.979 65.975 1.00 88.81 337 GLN A N 1
ATOM 2550 C CA . GLN A 1 337 ? -30.109 -15.965 65.973 1.00 88.81 337 GLN A CA 1
ATOM 2551 C C . GLN A 1 337 ? -29.845 -16.526 64.566 1.00 88.81 337 GLN A C 1
ATOM 2553 O O . GLN A 1 337 ? -28.690 -16.608 64.145 1.00 88.81 337 GLN A O 1
ATOM 2558 N N . GLN A 1 338 ? -30.901 -16.836 63.805 1.00 85.81 338 GLN A N 1
ATOM 2559 C CA . GLN A 1 338 ? -30.779 -17.267 62.406 1.00 85.81 338 GLN A CA 1
ATOM 2560 C C . GLN A 1 338 ? -30.138 -16.183 61.521 1.00 85.81 338 GLN A C 1
ATOM 2562 O O . GLN A 1 338 ? -29.252 -16.477 60.719 1.00 85.81 338 GLN A O 1
ATOM 2567 N N . THR A 1 339 ? -30.520 -14.917 61.712 1.00 85.31 339 THR A N 1
ATOM 2568 C CA . THR A 1 339 ? -29.954 -13.782 60.963 1.00 85.31 339 THR A CA 1
ATOM 2569 C C . THR A 1 339 ? -28.481 -13.545 61.316 1.00 85.31 339 THR A C 1
ATOM 2571 O O . THR A 1 339 ? -27.671 -13.250 60.437 1.00 85.31 339 THR A O 1
ATOM 2574 N N . ALA A 1 340 ? -28.103 -13.696 62.591 1.00 81.81 340 ALA A N 1
ATOM 2575 C CA . ALA A 1 340 ? -26.725 -13.523 63.048 1.00 81.81 340 ALA A CA 1
ATOM 2576 C C . ALA A 1 340 ? -25.771 -14.563 62.436 1.00 81.81 340 ALA A C 1
ATOM 2578 O O . ALA A 1 340 ? -24.692 -14.188 61.979 1.00 81.81 340 ALA A O 1
ATOM 2579 N N . GLY A 1 341 ? -26.186 -15.833 62.352 1.00 79.56 341 GLY A N 1
ATOM 2580 C CA . GLY A 1 341 ? -25.406 -16.883 61.684 1.00 79.56 341 GLY A CA 1
ATOM 2581 C C . GLY A 1 341 ? -25.171 -16.597 60.196 1.00 79.56 341 GLY A C 1
ATOM 2582 O O . GLY A 1 341 ? -24.071 -16.801 59.684 1.00 79.56 341 GLY A O 1
ATOM 2583 N N . ASN A 1 342 ? -26.166 -16.023 59.517 1.00 80.75 342 ASN A N 1
ATOM 2584 C CA . ASN A 1 342 ? -26.085 -15.735 58.083 1.00 80.75 342 ASN A CA 1
ATOM 2585 C C . ASN A 1 342 ? -25.284 -14.466 57.743 1.00 80.75 342 ASN A C 1
ATOM 2587 O O . ASN A 1 342 ? -24.787 -14.345 56.622 1.00 80.75 342 ASN A O 1
ATOM 2591 N N . ARG A 1 343 ? -25.077 -13.538 58.693 1.00 79.44 343 ARG A N 1
ATOM 2592 C CA . ARG A 1 343 ? -24.226 -12.348 58.473 1.00 79.44 343 ARG A CA 1
ATOM 2593 C C . ARG A 1 343 ? -22.768 -12.703 58.177 1.00 79.44 343 ARG A C 1
ATOM 2595 O O . ARG A 1 343 ? -22.167 -12.063 57.319 1.00 79.44 343 ARG A O 1
ATOM 2602 N N . GLY A 1 344 ? -22.209 -13.710 58.851 1.00 80.38 344 GLY A N 1
ATOM 2603 C CA . GLY A 1 344 ? -20.833 -14.160 58.598 1.00 80.38 344 GLY A CA 1
ATOM 2604 C C . GLY A 1 344 ? -20.662 -14.720 57.183 1.00 80.38 344 GLY A C 1
ATOM 2605 O O . GLY A 1 344 ? -19.730 -14.346 56.473 1.00 80.38 344 GLY A O 1
ATOM 2606 N N . ALA A 1 345 ? -21.626 -15.530 56.732 1.00 77.88 345 ALA A N 1
ATOM 2607 C CA . ALA A 1 345 ? -21.671 -16.032 55.360 1.00 77.88 345 ALA A CA 1
ATOM 2608 C C . ALA A 1 345 ? -21.808 -14.894 54.330 1.00 77.88 345 ALA A C 1
ATOM 2610 O O . ALA A 1 345 ? -21.170 -14.939 53.281 1.00 77.88 345 ALA A O 1
ATOM 2611 N N . LEU A 1 346 ? -22.575 -13.839 54.642 1.00 77.88 346 LEU A N 1
ATOM 2612 C CA . LEU A 1 346 ? -22.716 -12.663 53.776 1.00 77.88 346 LEU A CA 1
ATOM 2613 C C . LEU A 1 346 ? -21.401 -11.886 53.629 1.00 77.88 346 LEU A C 1
ATOM 2615 O O . LEU A 1 346 ? -21.075 -11.439 52.533 1.00 77.88 346 LEU A O 1
ATOM 2619 N N . GLN A 1 347 ? -20.641 -11.724 54.715 1.00 83.12 347 GLN A N 1
ATOM 2620 C CA . GLN A 1 347 ? -19.338 -11.058 54.666 1.00 83.12 347 GLN A CA 1
ATOM 2621 C C . GLN A 1 347 ? -18.341 -11.850 53.816 1.00 83.12 347 GLN A C 1
ATOM 2623 O O . GLN A 1 347 ? -17.690 -11.272 52.952 1.00 83.12 347 GLN A O 1
ATOM 2628 N N . GLN A 1 348 ? -18.272 -13.171 54.000 1.00 84.12 348 GLN A N 1
ATOM 2629 C CA . GLN A 1 348 ? -17.420 -14.041 53.182 1.00 84.12 348 GLN A CA 1
ATOM 2630 C C . GLN A 1 348 ? -17.828 -14.005 51.707 1.00 84.12 348 GLN A C 1
ATOM 2632 O O . GLN A 1 348 ? -16.979 -13.832 50.834 1.00 84.12 348 GLN A O 1
ATOM 2637 N N . PHE A 1 349 ? -19.132 -14.086 51.426 1.00 84.12 349 PHE A N 1
ATOM 2638 C CA . PHE A 1 349 ? -19.651 -13.952 50.069 1.00 84.12 349 PHE A CA 1
ATOM 2639 C C . PHE A 1 349 ? -19.305 -12.589 49.461 1.00 84.12 349 PHE A C 1
ATOM 2641 O O . PHE A 1 349 ? -18.879 -12.526 48.314 1.00 84.12 349 PHE A O 1
ATOM 2648 N N . ALA A 1 350 ? -19.434 -11.496 50.219 1.00 83.81 350 ALA A N 1
ATOM 2649 C CA . ALA A 1 350 ? -19.088 -10.160 49.746 1.00 83.81 350 ALA A CA 1
ATOM 2650 C C . ALA A 1 350 ? -17.599 -10.039 49.381 1.00 83.81 350 ALA A C 1
ATOM 2652 O O . ALA A 1 350 ? -17.289 -9.415 48.364 1.00 83.81 350 ALA A O 1
ATOM 2653 N N . THR A 1 351 ? -16.706 -10.656 50.162 1.00 89.12 351 THR A N 1
ATOM 2654 C CA . THR A 1 351 ? -15.268 -10.723 49.861 1.00 89.12 351 THR A CA 1
ATOM 2655 C C . THR A 1 351 ? -15.014 -11.520 48.586 1.00 89.12 351 THR A C 1
ATOM 2657 O O . THR A 1 351 ? -14.465 -10.973 47.634 1.00 89.12 351 THR A O 1
ATOM 2660 N N . HIS A 1 352 ? -15.504 -12.762 48.507 1.00 88.69 352 HIS A N 1
ATOM 2661 C CA . HIS A 1 352 ? -15.319 -13.605 47.322 1.00 88.69 352 HIS A CA 1
ATOM 2662 C C . HIS A 1 352 ? -15.923 -12.982 46.061 1.00 88.69 352 HIS A C 1
ATOM 2664 O O . HIS A 1 352 ? -15.332 -13.045 44.989 1.00 88.69 352 HIS A O 1
ATOM 2670 N N . PHE A 1 353 ? -17.077 -12.326 46.174 1.00 87.75 353 PHE A N 1
ATOM 2671 C CA . PHE A 1 353 ? -17.692 -11.618 45.057 1.00 87.75 353 PHE A CA 1
ATOM 2672 C C . PHE A 1 353 ? -16.846 -10.425 44.597 1.00 87.75 353 PHE A C 1
ATOM 2674 O O . PHE A 1 353 ? -16.764 -10.148 43.401 1.00 87.75 353 PHE A O 1
ATOM 2681 N N . ASN A 1 354 ? -16.198 -9.713 45.523 1.00 89.12 354 ASN A N 1
ATOM 2682 C CA . ASN A 1 354 ? -15.276 -8.646 45.151 1.00 89.12 354 ASN A CA 1
ATOM 2683 C C . ASN A 1 354 ? -14.016 -9.197 44.466 1.00 89.12 354 ASN A C 1
ATOM 2685 O O . ASN A 1 354 ? -13.616 -8.646 43.445 1.00 89.12 354 ASN A O 1
ATOM 2689 N N . ASP A 1 355 ? -13.446 -10.297 44.961 1.00 91.06 355 ASP A N 1
ATOM 2690 C CA . ASP A 1 355 ? -12.296 -10.964 44.332 1.00 91.06 355 ASP A CA 1
ATOM 2691 C C . ASP A 1 355 ? -12.642 -11.462 42.920 1.00 91.06 355 ASP A C 1
ATOM 2693 O O . ASP A 1 355 ? -11.897 -11.237 41.967 1.00 91.06 355 ASP A O 1
ATOM 2697 N N . PHE A 1 356 ? -13.827 -12.056 42.750 1.00 90.81 356 PHE A N 1
ATOM 2698 C CA . PHE A 1 356 ? -14.355 -12.448 41.443 1.00 90.81 356 PHE A CA 1
ATOM 2699 C C . PHE A 1 356 ? -14.505 -11.251 40.495 1.00 90.81 356 PHE A C 1
ATOM 2701 O O . PHE A 1 356 ? -14.163 -11.339 39.315 1.00 90.81 356 PHE A O 1
ATOM 2708 N N . ARG A 1 357 ? -14.984 -10.111 41.006 1.00 89.50 357 ARG A N 1
ATOM 2709 C CA . ARG A 1 357 ? -15.085 -8.877 40.221 1.00 89.50 357 ARG A CA 1
ATOM 2710 C C . ARG A 1 357 ? -13.709 -8.396 39.757 1.00 89.50 357 ARG A C 1
ATOM 2712 O O . ARG A 1 357 ? -13.592 -8.010 38.602 1.00 89.50 357 ARG A O 1
ATOM 2719 N N . ILE A 1 358 ? -12.682 -8.478 40.606 1.00 91.75 358 ILE A N 1
ATOM 2720 C CA . ILE A 1 358 ? -11.297 -8.142 40.236 1.00 91.75 358 ILE A CA 1
ATOM 2721 C C . ILE A 1 358 ? -10.806 -9.062 39.109 1.00 91.75 358 ILE A C 1
ATOM 2723 O O . ILE A 1 358 ? -10.375 -8.565 38.073 1.00 91.75 358 ILE A O 1
ATOM 2727 N N . LEU A 1 359 ? -10.963 -10.384 39.251 1.00 92.12 359 LEU A N 1
ATOM 2728 C CA . LEU A 1 359 ? -10.597 -11.369 38.216 1.00 92.12 359 LEU A CA 1
ATOM 2729 C C . LEU A 1 359 ? -11.261 -11.074 36.860 1.00 92.12 359 LEU A C 1
ATOM 2731 O O . LEU A 1 359 ? -10.627 -11.196 35.808 1.00 92.12 359 LEU A O 1
ATOM 2735 N N . ARG A 1 360 ? -12.538 -10.675 36.880 1.00 90.94 360 ARG A N 1
ATOM 2736 C CA . ARG A 1 360 ? -13.300 -10.269 35.690 1.00 90.94 360 ARG A CA 1
ATOM 2737 C C . ARG A 1 360 ? -12.772 -8.965 35.092 1.00 90.94 360 ARG A C 1
ATOM 2739 O O . ARG A 1 360 ? -12.600 -8.873 33.877 1.00 90.94 360 ARG A O 1
ATOM 2746 N N . ASP A 1 361 ? -12.540 -7.963 35.932 1.00 92.31 361 ASP A N 1
ATOM 2747 C CA . ASP A 1 361 ? -12.067 -6.647 35.506 1.00 92.31 361 ASP A CA 1
ATOM 2748 C C . ASP A 1 361 ? -10.636 -6.729 34.927 1.00 92.31 361 ASP A C 1
ATOM 2750 O O . ASP A 1 361 ? -10.305 -5.969 34.023 1.00 92.31 361 ASP A O 1
ATOM 2754 N N . GLU A 1 362 ? -9.823 -7.706 35.349 1.00 91.94 362 GLU A N 1
ATOM 2755 C CA . GLU A 1 362 ? -8.523 -8.050 34.743 1.00 91.94 362 GLU A CA 1
ATOM 2756 C C . GLU A 1 362 ? -8.641 -8.812 33.408 1.00 91.94 362 GLU A C 1
ATOM 2758 O O . GLU A 1 362 ? -7.785 -8.676 32.529 1.00 91.94 362 GLU A O 1
ATOM 2763 N N . LEU A 1 363 ? -9.697 -9.610 33.220 1.00 95.44 363 LEU A N 1
ATOM 2764 C CA . LEU A 1 363 ? -9.920 -10.377 31.990 1.00 95.44 363 LEU A CA 1
ATOM 2765 C C . LEU A 1 363 ? -10.332 -9.477 30.814 1.00 95.44 363 LEU A C 1
ATOM 2767 O O . LEU A 1 363 ? -9.849 -9.660 29.695 1.00 95.44 363 LEU A O 1
ATOM 2771 N N . ALA A 1 364 ? -11.199 -8.492 31.058 1.00 92.38 364 ALA A N 1
ATOM 2772 C CA . ALA A 1 364 ? -11.701 -7.576 30.032 1.00 92.38 364 ALA A CA 1
ATOM 2773 C C . ALA A 1 364 ? -10.597 -6.876 29.195 1.00 92.38 364 ALA A C 1
ATOM 2775 O O . ALA A 1 364 ? -10.678 -6.920 27.960 1.00 92.38 364 ALA A O 1
ATOM 2776 N N . PRO A 1 365 ? -9.545 -6.272 29.791 1.00 95.00 365 PRO A N 1
ATOM 2777 C CA . PRO A 1 365 ? -8.459 -5.666 29.028 1.00 95.00 365 PRO A CA 1
ATOM 2778 C C . PRO A 1 365 ? -7.616 -6.708 28.288 1.00 95.00 365 PRO A C 1
ATOM 2780 O O . PRO A 1 365 ? -7.229 -6.451 27.152 1.00 95.00 365 PRO A O 1
ATOM 2783 N N . LEU A 1 366 ? -7.377 -7.897 28.857 1.00 96.00 366 LEU A N 1
ATOM 2784 C CA . LEU A 1 366 ? -6.647 -8.971 28.167 1.00 96.00 366 LEU A CA 1
ATOM 2785 C C . LEU A 1 366 ? -7.379 -9.446 26.906 1.00 96.00 366 LEU A C 1
ATOM 2787 O O . LEU A 1 366 ? -6.754 -9.664 25.869 1.00 96.00 366 LEU A O 1
ATOM 2791 N N . GLU A 1 367 ? -8.703 -9.576 26.967 1.00 95.56 367 GLU A N 1
ATOM 2792 C CA . GLU A 1 367 ? -9.514 -9.914 25.797 1.00 95.56 367 GLU A CA 1
ATOM 2793 C C . GLU A 1 367 ? -9.519 -8.797 24.753 1.00 95.56 367 GLU A C 1
ATOM 2795 O O . GLU A 1 367 ? -9.500 -9.085 23.556 1.00 95.56 367 GLU A O 1
ATOM 2800 N N . SER A 1 368 ? -9.521 -7.533 25.188 1.00 96.12 368 SER A N 1
ATOM 2801 C CA . SER A 1 368 ? -9.360 -6.397 24.277 1.00 96.12 368 SER A CA 1
ATOM 2802 C C . SER A 1 368 ? -8.006 -6.442 23.577 1.00 96.12 368 SER A C 1
ATOM 2804 O O . SER A 1 368 ? -7.964 -6.399 22.354 1.00 96.12 368 SER A O 1
ATOM 2806 N N . LEU A 1 369 ? -6.917 -6.641 24.326 1.00 96.56 369 LEU A N 1
ATOM 2807 C CA . LEU A 1 369 ? -5.568 -6.763 23.772 1.00 96.56 369 LEU A CA 1
ATOM 2808 C C . LEU A 1 369 ? -5.460 -7.926 22.782 1.00 96.56 369 LEU A C 1
ATOM 2810 O O . LEU A 1 369 ? -4.819 -7.785 21.743 1.00 96.56 369 LEU A O 1
ATOM 2814 N N . LEU A 1 370 ? -6.109 -9.061 23.061 1.00 97.25 370 LEU A N 1
ATOM 2815 C CA . LEU A 1 370 ? -6.167 -10.187 22.130 1.00 97.25 370 LEU A CA 1
ATOM 2816 C C . LEU A 1 370 ? -6.941 -9.830 20.850 1.00 97.25 370 LEU A C 1
ATOM 2818 O O . LEU A 1 370 ? -6.489 -10.161 19.752 1.00 97.25 370 LEU A O 1
ATOM 2822 N N . ARG A 1 371 ? -8.086 -9.142 20.959 1.00 96.94 371 ARG A N 1
ATOM 2823 C CA . ARG A 1 371 ? -8.842 -8.649 19.792 1.00 96.94 371 ARG A CA 1
ATOM 2824 C C . ARG A 1 371 ? -8.010 -7.669 18.963 1.00 96.94 371 ARG A C 1
ATOM 2826 O O . ARG A 1 371 ? -7.927 -7.817 17.748 1.00 96.94 371 ARG A O 1
ATOM 2833 N N . ASP A 1 372 ? -7.312 -6.746 19.612 1.00 95.88 372 ASP A N 1
ATOM 2834 C CA . ASP A 1 372 ? -6.461 -5.769 18.935 1.00 95.88 372 ASP A CA 1
ATOM 2835 C C . ASP A 1 372 ? -5.246 -6.441 18.277 1.00 95.88 372 ASP A C 1
ATOM 2837 O O . ASP A 1 372 ? -4.888 -6.120 17.145 1.00 95.88 372 ASP A O 1
ATOM 2841 N N . ALA A 1 373 ? -4.610 -7.411 18.943 1.00 95.19 373 ALA A N 1
ATOM 2842 C CA . ALA A 1 373 ? -3.494 -8.181 18.390 1.00 95.19 373 ALA A CA 1
ATOM 2843 C C . ALA A 1 373 ? -3.921 -9.049 17.195 1.00 95.19 373 ALA A C 1
ATOM 2845 O O . ALA A 1 373 ? -3.238 -9.074 16.172 1.00 95.19 373 ALA A O 1
ATOM 2846 N N . THR A 1 374 ? -5.078 -9.711 17.274 1.00 94.88 374 THR A N 1
ATOM 2847 C CA . THR A 1 374 ? -5.625 -10.500 16.155 1.00 94.88 374 THR A CA 1
ATOM 2848 C C . THR A 1 374 ? -6.042 -9.617 14.981 1.00 94.88 374 THR A C 1
ATOM 2850 O O . THR A 1 374 ? -5.769 -9.964 13.832 1.00 94.88 374 THR A O 1
ATOM 2853 N N . GLN A 1 375 ? -6.613 -8.437 15.237 1.00 95.12 375 GLN A N 1
ATOM 2854 C CA . GLN A 1 375 ? -6.910 -7.467 14.185 1.00 95.12 375 GLN A CA 1
ATOM 2855 C C . GLN A 1 375 ? -5.631 -6.913 13.542 1.00 95.12 375 GLN A C 1
ATOM 2857 O O . GLN A 1 375 ? -5.578 -6.776 12.319 1.00 95.12 375 GLN A O 1
ATOM 2862 N N . ARG A 1 376 ? -4.590 -6.622 14.336 1.00 91.00 376 ARG A N 1
ATOM 2863 C CA . ARG A 1 376 ? -3.264 -6.238 13.825 1.00 91.00 376 ARG A CA 1
ATOM 2864 C C . ARG A 1 376 ? -2.677 -7.335 12.937 1.00 91.00 376 ARG A C 1
ATOM 2866 O O . ARG A 1 376 ? -2.254 -7.024 11.828 1.00 91.00 376 ARG A O 1
ATOM 2873 N N . LYS A 1 377 ? -2.747 -8.601 13.364 1.00 93.75 377 LYS A N 1
ATOM 2874 C CA . LYS A 1 377 ? -2.334 -9.756 12.555 1.00 93.75 377 LYS A CA 1
ATOM 2875 C C . LYS A 1 377 ? -3.076 -9.814 11.219 1.00 93.75 377 LYS A C 1
ATOM 2877 O O . LYS A 1 377 ? -2.433 -9.848 10.179 1.00 93.75 377 LYS A O 1
ATOM 2882 N N . ALA A 1 378 ? -4.408 -9.743 11.232 1.00 90.50 378 ALA A N 1
ATOM 2883 C CA . ALA A 1 378 ? -5.215 -9.810 10.013 1.00 90.50 378 ALA A CA 1
ATOM 2884 C C . ALA A 1 378 ? -4.929 -8.644 9.048 1.00 90.50 378 ALA A C 1
ATOM 2886 O O . ALA A 1 378 ? -4.848 -8.838 7.836 1.00 90.50 378 ALA A O 1
ATOM 2887 N N . ARG A 1 379 ? -4.740 -7.425 9.576 1.00 88.19 379 ARG A N 1
ATOM 2888 C CA . ARG A 1 379 ? -4.338 -6.257 8.773 1.00 88.19 379 ARG A CA 1
ATOM 2889 C C . ARG A 1 379 ? -2.954 -6.441 8.159 1.00 88.19 379 ARG A C 1
ATOM 2891 O O . ARG A 1 379 ? -2.751 -6.043 7.014 1.00 88.19 379 ARG A O 1
ATOM 2898 N N . GLN A 1 380 ? -2.024 -7.034 8.903 1.00 86.50 380 GLN A N 1
ATOM 2899 C CA . GLN A 1 380 ? -0.680 -7.307 8.416 1.00 86.50 380 GLN A CA 1
ATOM 2900 C C . GLN A 1 380 ? -0.690 -8.379 7.325 1.00 86.50 380 GLN A C 1
ATOM 2902 O O . GLN A 1 380 ? -0.175 -8.119 6.247 1.00 86.50 380 GLN A O 1
ATOM 2907 N N . GLU A 1 381 ? -1.364 -9.510 7.538 1.00 85.62 381 GLU A N 1
ATOM 2908 C CA . GLU A 1 381 ? -1.502 -10.576 6.532 1.00 85.62 381 GLU A CA 1
ATOM 2909 C C . GLU A 1 381 ? -2.172 -10.069 5.242 1.00 85.62 381 GLU A C 1
ATOM 2911 O O . GLU A 1 381 ? -1.696 -10.341 4.138 1.00 85.62 381 GLU A O 1
ATOM 2916 N N . ALA A 1 382 ? -3.239 -9.268 5.361 1.00 84.38 382 ALA A N 1
ATOM 2917 C CA . ALA A 1 382 ? -3.899 -8.654 4.207 1.00 84.38 382 ALA A CA 1
ATOM 2918 C C . ALA A 1 382 ? -2.991 -7.645 3.479 1.00 84.38 382 ALA A C 1
ATOM 2920 O O . ALA A 1 382 ? -3.003 -7.565 2.249 1.00 84.38 382 ALA A O 1
ATOM 2921 N N . GLY A 1 383 ? -2.188 -6.884 4.228 1.00 77.50 383 GLY A N 1
ATOM 2922 C CA . GLY A 1 383 ? -1.209 -5.951 3.679 1.00 77.50 383 GLY A CA 1
ATOM 2923 C C . GLY A 1 383 ? -0.029 -6.648 3.000 1.00 77.50 383 GLY A C 1
ATOM 2924 O O . GLY A 1 383 ? 0.434 -6.177 1.967 1.00 77.50 383 GLY A O 1
ATOM 2925 N N . GLU A 1 384 ? 0.447 -7.775 3.524 1.00 75.38 384 GLU A N 1
ATOM 2926 C CA . GLU A 1 384 ? 1.600 -8.509 2.988 1.00 75.38 384 GLU A CA 1
ATOM 2927 C C . GLU A 1 384 ? 1.360 -9.005 1.558 1.00 75.38 384 GLU A C 1
ATOM 2929 O O . GLU A 1 384 ? 2.199 -8.785 0.684 1.00 75.38 384 GLU A O 1
ATOM 2934 N N . ALA A 1 385 ? 0.182 -9.566 1.267 1.00 68.62 385 ALA A N 1
ATOM 2935 C CA . ALA A 1 385 ? -0.151 -10.015 -0.087 1.00 68.62 385 ALA A CA 1
ATOM 2936 C C . ALA A 1 385 ? -0.097 -8.873 -1.122 1.00 68.62 385 ALA A C 1
ATOM 2938 O O . ALA A 1 385 ? 0.369 -9.077 -2.243 1.00 68.62 385 ALA A O 1
ATOM 2939 N N . ALA A 1 386 ? -0.524 -7.666 -0.735 1.00 68.69 386 ALA A N 1
ATOM 2940 C CA . ALA A 1 386 ? -0.494 -6.476 -1.587 1.00 68.69 386 ALA A CA 1
ATOM 2941 C C . ALA A 1 386 ? 0.893 -5.807 -1.652 1.00 68.69 386 ALA A C 1
ATOM 2943 O O . ALA A 1 386 ? 1.215 -5.143 -2.634 1.00 68.69 386 ALA A O 1
ATOM 2944 N N . ARG A 1 387 ? 1.717 -5.966 -0.608 1.00 71.56 387 ARG A N 1
ATOM 2945 C CA . ARG A 1 387 ? 3.058 -5.365 -0.489 1.00 71.56 387 ARG A CA 1
ATOM 2946 C C . ARG A 1 387 ? 4.168 -6.237 -1.071 1.00 71.56 387 ARG A C 1
ATOM 2948 O O . ARG A 1 387 ? 5.323 -5.807 -1.064 1.00 71.56 387 ARG A O 1
ATOM 2955 N N . ARG A 1 388 ? 3.852 -7.442 -1.549 1.00 77.94 388 ARG A N 1
ATOM 2956 C CA . ARG A 1 388 ? 4.830 -8.350 -2.144 1.00 77.94 388 ARG A CA 1
ATOM 2957 C C . ARG A 1 388 ? 5.457 -7.704 -3.388 1.00 77.94 388 ARG A C 1
ATOM 2959 O O . ARG A 1 388 ? 4.723 -7.351 -4.312 1.00 77.94 388 ARG A O 1
ATOM 2966 N N . PRO A 1 389 ? 6.794 -7.559 -3.445 1.00 80.69 389 PRO A N 1
ATOM 2967 C CA . PRO A 1 389 ? 7.446 -7.029 -4.629 1.00 80.69 389 PRO A CA 1
ATOM 2968 C C . PRO A 1 389 ? 7.187 -7.961 -5.812 1.00 80.69 389 PRO A C 1
ATOM 2970 O O . PRO A 1 389 ? 7.282 -9.186 -5.692 1.00 80.69 389 PRO A O 1
ATOM 2973 N N . SER A 1 390 ? 6.855 -7.378 -6.959 1.00 82.19 390 SER A N 1
ATOM 2974 C CA . SER A 1 390 ? 6.589 -8.133 -8.179 1.00 82.19 390 SER A CA 1
ATOM 2975 C C . SER A 1 390 ? 7.510 -7.665 -9.290 1.00 82.19 390 SER A C 1
ATOM 2977 O O . SER A 1 390 ? 7.562 -6.474 -9.599 1.00 82.19 390 SER A O 1
ATOM 2979 N N . VAL A 1 391 ? 8.183 -8.622 -9.917 1.00 87.00 391 VAL A N 1
ATOM 2980 C CA . VAL A 1 391 ? 9.012 -8.409 -11.098 1.00 87.00 391 VAL A CA 1
ATOM 2981 C C . VAL A 1 391 ? 8.279 -9.047 -12.272 1.00 87.00 391 VAL A C 1
ATOM 2983 O O . VAL A 1 391 ? 8.064 -10.259 -12.282 1.00 87.00 391 VAL A O 1
ATOM 2986 N N . ARG A 1 392 ? 7.839 -8.236 -13.238 1.00 88.69 392 ARG A N 1
ATOM 2987 C CA . ARG A 1 392 ? 7.170 -8.719 -14.452 1.00 88.69 392 ARG A CA 1
ATOM 2988 C C . ARG A 1 392 ? 8.089 -8.507 -15.642 1.00 88.69 392 ARG A C 1
ATOM 2990 O O . ARG A 1 392 ? 8.455 -7.378 -15.953 1.00 88.69 392 ARG A O 1
ATOM 2997 N N . VAL A 1 393 ? 8.431 -9.591 -16.328 1.00 90.44 393 VAL A N 1
ATOM 2998 C CA . VAL A 1 393 ? 9.146 -9.512 -17.604 1.00 90.44 393 VAL A CA 1
ATOM 2999 C C . VAL A 1 393 ? 8.172 -8.972 -18.649 1.00 90.44 393 VAL A C 1
ATOM 3001 O O . VAL A 1 393 ? 7.145 -9.594 -18.912 1.00 90.44 393 VAL A O 1
ATOM 3004 N N . VAL A 1 394 ? 8.466 -7.787 -19.181 1.00 89.75 394 VAL A N 1
ATOM 3005 C CA . VAL A 1 394 ? 7.687 -7.144 -20.249 1.00 89.75 394 VAL A CA 1
ATOM 3006 C C . VAL A 1 394 ? 8.143 -7.691 -21.594 1.00 89.75 394 VAL A C 1
ATOM 3008 O O . VAL A 1 394 ? 7.321 -8.077 -22.419 1.00 89.75 394 VAL A O 1
ATOM 3011 N N . GLU A 1 395 ? 9.458 -7.768 -21.785 1.00 91.25 395 GLU A N 1
ATOM 3012 C CA . GLU A 1 395 ? 10.078 -8.243 -23.016 1.00 91.25 395 GLU A CA 1
ATOM 3013 C C . GLU A 1 395 ? 11.322 -9.070 -22.663 1.00 91.25 395 GLU A C 1
ATOM 3015 O O . GLU A 1 395 ? 12.249 -8.514 -22.073 1.00 91.25 395 GLU A O 1
ATOM 3020 N N . PRO A 1 396 ? 11.356 -10.384 -22.957 1.00 91.44 396 PRO A N 1
ATOM 3021 C CA . PRO A 1 396 ? 12.530 -11.214 -22.703 1.00 91.44 396 PRO A CA 1
ATOM 3022 C C . PRO A 1 396 ? 13.654 -10.908 -23.701 1.00 91.44 396 PRO A C 1
ATOM 3024 O O . PRO A 1 396 ? 13.396 -10.505 -24.834 1.00 91.44 396 PRO A O 1
ATOM 3027 N N . ALA A 1 397 ? 14.907 -11.169 -23.319 1.00 91.69 397 ALA A N 1
ATOM 3028 C CA . ALA A 1 397 ? 16.031 -10.996 -24.233 1.00 91.69 397 ALA A CA 1
ATOM 3029 C C . ALA A 1 397 ? 16.058 -12.101 -25.298 1.00 91.69 397 ALA A C 1
ATOM 3031 O O . ALA A 1 397 ? 16.073 -13.294 -24.975 1.00 91.69 397 ALA A O 1
ATOM 3032 N N . PHE A 1 398 ? 16.119 -11.694 -26.567 1.00 90.56 398 PHE A N 1
ATOM 3033 C CA . PHE A 1 398 ? 16.294 -12.580 -27.717 1.00 90.56 398 PHE A CA 1
ATOM 3034 C C . PHE A 1 398 ? 17.761 -12.658 -28.142 1.00 90.56 398 PHE A C 1
ATOM 3036 O O . PHE A 1 398 ? 18.537 -11.734 -27.908 1.00 90.56 398 PHE A O 1
ATOM 3043 N N . ILE A 1 399 ? 18.137 -13.754 -28.806 1.00 92.56 399 ILE A N 1
ATOM 3044 C CA . ILE A 1 399 ? 19.477 -13.917 -29.379 1.00 92.56 399 ILE A CA 1
ATOM 3045 C C . ILE A 1 399 ? 19.585 -13.005 -30.615 1.00 92.56 399 ILE A C 1
ATOM 3047 O O . ILE A 1 399 ? 18.874 -13.245 -31.600 1.00 92.56 399 ILE A O 1
ATOM 3051 N N . PRO A 1 400 ? 20.441 -11.966 -30.595 1.00 89.75 400 PRO A N 1
ATOM 3052 C CA . PRO A 1 400 ? 20.584 -11.053 -31.723 1.00 89.75 400 PRO A CA 1
ATOM 3053 C C . PRO A 1 400 ? 21.203 -11.778 -32.922 1.00 89.75 400 PRO A C 1
ATOM 3055 O O . PRO A 1 400 ? 22.186 -12.506 -32.791 1.00 89.75 400 PRO A O 1
ATOM 3058 N N . ARG A 1 401 ? 20.615 -11.578 -34.106 1.00 87.12 401 ARG A N 1
ATOM 3059 C CA . ARG A 1 401 ? 21.099 -12.172 -35.368 1.00 87.12 401 ARG A CA 1
ATOM 3060 C C . ARG A 1 401 ? 22.138 -11.310 -36.074 1.00 87.12 401 ARG A C 1
ATOM 3062 O O . ARG A 1 401 ? 22.915 -11.825 -36.869 1.00 87.12 401 ARG A O 1
ATOM 3069 N N . GLU A 1 402 ? 22.136 -10.013 -35.787 1.00 87.19 402 GLU A N 1
ATOM 3070 C CA . GLU A 1 402 ? 23.037 -9.042 -36.392 1.00 87.19 402 GLU A CA 1
ATOM 3071 C C . GLU A 1 402 ? 23.974 -8.440 -35.335 1.00 87.19 402 GLU A C 1
ATOM 3073 O O . GLU A 1 402 ? 23.568 -8.245 -34.183 1.00 87.19 402 GLU A O 1
ATOM 3078 N N . PRO A 1 403 ? 25.230 -8.144 -35.706 1.00 88.19 403 PRO A N 1
ATOM 3079 C CA . PRO A 1 403 ? 26.181 -7.485 -34.826 1.00 88.19 403 PRO A CA 1
ATOM 3080 C C . PRO A 1 403 ? 25.750 -6.037 -34.575 1.00 88.19 403 PRO A C 1
ATOM 3082 O O . PRO A 1 403 ? 25.441 -5.288 -35.502 1.00 88.19 403 PRO A O 1
ATOM 3085 N N . TRP A 1 404 ? 25.777 -5.619 -33.312 1.00 88.69 404 TRP A N 1
ATOM 3086 C CA . TRP A 1 404 ? 25.487 -4.239 -32.929 1.00 88.69 404 TRP A CA 1
ATOM 3087 C C . TRP A 1 404 ? 26.611 -3.299 -33.383 1.00 88.69 404 TRP A C 1
ATOM 3089 O O . TRP A 1 404 ? 26.344 -2.208 -33.896 1.00 88.69 404 TRP A O 1
ATOM 3099 N N . GLN A 1 405 ? 27.870 -3.734 -33.238 1.00 87.56 405 GLN A N 1
ATOM 3100 C CA . GLN A 1 405 ? 29.049 -3.022 -33.735 1.00 87.56 405 GLN A CA 1
ATOM 3101 C C . GLN A 1 405 ? 30.156 -3.989 -34.196 1.00 87.56 405 GLN A C 1
ATOM 3103 O O . GLN A 1 405 ? 30.369 -5.005 -33.535 1.00 87.56 405 GLN A O 1
ATOM 3108 N N . PRO A 1 406 ? 30.913 -3.652 -35.260 1.00 86.75 406 PRO A N 1
ATOM 3109 C CA . PRO A 1 406 ? 30.649 -2.582 -36.229 1.00 86.75 406 PRO A CA 1
ATOM 3110 C C . PRO A 1 406 ? 29.516 -2.950 -37.204 1.00 86.75 406 PRO A C 1
ATOM 3112 O O . PRO A 1 406 ? 29.319 -4.113 -37.547 1.00 86.75 406 PRO A O 1
ATOM 3115 N N . GLN A 1 407 ? 28.776 -1.948 -37.687 1.00 89.12 407 GLN A N 1
ATOM 3116 C CA . GLN A 1 407 ? 27.770 -2.146 -38.735 1.00 89.12 407 GLN A CA 1
ATOM 3117 C C . GLN A 1 407 ? 28.484 -2.311 -40.080 1.00 89.12 407 GLN A C 1
ATOM 3119 O O . GLN A 1 407 ? 28.738 -1.326 -40.774 1.00 89.12 407 GLN A O 1
ATOM 3124 N N . TYR A 1 408 ? 28.832 -3.551 -40.434 1.00 88.88 408 TYR A N 1
ATOM 3125 C CA . TYR A 1 408 ? 29.698 -3.857 -41.579 1.00 88.88 408 TYR A CA 1
ATOM 3126 C C . TYR A 1 408 ? 29.233 -3.215 -42.897 1.00 88.88 408 TYR A C 1
ATOM 3128 O O . TYR A 1 408 ? 30.066 -2.749 -43.667 1.00 88.88 408 TYR A O 1
ATOM 3136 N N . THR A 1 409 ? 27.925 -3.118 -43.147 1.00 89.00 409 THR A N 1
ATOM 3137 C CA . THR A 1 409 ? 27.366 -2.486 -44.357 1.00 89.00 409 THR A CA 1
ATOM 3138 C C . THR A 1 409 ? 27.593 -0.975 -44.390 1.00 89.00 409 THR A C 1
ATOM 3140 O O . THR A 1 409 ? 28.060 -0.435 -45.395 1.00 89.00 409 THR A O 1
ATOM 3143 N N . ARG A 1 410 ? 27.307 -0.288 -43.280 1.00 91.06 410 ARG A N 1
ATOM 3144 C CA . ARG A 1 410 ? 27.512 1.156 -43.131 1.00 91.06 410 ARG A CA 1
ATOM 3145 C C . ARG A 1 410 ? 28.994 1.505 -43.209 1.00 91.06 410 ARG A C 1
ATOM 3147 O O . ARG A 1 410 ? 29.376 2.403 -43.955 1.00 91.06 410 ARG A O 1
ATOM 3154 N N . ASP A 1 411 ? 29.825 0.781 -42.469 1.00 91.69 411 ASP A N 1
ATOM 3155 C CA . ASP A 1 411 ? 31.261 1.036 -42.411 1.00 91.69 411 ASP A CA 1
ATOM 3156 C C . ASP A 1 411 ? 31.926 0.726 -43.767 1.00 91.69 411 ASP A C 1
ATOM 3158 O O . ASP A 1 411 ? 32.760 1.508 -44.227 1.00 91.69 411 ASP A O 1
ATOM 3162 N N . ALA A 1 412 ? 31.491 -0.322 -44.481 1.00 92.38 412 ALA A N 1
ATOM 3163 C CA . ALA A 1 412 ? 31.935 -0.590 -45.851 1.00 92.38 412 ALA A CA 1
ATOM 3164 C C . ALA A 1 412 ? 31.540 0.531 -46.827 1.00 92.38 412 ALA A C 1
ATOM 3166 O O . ALA A 1 412 ? 32.360 0.933 -47.652 1.00 92.38 412 ALA A O 1
ATOM 3167 N N . ALA A 1 413 ? 30.323 1.078 -46.727 1.00 94.25 413 ALA A N 1
ATOM 3168 C CA . ALA A 1 413 ? 29.889 2.197 -47.564 1.00 94.25 413 ALA A CA 1
ATOM 3169 C C . ALA A 1 413 ? 30.714 3.470 -47.303 1.00 94.25 413 ALA A C 1
ATOM 3171 O O . ALA A 1 413 ? 31.125 4.141 -48.251 1.00 94.25 413 ALA A O 1
ATOM 3172 N N . ILE A 1 414 ? 31.014 3.770 -46.033 1.00 93.81 414 ILE A N 1
ATOM 3173 C CA . ILE A 1 414 ? 31.879 4.896 -45.643 1.00 93.81 414 ILE A CA 1
ATOM 3174 C C . ILE A 1 414 ? 33.293 4.703 -46.200 1.00 93.81 414 ILE A C 1
ATOM 3176 O O . ILE A 1 414 ? 33.854 5.632 -46.781 1.00 93.81 414 ILE A O 1
ATOM 3180 N N . VAL A 1 415 ? 33.857 3.498 -46.073 1.00 95.31 415 VAL A N 1
ATOM 3181 C CA . VAL A 1 415 ? 35.178 3.163 -46.621 1.00 95.31 415 VAL A CA 1
ATOM 3182 C C . VAL A 1 415 ? 35.207 3.333 -48.139 1.00 95.31 415 VAL A C 1
ATOM 3184 O O . VAL A 1 415 ? 36.121 3.970 -48.660 1.00 95.31 415 VAL A O 1
ATOM 3187 N N . LEU A 1 416 ? 34.215 2.800 -48.857 1.00 95.69 416 LEU A N 1
ATOM 3188 C CA . LEU A 1 416 ? 34.148 2.893 -50.317 1.00 95.69 416 LEU A CA 1
ATOM 3189 C C . LEU A 1 416 ? 33.965 4.340 -50.788 1.00 95.69 416 LEU A C 1
ATOM 3191 O O . LEU A 1 416 ? 34.648 4.766 -51.719 1.00 95.69 416 LEU A O 1
ATOM 3195 N N . GLY A 1 417 ? 33.101 5.115 -50.126 1.00 96.19 417 GLY A N 1
ATOM 3196 C CA . GLY A 1 417 ? 32.911 6.537 -50.416 1.00 96.19 417 GLY A CA 1
ATOM 3197 C C . GLY A 1 417 ? 34.173 7.362 -50.147 1.00 96.19 417 GLY A C 1
ATOM 3198 O O . GLY A 1 417 ? 34.580 8.164 -50.988 1.00 96.19 417 GLY A O 1
ATOM 3199 N N . GLY A 1 418 ? 34.842 7.118 -49.017 1.00 96.25 418 GLY A N 1
ATOM 3200 C CA . GLY A 1 418 ? 36.111 7.760 -48.670 1.00 96.25 418 GLY A CA 1
ATOM 3201 C C . GLY A 1 418 ? 37.232 7.418 -49.653 1.00 96.25 418 GLY A C 1
ATOM 3202 O O . GLY A 1 418 ? 37.921 8.316 -50.139 1.00 96.25 418 GLY A O 1
ATOM 3203 N N . ALA A 1 419 ? 37.375 6.140 -50.016 1.00 96.25 419 ALA A N 1
ATOM 3204 C CA . ALA A 1 419 ? 38.340 5.688 -51.018 1.00 96.25 419 ALA A CA 1
ATOM 3205 C C . ALA A 1 419 ? 38.067 6.308 -52.397 1.00 96.25 419 ALA A C 1
ATOM 3207 O O . ALA A 1 419 ? 39.004 6.708 -53.084 1.00 96.25 419 ALA A O 1
ATOM 3208 N N . PHE A 1 420 ? 36.796 6.435 -52.793 1.00 96.12 420 PHE A N 1
ATOM 3209 C CA . PHE A 1 420 ? 36.400 7.066 -54.053 1.00 96.12 420 PHE A CA 1
ATOM 3210 C C . PHE A 1 420 ? 36.766 8.556 -54.094 1.00 96.12 420 PHE A C 1
ATOM 3212 O O . PHE A 1 420 ? 37.384 9.011 -55.057 1.00 96.12 420 PHE A O 1
ATOM 3219 N N . LEU A 1 421 ? 36.450 9.312 -53.035 1.00 96.50 421 LEU A N 1
ATOM 3220 C CA . LEU A 1 421 ? 36.798 10.734 -52.936 1.00 96.50 421 LEU A CA 1
ATOM 3221 C C . LEU A 1 421 ? 38.315 10.957 -52.927 1.00 96.50 421 LEU A C 1
ATOM 3223 O O . LEU A 1 421 ? 38.811 11.841 -53.626 1.00 96.50 421 LEU A O 1
ATOM 3227 N N . LEU A 1 422 ? 39.064 10.131 -52.190 1.00 95.94 422 LEU A N 1
ATOM 3228 C CA . LEU A 1 422 ? 40.526 10.199 -52.169 1.00 95.94 422 LEU A CA 1
ATOM 3229 C C . LEU A 1 422 ? 41.142 9.825 -53.522 1.00 95.94 422 LEU A C 1
ATOM 3231 O O . LEU A 1 422 ? 42.112 10.456 -53.937 1.00 95.94 422 LEU A O 1
ATOM 3235 N N . ALA A 1 423 ? 40.569 8.860 -54.243 1.00 94.69 423 ALA A N 1
ATOM 3236 C CA . ALA A 1 423 ? 41.015 8.501 -55.586 1.00 94.69 423 ALA A CA 1
ATOM 3237 C C . ALA A 1 423 ? 40.753 9.621 -56.606 1.00 94.69 423 ALA A C 1
ATOM 3239 O O . ALA A 1 423 ? 41.609 9.893 -57.452 1.00 94.69 423 ALA A O 1
ATOM 3240 N N . LEU A 1 424 ? 39.610 10.315 -56.510 1.00 94.25 424 LEU A N 1
ATOM 3241 C CA . LEU A 1 424 ? 39.331 11.514 -57.310 1.00 94.25 424 LEU A CA 1
ATOM 3242 C C . LEU A 1 424 ? 40.325 12.637 -57.005 1.00 94.25 424 LEU A C 1
ATOM 3244 O O . LEU A 1 424 ? 40.846 13.259 -57.929 1.00 94.25 424 LEU A O 1
ATOM 3248 N N . LEU A 1 425 ? 40.628 12.866 -55.725 1.00 94.44 425 LEU A N 1
ATOM 3249 C CA . LEU A 1 425 ? 41.614 13.860 -55.307 1.00 94.44 425 LEU A CA 1
ATOM 3250 C C . LEU A 1 425 ? 43.011 13.503 -55.830 1.00 94.44 425 LEU A C 1
ATOM 3252 O O . LEU A 1 425 ? 43.683 14.355 -56.406 1.00 94.44 425 LEU A O 1
ATOM 3256 N N . ALA A 1 426 ? 43.436 12.243 -55.710 1.00 91.75 426 ALA A N 1
ATOM 3257 C CA . ALA A 1 426 ? 44.721 11.778 -56.226 1.00 91.75 426 ALA A CA 1
ATOM 3258 C C . ALA A 1 426 ? 44.814 11.918 -57.755 1.00 91.75 426 ALA A C 1
ATOM 3260 O O . ALA A 1 426 ? 45.824 12.393 -58.277 1.00 91.75 426 ALA A O 1
ATOM 3261 N N . MET A 1 427 ? 43.746 11.565 -58.478 1.00 92.44 427 MET A N 1
ATOM 3262 C CA . MET A 1 427 ? 43.646 11.790 -59.920 1.00 92.44 427 MET A CA 1
ATOM 3263 C C . MET A 1 427 ? 43.758 13.282 -60.265 1.00 92.44 427 MET A C 1
ATOM 3265 O O . MET A 1 427 ? 44.512 13.633 -61.173 1.00 92.44 427 MET A O 1
ATOM 3269 N N . TRP A 1 428 ? 43.056 14.153 -59.535 1.00 90.62 428 TRP A N 1
ATOM 3270 C CA . TRP A 1 428 ? 43.086 15.603 -59.736 1.00 90.62 428 TRP A CA 1
ATOM 3271 C C . TRP A 1 428 ? 44.481 16.196 -59.498 1.00 90.62 428 TRP A C 1
ATOM 3273 O O . TRP A 1 428 ? 44.967 16.969 -60.323 1.00 90.62 428 TRP A O 1
ATOM 3283 N N . VAL A 1 429 ? 45.168 15.776 -58.429 1.00 90.56 429 VAL A N 1
ATOM 3284 C CA . VAL A 1 429 ? 46.551 16.191 -58.141 1.00 90.56 429 VAL A CA 1
ATOM 3285 C C . VAL A 1 429 ? 47.493 15.743 -59.258 1.00 90.56 429 VAL A C 1
ATOM 3287 O O . VAL A 1 429 ? 48.274 16.547 -59.762 1.00 90.56 429 VAL A O 1
ATOM 3290 N N . VAL A 1 430 ? 47.408 14.485 -59.705 1.00 87.81 430 VAL A N 1
ATOM 3291 C CA . VAL A 1 430 ? 48.253 14.000 -60.809 1.00 87.81 430 VAL A CA 1
ATOM 3292 C C . VAL A 1 430 ? 47.966 14.755 -62.108 1.00 87.81 430 VAL A C 1
ATOM 3294 O O . VAL A 1 430 ? 48.892 15.018 -62.875 1.00 87.81 430 VAL A O 1
ATOM 3297 N N . GLU A 1 431 ? 46.716 15.132 -62.368 1.00 85.12 431 GLU A N 1
ATOM 3298 C CA . GLU A 1 431 ? 46.351 15.934 -63.535 1.00 85.12 431 GLU A CA 1
ATOM 3299 C C . GLU A 1 431 ? 46.906 17.361 -63.466 1.00 85.12 431 GLU A C 1
ATOM 3301 O O . GLU A 1 431 ? 47.397 17.858 -64.479 1.00 85.12 431 GLU A O 1
ATOM 3306 N N . LEU A 1 432 ? 46.904 17.992 -62.288 1.00 84.81 432 LEU A N 1
ATOM 3307 C CA . LEU A 1 432 ? 47.456 19.335 -62.091 1.00 84.81 432 LEU A CA 1
ATOM 3308 C C . LEU A 1 432 ? 48.931 19.416 -62.517 1.00 84.81 432 LEU A C 1
ATOM 3310 O O . LEU A 1 432 ? 49.321 20.371 -63.183 1.00 84.81 432 LEU A O 1
ATOM 3314 N N . PHE A 1 433 ? 49.720 18.384 -62.205 1.00 80.38 433 PHE A N 1
ATOM 3315 C CA . PHE A 1 433 ? 51.144 18.318 -62.552 1.00 80.38 433 PHE A CA 1
ATOM 3316 C C . PHE A 1 433 ? 51.439 17.789 -63.967 1.00 80.38 433 PHE A C 1
ATOM 3318 O O . PHE A 1 433 ? 52.596 17.785 -64.375 1.00 80.38 433 PHE A O 1
ATOM 3325 N N . ASN A 1 434 ? 50.441 17.314 -64.724 1.00 77.62 434 ASN A N 1
ATOM 3326 C CA . ASN A 1 434 ? 50.650 16.694 -66.044 1.00 77.62 434 ASN A CA 1
ATOM 3327 C C . ASN A 1 434 ? 49.756 17.277 -67.149 1.00 77.62 434 ASN A C 1
ATOM 3329 O O . ASN A 1 434 ? 49.437 16.575 -68.114 1.00 77.62 434 ASN A O 1
ATOM 3333 N N . ARG A 1 435 ? 49.328 18.539 -67.026 1.00 71.12 435 ARG A N 1
ATOM 3334 C CA . ARG A 1 435 ? 48.594 19.219 -68.102 1.00 71.12 435 ARG A CA 1
ATOM 3335 C C . ARG A 1 435 ? 49.473 19.298 -69.355 1.00 71.12 435 ARG A C 1
ATOM 3337 O O . ARG A 1 435 ? 50.585 19.806 -69.305 1.00 71.12 435 ARG A O 1
ATOM 3344 N N . ILE A 1 436 ? 48.973 18.754 -70.464 1.00 57.69 436 ILE A N 1
ATOM 3345 C CA . ILE A 1 436 ? 49.574 18.903 -71.793 1.00 57.69 436 ILE A CA 1
ATOM 3346 C C . ILE A 1 436 ? 48.941 20.151 -72.408 1.00 57.69 436 ILE A C 1
ATOM 3348 O O . ILE A 1 436 ? 47.722 20.174 -72.587 1.00 57.69 436 ILE A O 1
ATOM 3352 N N . ASP A 1 437 ? 49.747 21.163 -72.724 1.00 50.25 437 ASP A N 1
ATOM 3353 C CA . ASP A 1 437 ? 49.293 22.349 -73.451 1.00 50.25 437 ASP A CA 1
ATOM 3354 C C . ASP A 1 437 ? 48.781 21.935 -74.838 1.00 50.25 437 ASP A C 1
ATOM 3356 O O . ASP A 1 437 ? 49.522 21.416 -75.677 1.00 50.25 437 ASP A O 1
ATOM 3360 N N . THR A 1 438 ? 47.489 22.130 -75.095 1.00 53.38 438 THR A N 1
ATOM 3361 C CA . THR A 1 438 ? 46.944 22.054 -76.454 1.00 53.38 438 THR A CA 1
ATOM 3362 C C . THR A 1 438 ? 47.384 23.305 -77.219 1.00 53.38 438 THR A C 1
ATOM 3364 O O . THR A 1 438 ? 47.106 24.404 -76.732 1.00 53.38 438 THR A O 1
ATOM 3367 N N . PRO A 1 439 ? 48.036 23.201 -78.394 1.00 49.44 439 PRO A N 1
ATOM 3368 C CA . PRO A 1 439 ? 48.391 24.389 -79.160 1.00 49.44 439 PRO A CA 1
ATOM 3369 C C . PRO A 1 439 ? 47.121 25.124 -79.632 1.00 49.44 439 PRO A C 1
ATOM 3371 O O . PRO A 1 439 ? 46.127 24.470 -79.963 1.00 49.44 439 PRO A O 1
ATOM 3374 N N . PRO A 1 440 ? 47.130 26.468 -79.670 1.00 46.19 440 PRO A N 1
ATOM 3375 C CA . PRO A 1 440 ? 45.959 27.258 -80.032 1.00 46.19 440 PRO A CA 1
ATOM 3376 C C . PRO A 1 440 ? 45.579 27.053 -81.506 1.00 46.19 440 PRO A C 1
ATOM 3378 O O . PRO A 1 440 ? 46.363 27.316 -82.417 1.00 46.19 440 PRO A O 1
ATOM 3381 N N . THR A 1 441 ? 44.345 26.613 -81.747 1.00 45.28 441 THR A N 1
ATOM 3382 C CA . THR A 1 441 ? 43.692 26.668 -83.061 1.00 45.28 441 THR A CA 1
ATOM 3383 C C . THR A 1 441 ? 43.368 28.120 -83.407 1.00 45.28 441 THR A C 1
ATOM 3385 O O . THR A 1 441 ? 42.517 28.739 -82.771 1.00 45.28 441 THR A O 1
ATOM 3388 N N . TRP A 1 442 ? 44.044 28.665 -84.416 1.00 40.53 442 TRP A N 1
ATOM 3389 C CA . TRP A 1 442 ? 43.739 29.959 -85.019 1.00 40.53 442 TRP A CA 1
ATOM 3390 C C . TRP A 1 442 ? 42.564 29.785 -85.991 1.00 40.53 442 TRP A C 1
ATOM 3392 O O . TRP A 1 442 ? 42.613 28.967 -86.908 1.00 40.53 442 TRP A O 1
ATOM 3402 N N . VAL A 1 443 ? 41.481 30.528 -85.766 1.00 45.38 443 VAL A N 1
ATOM 3403 C CA . VAL A 1 443 ? 40.337 30.614 -86.683 1.00 45.38 443 VAL A CA 1
ATOM 3404 C C . VAL A 1 443 ? 40.648 31.708 -87.705 1.00 45.38 443 VAL A C 1
ATOM 3406 O O . VAL A 1 443 ? 40.772 32.871 -87.332 1.00 45.38 443 VAL A O 1
ATOM 3409 N N . VAL A 1 444 ? 40.785 31.351 -88.985 1.00 42.88 444 VAL A N 1
ATOM 3410 C CA . VAL A 1 444 ? 40.839 32.326 -90.090 1.00 42.88 444 VAL A CA 1
ATOM 3411 C C . VAL A 1 444 ? 39.424 32.600 -90.563 1.00 42.88 444 VAL A C 1
ATOM 3413 O O . VAL A 1 444 ? 38.780 31.729 -91.142 1.00 42.88 444 VAL A O 1
ATOM 3416 N N . SER A 1 445 ? 38.947 33.819 -90.359 1.00 39.50 445 SER A N 1
ATOM 3417 C CA . SER A 1 445 ? 37.784 34.362 -91.053 1.00 39.50 445 SER A CA 1
ATOM 3418 C C . SER A 1 445 ? 38.240 35.007 -92.369 1.00 39.50 445 SER A C 1
ATOM 3420 O O . SER A 1 445 ? 38.960 36.001 -92.363 1.00 39.50 445 SER A O 1
ATOM 3422 N N . GLN A 1 446 ? 37.837 34.447 -93.515 1.00 38.88 446 GLN A N 1
ATOM 3423 C CA . GLN A 1 446 ? 37.953 35.123 -94.815 1.00 38.88 446 GLN A CA 1
ATOM 3424 C C . GLN A 1 446 ? 36.654 35.897 -95.112 1.00 38.88 446 GLN A C 1
ATOM 3426 O O . GLN A 1 446 ? 35.581 35.293 -95.064 1.00 38.88 446 GLN A O 1
ATOM 3431 N N . PRO A 1 447 ? 36.707 37.205 -95.427 1.00 37.94 447 PRO A N 1
ATOM 3432 C CA . PRO A 1 447 ? 35.540 37.969 -95.858 1.00 37.94 447 PRO A CA 1
ATOM 3433 C C . PRO A 1 447 ? 35.330 37.829 -97.375 1.00 37.94 447 PRO A C 1
ATOM 3435 O O . PRO A 1 447 ? 36.271 37.976 -98.153 1.00 37.94 447 PRO A O 1
ATOM 3438 N N . SER A 1 448 ? 34.094 37.567 -97.805 1.00 33.53 448 SER A N 1
ATOM 3439 C CA . SER A 1 448 ? 33.707 37.544 -99.223 1.00 33.53 448 SER A CA 1
ATOM 3440 C C . SER A 1 448 ? 32.930 38.821 -99.581 1.00 33.53 448 SER A C 1
ATOM 3442 O O . SER A 1 448 ? 32.063 39.215 -98.794 1.00 33.53 448 SER A O 1
ATOM 3444 N N . PRO A 1 449 ? 33.212 39.488 -100.718 1.00 40.34 449 PRO A N 1
ATOM 3445 C CA . PRO A 1 449 ? 32.513 40.699 -101.121 1.00 40.34 449 PRO A CA 1
ATOM 3446 C C . PRO A 1 449 ? 31.420 40.430 -102.178 1.00 40.34 449 PRO A C 1
ATOM 3448 O O . PRO A 1 449 ? 31.618 39.667 -103.118 1.00 40.34 449 PRO A O 1
ATOM 3451 N N . TYR A 1 450 ? 30.331 41.192 -102.039 1.00 35.94 450 TYR A N 1
ATOM 3452 C CA . TYR A 1 450 ? 29.263 41.547 -102.992 1.00 35.94 450 TYR A CA 1
ATOM 3453 C C . TYR A 1 450 ? 27.854 40.918 -102.859 1.00 35.94 450 TYR A C 1
ATOM 3455 O O . TYR A 1 450 ? 27.717 39.754 -102.489 1.00 35.94 450 TYR A O 1
ATOM 3463 N N . PRO A 1 451 ? 26.793 41.729 -103.120 1.00 49.72 451 PRO A N 1
ATOM 3464 C CA . PRO A 1 451 ? 25.421 41.526 -102.650 1.00 49.72 451 PRO A CA 1
ATOM 3465 C C . PRO A 1 451 ? 24.415 41.166 -103.769 1.00 49.72 451 PRO A C 1
ATOM 3467 O O . PRO A 1 451 ? 24.711 41.302 -104.951 1.00 49.72 451 PRO A O 1
ATOM 3470 N N . ASN A 1 452 ? 23.183 40.834 -103.354 1.00 38.72 452 ASN A N 1
ATOM 3471 C CA . ASN A 1 452 ? 21.937 40.718 -104.138 1.00 38.72 452 ASN A CA 1
ATOM 3472 C C . ASN A 1 452 ? 21.837 39.609 -105.203 1.00 38.72 452 ASN A C 1
ATOM 3474 O O . ASN A 1 452 ? 22.321 39.778 -106.315 1.00 38.72 452 ASN A O 1
ATOM 3478 N N . ASN A 1 453 ? 21.020 38.580 -104.935 1.00 35.53 453 ASN A N 1
ATOM 3479 C CA . ASN A 1 453 ? 19.732 38.378 -105.630 1.00 35.53 453 ASN A CA 1
ATOM 3480 C C . ASN A 1 453 ? 18.915 37.248 -104.954 1.00 35.53 453 ASN A C 1
ATOM 3482 O O . ASN A 1 453 ? 19.514 36.242 -104.568 1.00 35.53 453 ASN A O 1
ATOM 3486 N N . PRO A 1 454 ? 17.577 37.355 -104.821 1.00 51.34 454 PRO A N 1
ATOM 3487 C CA . PRO A 1 454 ? 16.731 36.279 -104.336 1.00 51.34 454 PRO A CA 1
ATOM 3488 C C . PRO A 1 454 ? 16.146 35.440 -105.485 1.00 51.34 454 PRO A C 1
ATOM 3490 O O . PRO A 1 454 ? 15.721 35.957 -106.515 1.00 51.34 454 PRO A O 1
ATOM 3493 N N . ASN A 1 455 ? 15.984 34.154 -105.177 1.00 36.50 455 ASN A N 1
ATOM 3494 C CA . ASN A 1 455 ? 15.003 33.213 -105.718 1.00 36.50 455 ASN A CA 1
ATOM 3495 C C . ASN A 1 455 ? 15.397 32.293 -106.898 1.00 36.50 455 ASN A C 1
ATOM 3497 O O . ASN A 1 455 ? 15.953 32.718 -107.904 1.00 36.50 455 ASN A O 1
ATOM 3501 N N . TYR A 1 456 ? 14.948 31.039 -106.737 1.00 38.12 456 TYR A N 1
ATOM 3502 C CA . TYR A 1 456 ? 15.011 29.846 -107.599 1.00 38.12 456 TYR A CA 1
ATOM 3503 C C . TYR A 1 456 ? 16.365 29.116 -107.706 1.00 38.12 456 TYR A C 1
ATOM 3505 O O . TYR A 1 456 ? 17.374 29.692 -108.075 1.00 38.12 456 TYR A O 1
ATOM 3513 N N . GLY A 1 457 ? 16.461 27.810 -107.454 1.00 33.50 457 GLY A N 1
ATOM 3514 C CA . GLY A 1 457 ? 15.432 26.842 -107.087 1.00 33.50 457 GLY A CA 1
ATOM 3515 C C . GLY A 1 457 ? 15.876 25.409 -107.398 1.00 33.50 457 GLY A C 1
ATOM 3516 O O . GLY A 1 457 ? 16.371 25.145 -108.484 1.00 33.50 457 GLY A O 1
ATOM 3517 N N . LEU A 1 458 ? 15.597 24.525 -106.435 1.00 37.75 458 LEU A N 1
ATOM 3518 C CA . LEU A 1 458 ? 15.111 23.145 -106.579 1.00 37.75 458 LEU A CA 1
ATOM 3519 C C . LEU A 1 458 ? 16.006 22.034 -107.162 1.00 37.75 458 LEU A C 1
ATOM 3521 O O . LEU A 1 458 ? 16.494 22.094 -108.284 1.00 37.75 458 LEU A O 1
ATOM 3525 N N . GLY A 1 459 ? 16.023 20.920 -106.415 1.00 29.50 459 GLY A N 1
ATOM 3526 C CA . GLY A 1 459 ? 16.297 19.585 -106.940 1.00 29.50 459 GLY A CA 1
ATOM 3527 C C . GLY A 1 459 ? 16.362 18.465 -105.889 1.00 29.50 459 GLY A C 1
ATOM 3528 O O . GLY A 1 459 ? 17.459 17.998 -105.623 1.00 29.50 459 GLY A O 1
ATOM 3529 N N . TYR A 1 460 ? 15.188 18.024 -105.396 1.00 31.59 460 TYR A N 1
ATOM 3530 C CA . TYR A 1 460 ? 14.846 16.715 -104.770 1.00 31.59 460 TYR A CA 1
ATOM 3531 C C . TYR A 1 460 ? 15.437 16.367 -103.376 1.00 31.59 460 TYR A C 1
ATOM 3533 O O . TYR A 1 460 ? 16.645 16.226 -103.243 1.00 31.59 460 TYR A O 1
ATOM 3541 N N . GLU A 1 461 ? 14.706 16.341 -102.240 1.00 31.70 461 GLU A N 1
ATOM 3542 C CA . GLU A 1 461 ? 13.552 15.517 -101.750 1.00 31.70 461 GLU A CA 1
ATOM 3543 C C . GLU A 1 461 ? 13.804 13.995 -101.614 1.00 31.70 461 GLU A C 1
ATOM 3545 O O . GLU A 1 461 ? 14.499 13.433 -102.457 1.00 31.70 461 GLU A O 1
ATOM 3550 N N . PRO A 1 462 ? 13.127 13.258 -100.697 1.00 40.72 462 PRO A N 1
ATOM 3551 C CA . PRO A 1 462 ? 12.559 13.616 -99.384 1.00 40.72 462 PRO A CA 1
ATOM 3552 C C . PRO A 1 462 ? 12.866 12.553 -98.289 1.00 40.72 462 PRO A C 1
ATOM 3554 O O . PRO A 1 462 ? 13.212 11.408 -98.571 1.00 40.72 462 PRO A O 1
ATOM 3557 N N . GLY A 1 463 ? 12.697 12.908 -97.012 1.00 34.56 463 GLY A N 1
ATOM 3558 C CA . GLY A 1 463 ? 12.888 11.994 -95.878 1.00 34.56 463 GLY A CA 1
ATOM 3559 C C . GLY A 1 463 ? 11.970 12.346 -94.715 1.00 34.56 463 GLY A C 1
ATOM 3560 O O . GLY A 1 463 ? 12.348 13.106 -93.833 1.00 34.56 463 GLY A O 1
ATOM 3561 N N . GLN A 1 464 ? 10.757 11.810 -94.810 1.00 37.25 464 GLN A N 1
ATOM 3562 C CA . GLN A 1 464 ? 9.624 11.793 -93.884 1.00 37.25 464 GLN A CA 1
ATOM 3563 C C . GLN A 1 464 ? 9.920 11.966 -92.384 1.00 37.25 464 GLN A C 1
ATOM 3565 O O . GLN A 1 464 ? 10.787 11.310 -91.810 1.00 37.25 464 GLN A O 1
ATOM 3570 N N . ASP A 1 465 ? 9.090 12.819 -91.778 1.00 35.75 465 ASP A N 1
ATOM 3571 C CA . ASP A 1 465 ? 8.396 12.650 -90.499 1.00 35.75 465 ASP A CA 1
ATOM 3572 C C . ASP A 1 465 ? 8.949 11.596 -89.543 1.00 35.75 465 ASP A C 1
ATOM 3574 O O . ASP A 1 465 ? 8.848 10.403 -89.803 1.00 35.75 465 ASP A O 1
ATOM 3578 N N . ASN A 1 466 ? 9.392 12.049 -88.365 1.00 38.62 466 ASN A N 1
ATOM 3579 C CA . ASN A 1 466 ? 9.102 11.375 -87.100 1.00 38.62 466 ASN A CA 1
ATOM 3580 C C . ASN A 1 466 ? 9.296 12.337 -85.919 1.00 38.62 466 ASN A C 1
ATOM 3582 O O . ASN A 1 466 ? 10.270 12.280 -85.169 1.00 38.62 466 ASN A O 1
ATOM 3586 N N . VAL A 1 467 ? 8.251 13.120 -85.651 1.00 40.31 467 VAL A N 1
ATOM 3587 C CA . VAL A 1 467 ? 7.912 13.680 -84.324 1.00 40.31 467 VAL A CA 1
ATOM 3588 C C . VAL A 1 467 ? 7.549 12.577 -83.297 1.00 40.31 467 VAL A C 1
ATOM 3590 O O . VAL A 1 467 ? 6.892 12.821 -82.291 1.00 40.31 467 VAL A O 1
ATOM 3593 N N . ALA A 1 468 ? 8.035 11.350 -83.508 1.00 39.75 468 ALA A N 1
ATOM 3594 C CA . ALA A 1 468 ? 7.786 10.152 -82.711 1.00 39.75 468 ALA A CA 1
ATOM 3595 C C . ALA A 1 468 ? 9.026 9.648 -81.936 1.00 39.75 468 ALA A C 1
ATOM 3597 O O . ALA A 1 468 ? 8.990 8.560 -81.369 1.00 39.75 468 ALA A O 1
ATOM 3598 N N . ALA A 1 469 ? 10.121 10.418 -81.856 1.00 41.19 469 ALA A N 1
ATOM 3599 C CA . ALA A 1 469 ? 11.370 9.967 -81.214 1.00 41.19 469 ALA A CA 1
ATOM 3600 C C . ALA A 1 469 ? 11.648 10.533 -79.801 1.00 41.19 469 ALA A C 1
ATOM 3602 O O . ALA A 1 469 ? 12.676 10.215 -79.208 1.00 41.19 469 ALA A O 1
ATOM 3603 N N . LEU A 1 470 ? 10.730 11.311 -79.211 1.00 41.50 470 LEU A N 1
ATOM 3604 C CA . LEU A 1 470 ? 10.817 11.751 -77.802 1.00 41.50 470 LEU A CA 1
ATOM 3605 C C . LEU A 1 470 ? 9.774 11.100 -76.875 1.00 41.50 470 LEU A C 1
ATOM 3607 O O . LEU A 1 470 ? 9.748 11.387 -75.683 1.00 41.50 470 LEU A O 1
ATOM 3611 N N . ALA A 1 471 ? 8.973 10.159 -77.383 1.00 37.94 471 ALA A N 1
ATOM 3612 C CA . ALA A 1 471 ? 7.950 9.449 -76.608 1.00 37.94 471 ALA A CA 1
ATOM 3613 C C . ALA A 1 471 ? 8.385 8.054 -76.110 1.00 37.94 471 ALA A C 1
ATOM 3615 O O . ALA A 1 471 ? 7.559 7.305 -75.602 1.00 37.94 471 ALA A O 1
ATOM 3616 N N . HIS A 1 472 ? 9.653 7.656 -76.275 1.00 38.34 472 HIS A N 1
ATOM 3617 C CA . HIS A 1 472 ? 10.143 6.319 -75.895 1.00 38.34 472 HIS A CA 1
ATOM 3618 C C . HIS A 1 472 ? 11.340 6.375 -74.933 1.00 38.34 472 HIS A C 1
ATOM 3620 O O . HIS A 1 472 ? 12.335 5.673 -75.094 1.00 38.34 472 HIS A O 1
ATOM 3626 N N . ARG A 1 473 ? 11.221 7.158 -73.856 1.00 35.84 473 ARG A N 1
ATOM 3627 C CA . ARG A 1 473 ? 11.808 6.740 -72.576 1.00 35.84 473 ARG A CA 1
ATOM 3628 C C . ARG A 1 473 ? 10.685 6.169 -71.731 1.00 35.84 473 ARG A C 1
ATOM 3630 O O . ARG A 1 473 ? 9.958 6.908 -71.077 1.00 35.84 473 ARG A O 1
ATOM 3637 N N . ARG A 1 474 ? 10.552 4.841 -71.759 1.00 32.75 474 ARG A N 1
ATOM 3638 C CA . ARG A 1 474 ? 9.851 4.124 -70.694 1.00 32.75 474 ARG A CA 1
ATOM 3639 C C . ARG A 1 474 ? 10.469 4.587 -69.366 1.00 32.75 474 ARG A C 1
ATOM 3641 O O . ARG A 1 474 ? 11.688 4.447 -69.226 1.00 32.75 474 ARG A O 1
ATOM 3648 N N . PRO A 1 475 ? 9.706 5.122 -68.397 1.00 36.75 475 PRO A N 1
ATOM 3649 C CA . PRO A 1 475 ? 10.157 5.006 -67.024 1.00 36.75 475 PRO A CA 1
ATOM 3650 C C . PRO A 1 475 ? 10.324 3.507 -66.764 1.00 36.75 475 PRO A C 1
ATOM 3652 O O . PRO A 1 475 ? 9.504 2.702 -67.210 1.00 36.75 475 PRO A O 1
ATOM 3655 N N . LEU A 1 476 ? 11.416 3.121 -66.108 1.00 36.94 476 LEU A N 1
ATOM 3656 C CA . LEU A 1 476 ? 11.489 1.814 -65.472 1.00 36.94 476 LEU A CA 1
ATOM 3657 C C . LEU A 1 476 ? 10.236 1.698 -64.603 1.00 36.94 476 LEU A C 1
ATOM 3659 O O . LEU A 1 476 ? 10.116 2.386 -63.591 1.00 36.94 476 LEU A O 1
ATOM 3663 N N . ALA A 1 477 ? 9.280 0.890 -65.059 1.00 31.72 477 ALA A N 1
ATOM 3664 C CA . ALA A 1 477 ? 8.230 0.382 -64.212 1.00 31.72 477 ALA A CA 1
ATOM 3665 C C . ALA A 1 477 ? 8.958 -0.435 -63.148 1.00 31.72 477 ALA A C 1
ATOM 3667 O O . ALA A 1 477 ? 9.422 -1.543 -63.405 1.00 31.72 477 ALA A O 1
ATOM 3668 N N . VAL A 1 478 ? 9.148 0.176 -61.982 1.00 38.78 478 VAL A N 1
ATOM 3669 C CA . VAL A 1 478 ? 9.300 -0.588 -60.757 1.00 38.78 478 VAL A CA 1
ATOM 3670 C C . VAL A 1 478 ? 8.001 -1.365 -60.657 1.00 38.78 478 VAL A C 1
ATOM 3672 O O . VAL A 1 478 ? 6.928 -0.781 -60.512 1.00 38.78 478 VAL A O 1
ATOM 3675 N N . GLU A 1 479 ? 8.106 -2.668 -60.869 1.00 31.34 479 GLU A N 1
ATOM 3676 C CA . GLU A 1 479 ? 7.065 -3.624 -60.555 1.00 31.34 479 GLU A CA 1
ATOM 3677 C C . GLU A 1 479 ? 6.743 -3.411 -59.075 1.00 31.34 479 GLU A C 1
ATOM 3679 O O . GLU A 1 479 ? 7.540 -3.714 -58.186 1.00 31.34 479 GLU A O 1
ATOM 3684 N N . TYR A 1 480 ? 5.627 -2.728 -58.826 1.00 34.69 480 TYR A N 1
ATOM 3685 C CA . TYR A 1 480 ? 5.086 -2.563 -57.493 1.00 34.69 480 TYR A CA 1
ATOM 3686 C C . TYR A 1 480 ? 4.504 -3.922 -57.136 1.00 34.69 480 TYR A C 1
ATOM 3688 O O . TYR A 1 480 ? 3.330 -4.199 -57.381 1.00 34.69 480 TYR A O 1
ATOM 3696 N N . ASP A 1 481 ? 5.366 -4.803 -56.635 1.00 33.25 481 ASP A N 1
ATOM 3697 C CA . ASP A 1 481 ? 4.924 -5.980 -55.912 1.00 33.25 481 ASP A CA 1
ATOM 3698 C C . ASP A 1 481 ? 3.941 -5.460 -54.856 1.00 33.25 481 ASP A C 1
ATOM 3700 O O . ASP A 1 481 ? 4.264 -4.513 -54.135 1.00 33.25 481 ASP A O 1
ATOM 3704 N N . GLY A 1 482 ? 2.701 -5.954 -54.891 1.00 37.88 482 GLY A N 1
ATOM 3705 C CA . GLY A 1 482 ? 1.496 -5.376 -54.277 1.00 37.88 482 GLY A CA 1
ATOM 3706 C C . GLY A 1 482 ? 1.483 -5.382 -52.747 1.00 37.88 482 GLY A C 1
ATOM 3707 O O . GLY A 1 482 ? 0.519 -5.808 -52.117 1.00 37.88 482 GLY A O 1
ATOM 3708 N N . ARG A 1 483 ? 2.567 -4.918 -52.139 1.00 41.16 483 ARG A N 1
ATOM 3709 C CA . ARG A 1 483 ? 2.791 -4.711 -50.721 1.00 41.16 483 ARG A CA 1
ATOM 3710 C C . ARG A 1 483 ? 3.483 -3.366 -50.577 1.00 41.16 483 ARG A C 1
ATOM 3712 O O . ARG A 1 483 ? 4.678 -3.280 -50.307 1.00 41.16 483 ARG A O 1
ATOM 3719 N N . ALA A 1 484 ? 2.690 -2.304 -50.721 1.00 34.03 484 ALA A N 1
ATOM 3720 C CA . ALA A 1 484 ? 2.999 -1.075 -50.010 1.00 34.03 484 ALA A CA 1
ATOM 3721 C C . ALA A 1 484 ? 3.276 -1.482 -48.553 1.00 34.03 484 ALA A C 1
ATOM 3723 O O . ALA A 1 484 ? 2.420 -2.161 -47.970 1.00 34.03 484 ALA A O 1
ATOM 3724 N N . PRO A 1 485 ? 4.428 -1.143 -47.944 1.00 38.47 485 PRO A N 1
ATOM 3725 C CA . PRO A 1 485 ? 4.477 -1.148 -46.497 1.00 38.47 485 PRO A CA 1
ATOM 3726 C C . PRO A 1 485 ? 3.352 -0.204 -46.092 1.00 38.47 485 PRO A C 1
ATOM 3728 O O . PRO A 1 485 ? 3.396 0.984 -46.418 1.00 38.47 485 PRO A O 1
ATOM 3731 N N . MET A 1 486 ? 2.291 -0.750 -45.499 1.00 36.44 486 MET A N 1
ATOM 3732 C CA . MET A 1 486 ? 1.271 0.067 -44.872 1.00 36.44 486 MET A CA 1
ATOM 3733 C C . MET A 1 486 ? 1.993 0.782 -43.738 1.00 36.44 486 MET A C 1
ATOM 3735 O O . MET A 1 486 ? 2.119 0.259 -42.633 1.00 36.44 486 MET A O 1
ATOM 3739 N N . LEU A 1 487 ? 2.557 1.951 -44.054 1.00 45.28 487 LEU A N 1
ATOM 3740 C CA . LEU A 1 487 ? 2.835 2.966 -43.064 1.00 45.28 487 LEU A CA 1
ATOM 3741 C C . LEU A 1 487 ? 1.539 3.070 -42.258 1.00 45.28 487 LEU A C 1
ATOM 3743 O O . LEU A 1 487 ? 0.466 3.147 -42.873 1.00 45.28 487 LEU A O 1
ATOM 3747 N N . PRO A 1 488 ? 1.610 2.967 -40.922 1.00 43.38 488 PRO A N 1
ATOM 3748 C CA . PRO A 1 488 ? 0.420 3.082 -40.097 1.00 43.38 488 PRO A CA 1
ATOM 3749 C C . PRO A 1 488 ? -0.325 4.352 -40.524 1.00 43.38 488 PRO A C 1
ATOM 3751 O O . PRO A 1 488 ? 0.343 5.336 -40.864 1.00 43.38 488 PRO A O 1
ATOM 3754 N N . PRO A 1 489 ? -1.670 4.336 -40.580 1.00 44.09 489 PRO A N 1
ATOM 3755 C CA . PRO A 1 489 ? -2.428 5.523 -40.946 1.00 44.09 489 PRO A CA 1
ATOM 3756 C C . PRO A 1 489 ? -1.927 6.677 -40.080 1.00 44.09 489 PRO A C 1
ATOM 3758 O O . PRO A 1 489 ? -1.992 6.609 -38.852 1.00 44.09 489 PRO A O 1
ATOM 3761 N N . ILE A 1 490 ? -1.330 7.688 -40.716 1.00 52.88 490 ILE A N 1
ATOM 3762 C CA . ILE A 1 490 ? -0.911 8.896 -40.016 1.00 52.88 490 ILE A CA 1
ATOM 3763 C C . ILE A 1 490 ? -2.216 9.540 -39.575 1.00 52.88 490 ILE A C 1
ATOM 3765 O O . ILE A 1 490 ? -2.967 10.052 -40.402 1.00 52.88 490 ILE A O 1
ATOM 3769 N N . ASN A 1 491 ? -2.526 9.418 -38.288 1.00 57.31 491 ASN A N 1
ATOM 3770 C CA . ASN A 1 491 ? -3.728 10.001 -37.730 1.00 57.31 491 ASN A CA 1
ATOM 3771 C C . ASN A 1 491 ? -3.482 11.509 -37.655 1.00 57.31 491 ASN A C 1
ATOM 3773 O O . ASN A 1 491 ? -2.690 11.974 -36.833 1.00 57.31 491 ASN A O 1
ATOM 3777 N N . TYR A 1 492 ? -4.063 12.255 -38.590 1.00 63.41 492 TYR A N 1
ATOM 3778 C CA . TYR A 1 492 ? -3.976 13.707 -38.580 1.00 63.41 492 TYR A CA 1
ATOM 3779 C C . TYR A 1 492 ? -4.775 14.220 -37.378 1.00 63.41 492 TYR A C 1
ATOM 3781 O O . TYR A 1 492 ? -5.922 13.799 -37.209 1.00 63.41 492 TYR A O 1
ATOM 3789 N N . PRO A 1 493 ? -4.215 15.113 -36.542 1.00 73.31 493 PRO A N 1
ATOM 3790 C CA . PRO A 1 493 ? -5.044 15.901 -35.644 1.00 73.31 493 PRO A CA 1
ATOM 3791 C C . PRO A 1 493 ? -6.108 16.610 -36.482 1.00 73.31 493 PRO A C 1
ATOM 3793 O O . PRO A 1 493 ? -5.812 17.072 -37.586 1.00 73.31 493 PRO A O 1
ATOM 3796 N N . ARG A 1 494 ? -7.342 16.682 -35.987 1.00 83.19 494 ARG A N 1
ATOM 3797 C CA . ARG A 1 494 ? -8.426 17.337 -36.717 1.00 83.19 494 ARG A CA 1
ATOM 3798 C C . ARG A 1 494 ? -8.061 18.790 -37.030 1.00 83.19 494 ARG A C 1
ATOM 3800 O O . ARG A 1 494 ? -7.570 19.519 -36.172 1.00 83.19 494 ARG A O 1
ATOM 3807 N N . GLU A 1 495 ? -8.323 19.210 -38.261 1.00 86.62 495 GLU A N 1
ATOM 3808 C CA . GLU A 1 495 ? -8.246 20.617 -38.644 1.00 86.62 495 GLU A CA 1
ATOM 3809 C C . GLU A 1 495 ? -9.609 21.281 -38.450 1.00 86.62 495 GLU A C 1
ATOM 3811 O O . GLU A 1 495 ? -10.625 20.755 -38.904 1.00 86.62 495 GLU A O 1
ATOM 3816 N N . LEU A 1 496 ? -9.622 22.437 -37.788 1.00 86.56 496 LEU A N 1
ATOM 3817 C CA . LEU A 1 496 ? -10.851 23.174 -37.493 1.00 86.56 496 LEU A CA 1
ATOM 3818 C C . LEU A 1 496 ? -11.154 24.196 -38.589 1.00 86.56 496 LEU A C 1
ATOM 3820 O O . LEU A 1 496 ? -10.271 24.928 -39.051 1.00 86.56 496 LEU A O 1
ATOM 3824 N N . LEU A 1 497 ? -12.421 24.265 -38.991 1.00 87.38 497 LEU A N 1
ATOM 3825 C CA . LEU A 1 497 ? -12.915 25.253 -39.944 1.00 87.38 497 LEU A CA 1
ATOM 3826 C C . LEU A 1 497 ? -12.937 26.650 -39.309 1.00 87.38 497 LEU A C 1
ATOM 3828 O O . LEU A 1 497 ? -13.010 26.816 -38.092 1.00 87.38 497 LEU A O 1
ATOM 3832 N N . GLN A 1 498 ? -12.899 27.692 -40.142 1.00 85.94 498 GLN A N 1
ATOM 3833 C CA . GLN A 1 498 ? -12.889 29.072 -39.639 1.00 85.94 498 GLN A CA 1
ATOM 3834 C C . GLN A 1 498 ? -14.172 29.440 -38.881 1.00 85.94 498 GLN A C 1
ATOM 3836 O O . GLN A 1 498 ? -14.107 30.193 -37.913 1.00 85.94 498 GLN A O 1
ATOM 3841 N N . GLU A 1 499 ? -15.313 28.891 -39.298 1.00 83.88 499 GLU A N 1
ATOM 3842 C CA . GLU A 1 499 ? -16.608 29.092 -38.641 1.00 83.88 499 GLU A CA 1
ATOM 3843 C C . GLU A 1 499 ? -16.647 28.411 -37.263 1.00 83.88 499 GLU A C 1
ATOM 3845 O O . GLU A 1 499 ? -17.054 29.031 -36.280 1.00 83.88 499 GLU A O 1
ATOM 3850 N N . GLU A 1 500 ? -16.115 27.187 -37.163 1.00 86.69 500 GLU A N 1
ATOM 3851 C CA . GLU A 1 500 ? -15.969 26.459 -35.896 1.00 86.69 500 GLU A CA 1
ATOM 3852 C C . GLU A 1 500 ? -15.061 27.230 -34.927 1.00 86.69 500 GLU A C 1
ATOM 3854 O O . GLU A 1 500 ? -15.434 27.469 -33.780 1.00 86.69 500 GLU A O 1
ATOM 3859 N N . LEU A 1 501 ? -13.903 27.715 -35.390 1.00 88.50 501 LEU A N 1
ATOM 3860 C CA . LEU A 1 501 ? -12.990 28.514 -34.565 1.00 88.50 501 LEU A CA 1
ATOM 3861 C C . LEU A 1 501 ? -13.638 29.807 -34.055 1.00 88.50 501 LEU A C 1
ATOM 3863 O O . LEU A 1 501 ? -13.485 30.140 -32.881 1.00 88.50 501 LEU A O 1
ATOM 3867 N N . ALA A 1 502 ? -14.383 30.521 -34.903 1.00 88.31 502 ALA A N 1
ATOM 3868 C CA . ALA A 1 502 ? -15.092 31.734 -34.498 1.00 88.31 502 ALA A CA 1
ATOM 3869 C C . ALA A 1 502 ? -16.171 31.442 -33.436 1.00 88.31 502 ALA A C 1
ATOM 3871 O O . ALA A 1 502 ? -16.319 32.196 -32.469 1.00 88.31 502 ALA A O 1
ATOM 3872 N N . SER A 1 503 ? -16.888 30.321 -33.576 1.00 86.38 503 SER A N 1
ATOM 3873 C CA . SER A 1 503 ? -17.897 29.887 -32.604 1.00 86.38 503 SER A CA 1
ATOM 3874 C C . SER A 1 503 ? -17.288 29.479 -31.253 1.00 86.38 503 SER A C 1
ATOM 3876 O O . SER A 1 503 ? -17.811 29.870 -30.209 1.00 86.38 503 SER A O 1
ATOM 3878 N N . ILE A 1 504 ? -16.137 28.793 -31.252 1.00 88.56 504 ILE A N 1
ATOM 3879 C CA . ILE A 1 504 ? -15.396 28.428 -30.032 1.00 88.56 504 ILE A CA 1
ATOM 3880 C C . ILE A 1 504 ? -14.898 29.687 -29.318 1.00 88.56 504 ILE A C 1
ATOM 3882 O O . ILE A 1 504 ? -15.090 29.829 -28.113 1.00 88.56 504 ILE A O 1
ATOM 3886 N N . LEU A 1 505 ? -14.300 30.630 -30.054 1.00 88.25 505 LEU A N 1
ATOM 3887 C CA . LEU A 1 505 ? -13.791 31.883 -29.487 1.00 88.25 505 LEU A CA 1
ATOM 3888 C C . LEU A 1 505 ? -14.898 32.751 -28.872 1.00 88.25 505 LEU A C 1
ATOM 3890 O O . LEU A 1 505 ? -14.634 33.475 -27.919 1.00 88.25 505 LEU A O 1
ATOM 3894 N N . THR A 1 506 ? -16.130 32.668 -29.376 1.00 88.50 506 THR A N 1
ATOM 3895 C CA . THR A 1 506 ? -17.269 33.431 -28.835 1.00 88.50 506 THR A CA 1
ATOM 3896 C C . THR A 1 506 ? -17.803 32.838 -27.525 1.00 88.50 506 THR A C 1
ATOM 3898 O O . THR A 1 506 ? -18.269 33.584 -26.667 1.00 88.50 506 THR A O 1
ATOM 3901 N N . ASN A 1 507 ? -17.716 31.513 -27.353 1.00 87.94 507 ASN A N 1
ATOM 3902 C CA . ASN A 1 507 ? -18.243 30.792 -26.186 1.00 87.94 507 ASN A CA 1
ATOM 3903 C C . ASN A 1 507 ? -17.176 30.452 -25.125 1.00 87.94 507 ASN A C 1
ATOM 3905 O O . ASN A 1 507 ? -17.502 29.913 -24.070 1.00 87.94 507 ASN A O 1
ATOM 3909 N N . ALA A 1 508 ? -15.902 30.755 -25.379 1.00 88.69 508 ALA A N 1
ATOM 3910 C CA . ALA A 1 508 ? -14.807 30.441 -24.467 1.00 88.69 508 ALA A CA 1
ATOM 3911 C C . ALA A 1 508 ? -14.773 31.353 -23.223 1.00 88.69 508 ALA A C 1
ATOM 3913 O O . ALA A 1 508 ? -14.994 32.564 -23.298 1.00 88.69 508 ALA A O 1
ATOM 3914 N N . SER A 1 509 ? -14.404 30.776 -22.070 1.00 88.50 509 SER A N 1
ATOM 3915 C CA . SER A 1 509 ? -14.062 31.537 -20.859 1.00 88.50 509 SER A CA 1
ATOM 3916 C C . SER A 1 509 ? -12.848 32.445 -21.128 1.00 88.50 509 SER A C 1
ATOM 3918 O O . SER A 1 509 ? -12.033 32.105 -21.983 1.00 88.50 509 SER A O 1
ATOM 3920 N N . PRO A 1 510 ? -12.641 33.573 -20.417 1.00 86.00 510 PRO A N 1
ATOM 3921 C CA . PRO A 1 510 ? -11.499 34.458 -20.681 1.00 86.00 510 PRO A CA 1
ATOM 3922 C C . PRO A 1 510 ? -10.135 33.746 -20.640 1.00 86.00 510 PRO A C 1
ATOM 3924 O O . PRO A 1 510 ? -9.246 34.060 -21.432 1.00 86.00 510 PRO A O 1
ATOM 3927 N N . THR A 1 511 ? -9.988 32.758 -19.751 1.00 87.81 511 THR A N 1
ATOM 3928 C CA . THR A 1 511 ? -8.790 31.915 -19.611 1.00 87.81 511 THR A CA 1
ATOM 3929 C C . THR A 1 511 ? -8.603 30.985 -20.808 1.00 87.81 511 THR A C 1
ATOM 3931 O O . THR A 1 511 ? -7.523 30.965 -21.401 1.00 87.81 511 THR A O 1
ATOM 3934 N N . VAL A 1 512 ? -9.651 30.260 -21.214 1.00 89.56 512 VAL A N 1
ATOM 3935 C CA . VAL A 1 512 ? -9.608 29.384 -22.398 1.00 89.56 512 VAL A CA 1
ATOM 3936 C C . VAL A 1 512 ? -9.447 30.191 -23.674 1.00 89.56 512 VAL A C 1
ATOM 3938 O O . VAL A 1 512 ? -8.728 29.782 -24.574 1.00 89.56 512 VAL A O 1
ATOM 3941 N N . LEU A 1 513 ? -10.061 31.363 -23.751 1.00 89.88 513 LEU A N 1
ATOM 3942 C CA . LEU A 1 513 ? -9.973 32.252 -24.894 1.00 89.88 513 LEU A CA 1
ATOM 3943 C C . LEU A 1 513 ? -8.518 32.690 -25.108 1.00 89.88 513 LEU A C 1
ATOM 3945 O O . LEU A 1 513 ? -7.989 32.532 -26.210 1.00 89.88 513 LEU A O 1
ATOM 3949 N N . LEU A 1 514 ? -7.826 33.140 -24.052 1.00 88.50 514 LEU A N 1
ATOM 3950 C CA . LEU A 1 514 ? -6.391 33.438 -24.124 1.00 88.50 514 LEU A CA 1
ATOM 3951 C C . LEU A 1 514 ? -5.577 32.195 -24.521 1.00 88.50 514 LEU A C 1
ATOM 3953 O O . LEU A 1 514 ? -4.704 32.286 -25.384 1.00 88.50 514 LEU A O 1
ATOM 3957 N N . PHE A 1 515 ? -5.887 31.033 -23.946 1.00 90.56 515 PHE A N 1
ATOM 3958 C CA . PHE A 1 515 ? -5.221 29.770 -24.269 1.00 90.56 515 PHE A CA 1
ATOM 3959 C C . PHE A 1 515 ? -5.374 29.387 -25.754 1.00 90.56 515 PHE A C 1
ATOM 3961 O O . PHE A 1 515 ? -4.377 29.140 -26.431 1.00 90.56 515 PHE A O 1
ATOM 3968 N N . VAL A 1 516 ? -6.587 29.440 -26.310 1.00 91.25 516 VAL A N 1
ATOM 3969 C CA . VAL A 1 516 ? -6.873 29.171 -27.731 1.00 91.25 516 VAL A CA 1
ATOM 3970 C C . VAL A 1 516 ? -6.148 30.167 -28.634 1.00 91.25 516 VAL A C 1
ATOM 3972 O O . VAL A 1 516 ? -5.540 29.765 -29.627 1.00 91.25 516 VAL A O 1
ATOM 3975 N N . HIS A 1 517 ? -6.135 31.456 -28.282 1.00 89.75 517 HIS A N 1
ATOM 3976 C CA . HIS A 1 517 ? -5.396 32.466 -29.039 1.00 89.75 517 HIS A CA 1
ATOM 3977 C C . HIS A 1 517 ? -3.884 32.205 -29.082 1.00 89.75 517 HIS A C 1
ATOM 3979 O O . HIS A 1 517 ? -3.256 32.459 -30.111 1.00 89.75 517 HIS A O 1
ATOM 3985 N N . LEU A 1 518 ? -3.290 31.703 -27.996 1.00 89.50 518 LEU A N 1
ATOM 3986 C CA . LEU A 1 518 ? -1.872 31.336 -27.954 1.00 89.50 518 LEU A CA 1
ATOM 3987 C C . LEU A 1 518 ? -1.591 30.108 -28.838 1.00 89.50 518 LEU A C 1
ATOM 3989 O O . LEU A 1 518 ? -0.652 30.123 -29.639 1.00 89.50 518 LEU A O 1
ATOM 3993 N N . LEU A 1 519 ? -2.438 29.078 -28.777 1.00 90.81 519 LEU A N 1
ATOM 3994 C CA . LEU A 1 519 ? -2.304 27.877 -29.613 1.00 90.81 519 LEU A CA 1
ATOM 3995 C C . LEU A 1 519 ? -2.446 28.196 -31.112 1.00 90.81 519 LEU A C 1
ATOM 3997 O O . LEU A 1 519 ? -1.640 27.738 -31.926 1.00 90.81 519 LEU A O 1
ATOM 4001 N N . LEU A 1 520 ? -3.392 29.071 -31.474 1.00 90.31 520 LEU A N 1
ATOM 4002 C CA . LEU A 1 520 ? -3.587 29.586 -32.839 1.00 90.31 520 LEU A CA 1
ATOM 4003 C C . LEU A 1 520 ? -2.495 30.573 -33.294 1.00 90.31 520 LEU A C 1
ATOM 4005 O O . LEU A 1 520 ? -2.596 31.165 -34.367 1.00 90.31 520 LEU A O 1
ATOM 4009 N N . ARG A 1 521 ? -1.447 30.763 -32.489 1.00 88.31 521 ARG A N 1
ATOM 4010 C CA . ARG A 1 521 ? -0.216 31.492 -32.833 1.00 88.31 521 ARG A CA 1
ATOM 4011 C C . ARG A 1 521 ? 1.018 30.591 -32.793 1.00 88.31 521 ARG A C 1
ATOM 4013 O O . ARG A 1 521 ? 2.139 31.077 -32.927 1.00 88.31 521 ARG A O 1
ATOM 4020 N N . GLY A 1 522 ? 0.818 29.281 -32.640 1.00 85.25 522 GLY A N 1
ATOM 4021 C CA . GLY A 1 522 ? 1.884 28.288 -32.657 1.00 85.25 522 GLY A CA 1
ATOM 4022 C C . GLY A 1 522 ? 2.611 28.123 -31.324 1.00 85.25 522 GLY A C 1
ATOM 4023 O O . GLY A 1 522 ? 3.709 27.567 -31.307 1.00 85.25 522 GLY A O 1
ATOM 4024 N N . VAL A 1 523 ? 2.033 28.597 -30.217 1.00 88.81 523 VAL A N 1
ATOM 4025 C CA . VAL A 1 523 ? 2.496 28.248 -28.866 1.00 88.81 523 VAL A CA 1
ATOM 4026 C C . VAL A 1 523 ? 2.085 26.805 -28.577 1.00 88.81 523 VAL A C 1
ATOM 4028 O O . VAL A 1 523 ? 0.987 26.389 -28.941 1.00 88.81 523 VAL A O 1
ATOM 4031 N N . SER A 1 524 ? 2.974 26.013 -27.987 1.00 88.12 524 SER A N 1
ATOM 4032 C CA . SER A 1 524 ? 2.628 24.669 -27.514 1.00 88.12 524 SER A CA 1
ATOM 4033 C C . SER A 1 524 ? 1.802 24.722 -26.222 1.00 88.12 524 SER A C 1
ATOM 4035 O O . SER A 1 524 ? 1.887 25.709 -25.487 1.00 88.12 524 SER A O 1
ATOM 4037 N N . PRO A 1 525 ? 0.993 23.692 -25.924 1.00 87.81 525 PRO A N 1
ATOM 4038 C CA . PRO A 1 525 ? 0.229 23.647 -24.679 1.00 87.81 525 PRO A CA 1
ATOM 4039 C C . PRO A 1 525 ? 1.114 23.770 -23.429 1.00 87.81 525 PRO A C 1
ATOM 4041 O O . PRO A 1 525 ? 0.739 24.444 -22.471 1.00 87.81 525 PRO A O 1
ATOM 4044 N N . GLU A 1 526 ? 2.308 23.179 -23.467 1.00 86.12 526 GLU A N 1
ATOM 4045 C CA . GLU A 1 526 ? 3.291 23.214 -22.384 1.00 86.12 526 GLU A CA 1
ATOM 4046 C C . GLU A 1 526 ? 3.897 24.615 -22.227 1.00 86.12 526 GLU A C 1
ATOM 4048 O O . GLU A 1 526 ? 3.962 25.144 -21.116 1.00 86.12 526 GLU A O 1
ATOM 4053 N N . GLU A 1 527 ? 4.271 25.259 -23.341 1.00 86.56 527 GLU A N 1
ATOM 4054 C CA . GLU A 1 527 ? 4.753 26.645 -23.332 1.00 86.56 527 GLU A CA 1
ATOM 4055 C C . GLU A 1 527 ? 3.686 27.593 -22.781 1.00 86.56 527 GLU A C 1
ATOM 4057 O O . GLU A 1 527 ? 4.003 28.441 -21.956 1.00 86.56 527 GLU A O 1
ATOM 4062 N N . ALA A 1 528 ? 2.424 27.438 -23.193 1.00 88.19 528 ALA A N 1
ATOM 4063 C CA . ALA A 1 528 ? 1.343 28.341 -22.807 1.00 88.19 528 ALA A CA 1
ATOM 4064 C C . ALA A 1 528 ? 1.114 28.383 -21.286 1.00 88.19 528 ALA A C 1
ATOM 4066 O O . ALA A 1 528 ? 0.852 29.452 -20.739 1.00 88.19 528 ALA A O 1
ATOM 4067 N N . ILE A 1 529 ? 1.251 27.246 -20.598 1.00 88.25 529 ILE A N 1
ATOM 4068 C CA . ILE A 1 529 ? 1.092 27.151 -19.136 1.00 88.25 529 ILE A CA 1
ATOM 4069 C C . ILE A 1 529 ? 2.331 27.673 -18.400 1.00 88.25 529 ILE A C 1
ATOM 4071 O O . ILE A 1 529 ? 2.226 28.182 -17.282 1.00 88.25 529 ILE A O 1
ATOM 4075 N N . ALA A 1 530 ? 3.506 27.567 -19.022 1.00 86.00 530 ALA A N 1
ATOM 4076 C CA . ALA A 1 530 ? 4.760 28.053 -18.459 1.00 86.00 530 ALA A CA 1
ATOM 4077 C C . ALA A 1 530 ? 4.918 29.585 -18.535 1.00 86.00 530 ALA A C 1
ATOM 4079 O O . ALA A 1 530 ? 5.751 30.132 -17.808 1.00 86.00 530 ALA A O 1
ATOM 4080 N N . LEU A 1 531 ? 4.126 30.268 -19.374 1.00 86.62 531 LEU A N 1
ATOM 4081 C CA . LEU A 1 531 ? 4.174 31.721 -19.553 1.00 86.62 531 LEU A CA 1
ATOM 4082 C C . LEU A 1 531 ? 3.868 32.482 -18.262 1.00 86.62 531 LEU A C 1
ATOM 4084 O O . LEU A 1 531 ? 2.923 32.177 -17.527 1.00 86.62 531 LEU A O 1
ATOM 4088 N N . ARG A 1 532 ? 4.631 33.547 -18.033 1.00 86.94 532 ARG A N 1
ATOM 4089 C CA . ARG A 1 532 ? 4.476 34.477 -16.911 1.00 86.94 532 ARG A CA 1
ATOM 4090 C C . ARG A 1 532 ? 4.127 35.875 -17.397 1.00 86.94 532 ARG A C 1
ATOM 4092 O O . ARG A 1 532 ? 4.357 36.230 -18.550 1.00 86.94 532 ARG A O 1
ATOM 4099 N N . GLY A 1 533 ? 3.613 36.709 -16.497 1.00 82.94 533 GLY A N 1
ATOM 4100 C CA . GLY A 1 533 ? 3.380 38.128 -16.779 1.00 82.94 533 GLY A CA 1
ATOM 4101 C C . GLY A 1 533 ? 4.653 38.864 -17.221 1.00 82.94 533 GLY A C 1
ATOM 4102 O O . GLY A 1 533 ? 4.583 39.749 -18.069 1.00 82.94 533 GLY A O 1
ATOM 4103 N N . SER A 1 534 ? 5.822 38.452 -16.718 1.00 82.31 534 SER A N 1
ATOM 4104 C CA . SER A 1 534 ? 7.144 38.962 -17.114 1.00 82.31 534 SER A CA 1
ATOM 4105 C C . SER A 1 534 ? 7.516 38.699 -18.573 1.00 82.31 534 SER A C 1
ATOM 4107 O O . SER A 1 534 ? 8.371 39.396 -19.114 1.00 82.31 534 SER A O 1
ATOM 4109 N N . ASP A 1 535 ? 6.878 37.719 -19.209 1.00 85.69 535 ASP A N 1
ATOM 4110 C CA . ASP A 1 535 ? 7.162 37.325 -20.589 1.00 85.69 535 ASP A CA 1
ATOM 4111 C C . ASP A 1 535 ? 6.410 38.210 -21.599 1.00 85.69 535 ASP A C 1
ATOM 4113 O O . ASP A 1 535 ? 6.679 38.182 -22.801 1.00 85.69 535 ASP A O 1
ATOM 4117 N N . VAL A 1 536 ? 5.469 39.034 -21.123 1.00 85.56 536 VAL A N 1
ATOM 4118 C CA . VAL A 1 536 ? 4.686 39.963 -21.940 1.00 85.56 536 VAL A CA 1
ATOM 4119 C C . VAL A 1 536 ? 5.365 41.329 -21.961 1.00 85.56 536 VAL A C 1
ATOM 4121 O O . VAL A 1 536 ? 5.327 42.086 -20.991 1.00 85.56 536 VAL A O 1
ATOM 4124 N N . ASN A 1 537 ? 5.920 41.712 -23.109 1.00 83.56 537 ASN A N 1
ATOM 4125 C CA . ASN A 1 537 ? 6.439 43.057 -23.307 1.00 83.56 537 ASN A CA 1
ATOM 4126 C C . ASN A 1 537 ? 5.316 44.001 -23.753 1.00 83.56 537 ASN A C 1
ATOM 4128 O O . ASN A 1 537 ? 4.885 44.011 -24.911 1.00 83.56 537 ASN A O 1
ATOM 4132 N N . THR A 1 538 ? 4.852 44.827 -22.816 1.00 79.00 538 THR A N 1
ATOM 4133 C CA . THR A 1 538 ? 3.758 45.774 -23.058 1.00 79.00 538 THR A CA 1
ATOM 4134 C C . THR A 1 538 ? 4.149 46.950 -23.958 1.00 79.00 538 THR A C 1
ATOM 4136 O O . THR A 1 538 ? 3.285 47.488 -24.646 1.00 79.00 538 THR A O 1
ATOM 4139 N N . ALA A 1 539 ? 5.434 47.315 -24.023 1.00 79.94 539 ALA A N 1
ATOM 4140 C CA . ALA A 1 539 ? 5.919 48.425 -24.843 1.00 79.94 539 ALA A CA 1
ATOM 4141 C C . ALA A 1 539 ? 6.058 48.047 -26.325 1.00 79.94 539 ALA A C 1
ATOM 4143 O O . ALA A 1 539 ? 5.761 48.856 -27.202 1.00 79.94 539 ALA A O 1
ATOM 4144 N N . THR A 1 540 ? 6.496 46.818 -26.612 1.00 79.88 540 THR A N 1
ATOM 4145 C CA . THR A 1 540 ? 6.682 46.323 -27.987 1.00 79.88 540 THR A CA 1
ATOM 4146 C C . THR A 1 540 ? 5.518 45.469 -28.488 1.00 79.88 540 THR A C 1
ATOM 4148 O O . THR A 1 540 ? 5.539 45.053 -29.642 1.00 79.88 540 THR A O 1
ATOM 4151 N N . GLN A 1 541 ? 4.507 45.214 -27.644 1.00 84.56 541 GLN A N 1
ATOM 4152 C CA . GLN A 1 541 ? 3.382 44.310 -27.923 1.00 84.56 541 GLN A CA 1
ATOM 4153 C C . GLN A 1 541 ? 3.857 42.929 -28.395 1.00 84.56 541 GLN A C 1
ATOM 4155 O O . GLN A 1 541 ? 3.339 42.368 -29.358 1.00 84.56 541 GLN A O 1
ATOM 4160 N N . THR A 1 542 ? 4.863 42.375 -27.721 1.00 86.00 542 THR A N 1
ATOM 4161 C CA . THR A 1 542 ? 5.391 41.037 -28.020 1.00 86.00 542 THR A CA 1
ATOM 4162 C C . THR A 1 542 ? 5.339 40.148 -26.789 1.00 86.00 542 THR A C 1
ATOM 4164 O O . THR A 1 542 ? 5.457 40.620 -25.661 1.00 86.00 542 THR A O 1
ATOM 4167 N N . LEU A 1 543 ? 5.134 38.856 -27.016 1.00 87.19 543 LEU A N 1
ATOM 4168 C CA . LEU A 1 543 ? 5.234 37.807 -26.012 1.00 87.19 543 LEU A CA 1
ATOM 4169 C C . LEU A 1 543 ? 6.529 37.032 -26.256 1.00 87.19 543 LEU A C 1
ATOM 4171 O O . LEU A 1 543 ? 6.688 36.435 -27.323 1.00 87.19 543 LEU A O 1
ATOM 4175 N N . HIS A 1 544 ? 7.433 37.055 -25.284 1.00 87.75 544 HIS A N 1
ATOM 4176 C CA . HIS A 1 544 ? 8.714 36.367 -25.350 1.00 87.75 544 HIS A CA 1
ATOM 4177 C C . HIS A 1 544 ? 8.583 34.947 -24.801 1.00 87.75 544 HIS A C 1
ATOM 4179 O O . HIS A 1 544 ? 8.320 34.755 -23.620 1.00 87.75 544 HIS A O 1
ATOM 4185 N N . ILE A 1 545 ? 8.800 33.933 -25.634 1.00 85.81 545 ILE A N 1
ATOM 4186 C CA . ILE A 1 545 ? 8.899 32.551 -25.160 1.00 85.81 545 ILE A CA 1
ATOM 4187 C C . ILE A 1 545 ? 10.362 32.277 -24.844 1.00 85.81 545 ILE A C 1
ATOM 4189 O O . ILE A 1 545 ? 11.203 32.316 -25.743 1.00 85.81 545 ILE A O 1
ATOM 4193 N N . ALA A 1 546 ? 10.662 31.996 -23.578 1.00 76.69 546 ALA A N 1
ATOM 4194 C CA . ALA A 1 546 ? 12.003 31.631 -23.144 1.00 76.69 546 ALA A CA 1
ATOM 4195 C C . ALA A 1 546 ? 12.384 30.209 -23.604 1.00 76.69 546 ALA A C 1
ATOM 4197 O O . ALA A 1 546 ? 11.533 29.343 -23.811 1.00 76.69 546 ALA A O 1
ATOM 4198 N N . ASN A 1 547 ? 13.687 29.963 -23.743 1.00 69.44 547 ASN A N 1
ATOM 4199 C CA . ASN A 1 547 ? 14.216 28.624 -24.007 1.00 69.44 547 ASN A CA 1
ATOM 4200 C C . ASN A 1 547 ? 14.076 27.748 -22.749 1.00 69.44 547 ASN A C 1
ATOM 4202 O O . ASN A 1 547 ? 14.466 28.170 -21.658 1.00 69.44 547 ASN A O 1
ATOM 4206 N N . SER A 1 548 ? 13.551 26.536 -22.907 1.00 58.47 548 SER A N 1
ATOM 4207 C CA . SER A 1 548 ? 13.511 25.499 -21.877 1.00 58.47 548 SER A CA 1
ATOM 4208 C C . SER A 1 548 ? 14.935 25.197 -21.405 1.00 58.47 548 SER A C 1
ATOM 4210 O O . SER A 1 548 ? 15.833 25.005 -22.232 1.00 58.47 548 SER A O 1
ATOM 4212 N N . GLN A 1 549 ? 15.171 25.164 -20.090 1.00 49.78 549 GLN A N 1
ATOM 4213 C CA . GLN A 1 549 ? 16.489 24.806 -19.563 1.00 49.78 549 GLN A CA 1
ATOM 4214 C C . GLN A 1 549 ? 16.889 23.380 -19.973 1.00 49.78 549 GLN A C 1
ATOM 4216 O O . GLN A 1 549 ? 16.055 22.504 -20.191 1.00 49.78 549 GLN A O 1
ATOM 4221 N N . GLU A 1 550 ? 18.198 23.174 -20.094 1.00 38.22 550 GLU A N 1
ATOM 4222 C CA . GLU A 1 550 ? 18.832 21.930 -20.528 1.00 38.22 550 GLU A CA 1
ATOM 4223 C C . GLU A 1 550 ? 18.426 20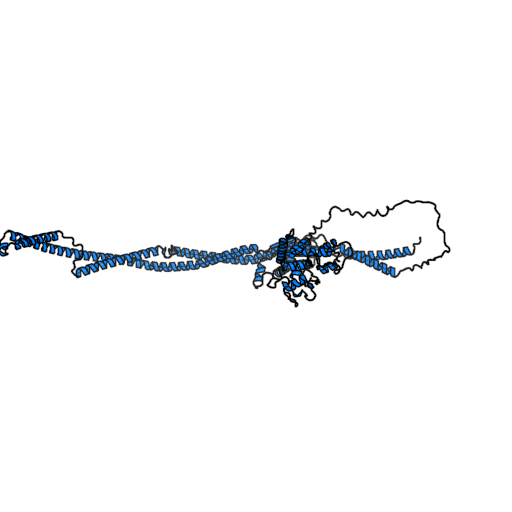.762 -19.604 1.00 38.22 550 GLU A C 1
ATOM 4225 O O . GLU A 1 550 ? 18.856 20.696 -18.454 1.00 38.22 550 GLU A O 1
ATOM 4230 N N . GLY A 1 551 ? 17.554 19.873 -20.097 1.00 43.38 551 GLY A N 1
ATOM 4231 C CA . GLY A 1 551 ? 17.002 18.743 -19.335 1.00 43.38 551 GLY A CA 1
ATOM 4232 C C . GLY A 1 551 ? 15.507 18.468 -19.549 1.00 43.38 551 GLY A C 1
ATOM 4233 O O . GLY A 1 551 ? 15.038 17.432 -19.093 1.00 43.38 551 GLY A O 1
ATOM 4234 N N . ASP A 1 552 ? 14.778 19.352 -20.237 1.00 44.62 552 ASP A N 1
ATOM 4235 C CA . ASP A 1 552 ? 13.376 19.142 -20.625 1.00 44.62 552 ASP A CA 1
ATOM 4236 C C . ASP A 1 552 ? 13.285 18.615 -22.071 1.00 44.62 552 ASP A C 1
ATOM 4238 O O . ASP A 1 552 ? 13.928 19.152 -22.981 1.00 44.62 552 ASP A O 1
ATOM 4242 N N . ASP A 1 553 ? 12.529 17.537 -22.293 1.00 41.69 553 ASP A N 1
ATOM 4243 C CA . ASP A 1 553 ? 12.472 16.811 -23.578 1.00 41.69 553 ASP A CA 1
ATOM 4244 C C . ASP A 1 553 ? 11.730 17.626 -24.668 1.00 41.69 553 ASP A C 1
ATOM 4246 O O . ASP A 1 553 ? 11.845 17.374 -25.872 1.00 41.69 553 ASP A O 1
ATOM 4250 N N . THR A 1 554 ? 11.031 18.694 -24.265 1.00 50.59 554 THR A N 1
ATOM 4251 C CA . THR A 1 554 ? 10.466 19.720 -25.146 1.00 50.59 554 THR A CA 1
ATOM 4252 C C . THR A 1 554 ? 11.468 20.850 -25.376 1.00 50.59 554 THR A C 1
ATOM 4254 O O . THR A 1 554 ? 11.436 21.872 -24.698 1.00 50.59 554 THR A O 1
ATOM 4257 N N . ARG A 1 555 ? 12.360 20.705 -26.363 1.00 50.44 555 ARG A N 1
ATOM 4258 C CA . ARG A 1 555 ? 13.264 21.793 -26.787 1.00 50.44 555 ARG A CA 1
ATOM 4259 C C . ARG A 1 555 ? 12.471 22.991 -27.330 1.00 50.44 555 ARG A C 1
ATOM 4261 O O . ARG A 1 555 ? 12.131 23.021 -28.516 1.00 50.44 555 ARG A O 1
ATOM 4268 N N . THR A 1 556 ? 12.214 24.001 -26.501 1.00 59.75 556 THR A N 1
ATOM 4269 C CA . THR A 1 556 ? 11.548 25.238 -26.934 1.00 59.75 556 THR A CA 1
ATOM 4270 C C . THR A 1 556 ? 12.575 26.224 -27.485 1.00 59.75 556 THR A C 1
ATOM 4272 O O . THR A 1 556 ? 13.571 26.567 -26.857 1.00 59.75 556 THR A O 1
ATOM 4275 N N . THR A 1 557 ? 12.384 26.695 -28.715 1.00 67.31 557 THR A N 1
ATOM 4276 C CA . THR A 1 557 ? 13.253 27.740 -29.276 1.00 67.31 557 THR A CA 1
ATOM 4277 C C . THR A 1 557 ? 12.762 29.103 -28.829 1.00 67.31 557 THR A C 1
ATOM 4279 O O . THR A 1 557 ? 11.592 29.425 -29.066 1.00 67.31 557 THR A O 1
ATOM 4282 N N . ALA A 1 558 ? 13.665 29.907 -28.264 1.00 77.12 558 ALA A N 1
ATOM 4283 C CA . ALA A 1 558 ? 13.346 31.273 -27.877 1.00 77.12 558 ALA A CA 1
ATOM 4284 C C . ALA A 1 558 ? 12.836 32.073 -29.084 1.00 77.12 558 ALA A C 1
ATOM 4286 O O . ALA A 1 558 ? 13.491 32.103 -30.133 1.00 77.12 558 ALA A O 1
ATOM 4287 N N . ARG A 1 559 ? 11.650 32.673 -28.950 1.00 83.62 559 ARG A N 1
ATOM 4288 C CA . ARG A 1 559 ? 10.986 33.414 -30.032 1.00 83.62 559 ARG A CA 1
ATOM 4289 C C . ARG A 1 559 ? 10.031 34.469 -29.491 1.00 83.62 559 ARG A C 1
ATOM 4291 O O . ARG A 1 559 ? 9.407 34.262 -28.454 1.00 83.62 559 ARG A O 1
ATOM 4298 N N . ASP A 1 560 ? 9.876 35.542 -30.258 1.00 83.56 560 ASP A N 1
ATOM 4299 C CA . ASP A 1 560 ? 8.942 36.624 -29.955 1.00 83.56 560 ASP A CA 1
ATOM 4300 C C . ASP A 1 560 ? 7.687 36.500 -30.818 1.00 83.56 560 ASP A C 1
ATOM 4302 O O . ASP A 1 560 ? 7.753 36.463 -32.053 1.00 83.56 560 ASP A O 1
ATOM 4306 N N . ILE A 1 561 ? 6.529 36.452 -30.164 1.00 85.06 561 ILE A N 1
ATOM 4307 C CA . ILE A 1 561 ? 5.225 36.380 -30.820 1.00 85.06 561 ILE A CA 1
ATOM 4308 C C . ILE A 1 561 ? 4.577 37.768 -30.787 1.00 85.06 561 ILE A C 1
ATOM 4310 O O . ILE A 1 561 ? 4.375 38.316 -29.703 1.00 85.06 561 ILE A O 1
ATOM 4314 N N . PRO A 1 562 ? 4.217 38.352 -31.944 1.00 83.38 562 PRO A N 1
ATOM 4315 C CA . PRO A 1 562 ? 3.557 39.652 -31.982 1.00 83.38 562 PRO A CA 1
ATOM 4316 C C . PRO A 1 562 ? 2.123 39.540 -31.458 1.00 83.38 562 PRO A C 1
ATOM 4318 O O . PRO A 1 562 ? 1.358 38.704 -31.940 1.00 83.38 562 PRO A O 1
ATOM 4321 N N . LEU A 1 563 ? 1.737 40.392 -30.514 1.00 82.75 563 LEU A N 1
ATOM 4322 C CA . LEU A 1 563 ? 0.387 40.463 -29.959 1.00 82.75 563 LEU A CA 1
ATOM 4323 C C . LEU A 1 563 ? -0.432 41.497 -30.734 1.00 82.75 563 LEU A C 1
ATOM 4325 O O . LEU A 1 563 ? 0.025 42.603 -31.006 1.00 82.75 563 LEU A O 1
ATOM 4329 N N . ASP A 1 564 ? -1.656 41.133 -31.105 1.00 82.00 564 ASP A N 1
ATOM 4330 C CA . ASP A 1 564 ? -2.622 42.080 -31.655 1.00 82.00 564 ASP A CA 1
ATOM 4331 C C . ASP A 1 564 ? -3.160 43.007 -30.553 1.00 82.00 564 ASP A C 1
ATOM 4333 O O . ASP A 1 564 ? -3.102 42.701 -29.360 1.00 82.00 564 ASP A O 1
ATOM 4337 N N . SER A 1 565 ? -3.714 44.152 -30.950 1.00 79.31 565 SER A N 1
ATOM 4338 C CA . SER A 1 565 ? -4.187 45.167 -30.005 1.00 79.31 565 SER A CA 1
ATOM 4339 C C . SER A 1 565 ? -5.342 44.680 -29.119 1.00 79.31 565 SER A C 1
ATOM 4341 O O . SER A 1 565 ? -5.472 45.152 -27.989 1.00 79.31 565 SER A O 1
ATOM 4343 N N . THR A 1 566 ? -6.161 43.735 -29.590 1.00 80.50 566 THR A N 1
ATOM 4344 C CA . THR A 1 566 ? -7.262 43.131 -28.828 1.00 80.50 566 THR A CA 1
ATOM 4345 C C . THR A 1 566 ? -6.763 42.162 -27.760 1.00 80.50 566 THR A C 1
ATOM 4347 O O . THR A 1 566 ? -7.114 42.316 -26.589 1.00 80.50 566 THR A O 1
ATOM 4350 N N . LEU A 1 567 ? -5.875 41.238 -28.116 1.00 81.44 567 LEU A N 1
ATOM 4351 C CA . LEU A 1 567 ? -5.262 40.296 -27.178 1.00 81.44 567 LEU A CA 1
ATOM 4352 C C . LEU A 1 567 ? -4.352 41.011 -26.171 1.00 81.44 567 LEU A C 1
ATOM 4354 O O . LEU A 1 567 ? -4.397 40.720 -24.978 1.00 81.44 567 LEU A O 1
ATOM 4358 N N . HIS A 1 568 ? -3.594 42.018 -26.610 1.00 83.31 568 HIS A N 1
ATOM 4359 C CA . HIS A 1 568 ? -2.792 42.844 -25.709 1.00 83.31 568 HIS A CA 1
ATOM 4360 C C . HIS A 1 568 ? -3.662 43.541 -24.647 1.00 83.31 568 HIS A C 1
ATOM 4362 O O . HIS A 1 568 ? -3.355 43.476 -23.456 1.00 83.31 568 HIS A O 1
ATOM 4368 N N . LYS A 1 569 ? -4.795 44.140 -25.048 1.00 82.06 569 LYS A N 1
ATOM 4369 C CA . LYS A 1 569 ? -5.766 44.721 -24.103 1.00 82.06 569 LYS A CA 1
ATOM 4370 C C . LYS A 1 569 ? -6.356 43.670 -23.169 1.00 82.06 569 LYS A C 1
ATOM 4372 O O . LYS A 1 569 ? -6.570 43.961 -21.998 1.00 82.06 569 LYS A O 1
ATOM 4377 N N . MET A 1 570 ? -6.618 42.465 -23.661 1.00 82.12 570 MET A N 1
ATOM 4378 C CA . MET A 1 570 ? -7.148 41.373 -22.852 1.00 82.12 570 MET A CA 1
ATOM 4379 C C . MET A 1 570 ? -6.162 40.920 -21.775 1.00 82.12 570 MET A C 1
ATOM 4381 O O . MET A 1 570 ? -6.560 40.813 -20.619 1.00 82.12 570 MET A O 1
ATOM 4385 N N . ILE A 1 571 ? -4.887 40.737 -22.122 1.00 83.06 571 ILE A N 1
ATOM 4386 C CA . ILE A 1 571 ? -3.827 40.390 -21.166 1.00 83.06 571 ILE A CA 1
ATOM 4387 C C . ILE A 1 571 ? -3.683 41.478 -20.094 1.00 83.06 571 ILE A C 1
ATOM 4389 O O . ILE A 1 571 ? -3.689 41.179 -18.901 1.00 83.06 571 ILE A O 1
ATOM 4393 N N . VAL A 1 572 ? -3.611 42.748 -20.499 1.00 80.94 572 VAL A N 1
ATOM 4394 C CA . VAL A 1 572 ? -3.408 43.861 -19.558 1.00 80.94 572 VAL A CA 1
ATOM 4395 C C . VAL A 1 572 ? -4.640 44.093 -18.674 1.00 80.94 572 VAL A C 1
ATOM 4397 O O . VAL A 1 572 ? -4.506 44.256 -17.464 1.00 80.94 572 VAL A O 1
ATOM 4400 N N . ASN A 1 573 ? -5.850 44.074 -19.242 1.00 79.00 573 ASN A N 1
ATOM 4401 C CA . ASN A 1 573 ? -7.067 44.450 -18.513 1.00 79.00 573 ASN A CA 1
ATOM 4402 C C . ASN A 1 573 ? -7.713 43.280 -17.757 1.00 79.00 573 ASN A C 1
ATOM 4404 O O . ASN A 1 573 ? -8.252 43.484 -16.671 1.00 79.00 573 ASN A O 1
ATOM 4408 N N . THR A 1 574 ? -7.680 42.071 -18.323 1.00 76.56 574 THR A N 1
ATOM 4409 C CA . THR A 1 574 ? -8.377 40.893 -17.768 1.00 76.56 574 THR A CA 1
ATOM 4410 C C . THR A 1 574 ? -7.467 40.103 -16.837 1.00 76.56 574 THR A C 1
ATOM 4412 O O . THR A 1 574 ? -7.887 39.733 -15.745 1.00 76.56 574 THR A O 1
ATOM 4415 N N . PHE A 1 575 ? -6.199 39.922 -17.222 1.00 75.88 575 PHE A N 1
ATOM 4416 C CA . PHE A 1 575 ? -5.197 39.194 -16.431 1.00 75.88 575 PHE A CA 1
ATOM 4417 C C . PHE A 1 575 ? -4.303 40.119 -15.587 1.00 75.88 575 PHE A C 1
ATOM 4419 O O . PHE A 1 575 ? -3.398 39.647 -14.908 1.00 75.88 575 PHE A O 1
ATOM 4426 N N . LYS A 1 576 ? -4.591 41.433 -15.586 1.00 68.62 576 LYS A N 1
ATOM 4427 C CA . LYS A 1 576 ? -3.980 42.465 -14.723 1.00 68.62 576 LYS A CA 1
ATOM 4428 C C . LYS A 1 576 ? -2.445 42.479 -14.727 1.00 68.62 576 LYS A C 1
ATOM 4430 O O . LYS A 1 576 ? -1.835 42.820 -13.717 1.00 68.62 576 LYS A O 1
ATOM 4435 N N . VAL A 1 577 ? -1.821 42.146 -15.856 1.00 72.19 577 VAL A N 1
ATOM 4436 C CA . VAL A 1 577 ? -0.358 42.174 -15.986 1.00 72.19 577 VAL A CA 1
ATOM 4437 C C . VAL A 1 577 ? 0.131 43.622 -15.944 1.00 72.19 577 VAL A C 1
ATOM 4439 O O . VAL A 1 577 ? -0.259 44.444 -16.778 1.00 72.19 577 VAL A O 1
ATOM 4442 N N . THR A 1 578 ? 0.982 43.949 -14.970 1.00 62.06 578 THR A N 1
ATOM 4443 C CA . THR A 1 578 ? 1.552 45.295 -14.852 1.00 62.06 578 THR A CA 1
ATOM 4444 C C . THR A 1 578 ? 2.660 45.547 -15.892 1.00 62.06 578 THR A C 1
ATOM 4446 O O . THR A 1 578 ? 3.336 44.611 -16.322 1.00 62.06 578 THR A O 1
ATOM 4449 N N . PRO A 1 579 ? 2.924 46.813 -16.287 1.00 57.28 579 PRO A N 1
ATOM 4450 C CA . PRO A 1 579 ? 3.973 47.148 -17.261 1.00 57.28 579 PRO A CA 1
ATOM 4451 C C . PRO A 1 579 ? 5.396 46.745 -16.839 1.00 57.28 579 PRO A C 1
ATOM 4453 O O . PRO A 1 579 ? 6.291 46.727 -17.678 1.00 57.28 579 PRO A O 1
ATOM 4456 N N . ALA A 1 580 ? 5.608 46.448 -15.551 1.00 53.50 580 ALA A N 1
ATOM 4457 C CA . ALA A 1 580 ? 6.892 46.040 -14.984 1.00 53.50 580 ALA A CA 1
ATOM 4458 C C . ALA A 1 580 ? 7.118 44.512 -14.983 1.00 53.50 580 ALA A C 1
ATOM 4460 O O . ALA A 1 580 ? 8.196 44.079 -14.587 1.00 53.50 580 ALA A O 1
ATOM 4461 N N . GLY A 1 581 ? 6.146 43.720 -15.457 1.00 59.19 581 GLY A N 1
ATOM 4462 C CA . GLY A 1 581 ? 6.258 42.268 -15.593 1.00 59.19 581 GLY A CA 1
ATOM 4463 C C . GLY A 1 581 ? 6.143 41.531 -14.257 1.00 59.19 581 GLY A C 1
ATOM 4464 O O . GLY A 1 581 ? 7.106 41.421 -13.503 1.00 59.19 581 GLY A O 1
ATOM 4465 N N . ASP A 1 582 ? 4.968 40.975 -13.969 1.00 65.94 582 ASP A N 1
ATOM 4466 C CA . ASP A 1 582 ? 4.756 40.156 -12.773 1.00 65.94 582 ASP A CA 1
ATOM 4467 C C . ASP A 1 582 ? 5.294 38.728 -12.975 1.00 65.94 582 ASP A C 1
ATOM 4469 O O . ASP A 1 582 ? 5.016 38.082 -13.984 1.00 65.94 582 ASP A O 1
ATOM 4473 N N . ALA A 1 583 ? 6.012 38.176 -11.989 1.00 71.75 583 ALA A N 1
ATOM 4474 C CA . ALA A 1 583 ? 6.516 36.791 -12.029 1.00 71.75 583 ALA A CA 1
ATOM 4475 C C . ALA A 1 583 ? 5.408 35.716 -11.905 1.00 71.75 583 ALA A C 1
ATOM 4477 O O . ALA A 1 583 ? 5.687 34.509 -11.867 1.00 71.75 583 ALA A O 1
ATOM 4478 N N . GLN A 1 584 ? 4.150 36.149 -11.803 1.00 80.00 584 GLN A N 1
ATOM 4479 C CA . GLN A 1 584 ? 2.981 35.284 -11.712 1.00 80.00 584 GLN A CA 1
ATOM 4480 C C . GLN A 1 584 ? 2.692 34.603 -13.059 1.00 80.00 584 GLN A C 1
ATOM 4482 O O . GLN A 1 584 ? 2.978 35.181 -14.111 1.00 80.00 584 GLN A O 1
ATOM 4487 N N . PRO A 1 585 ? 2.154 33.371 -13.044 1.00 83.56 585 PRO A N 1
ATOM 4488 C CA . PRO A 1 585 ? 1.751 32.680 -14.264 1.00 83.56 585 PRO A CA 1
ATOM 4489 C C . PRO A 1 585 ? 0.641 33.451 -14.985 1.00 83.56 585 PRO A C 1
ATOM 4491 O O . PRO A 1 585 ? -0.285 33.951 -14.348 1.00 83.56 585 PRO A O 1
ATOM 4494 N N . LEU A 1 586 ? 0.735 33.525 -16.313 1.00 82.50 586 LEU A N 1
ATOM 4495 C CA . LEU A 1 586 ? -0.219 34.239 -17.163 1.00 82.50 586 LEU A CA 1
ATOM 4496 C C . LEU A 1 586 ? -1.579 33.522 -17.211 1.00 82.50 586 LEU A C 1
ATOM 4498 O O . LEU A 1 586 ? -2.624 34.162 -17.138 1.00 82.50 586 LEU A O 1
ATOM 4502 N N . LEU A 1 587 ? -1.554 32.189 -17.292 1.00 83.06 587 LEU A N 1
ATOM 4503 C CA . LEU A 1 587 ? -2.721 31.315 -17.167 1.00 83.06 587 LEU A CA 1
ATOM 4504 C C . LEU A 1 587 ? -2.707 30.685 -15.773 1.00 83.06 587 LEU A C 1
ATOM 4506 O O . LEU A 1 587 ? -2.202 29.579 -15.590 1.00 83.06 587 LEU A O 1
ATOM 4510 N N . GLY A 1 588 ? -3.199 31.413 -14.772 1.00 76.06 588 GLY A N 1
ATOM 4511 C CA . GLY A 1 588 ? -3.232 30.954 -13.386 1.00 76.06 588 GLY A CA 1
ATOM 4512 C C . GLY A 1 588 ? -4.579 31.171 -12.708 1.00 76.06 588 GLY A C 1
ATOM 4513 O O . GLY A 1 588 ? -5.355 32.039 -13.099 1.00 76.06 588 GLY A O 1
ATOM 4514 N N . ASP A 1 589 ? -4.846 30.379 -11.673 1.00 68.88 589 ASP A N 1
ATOM 4515 C CA . ASP A 1 589 ? -5.987 30.600 -10.778 1.00 68.88 589 ASP A CA 1
ATOM 4516 C C . ASP A 1 589 ? -5.736 31.824 -9.869 1.00 68.88 589 ASP A C 1
ATOM 4518 O O . ASP A 1 589 ? -4.608 32.283 -9.689 1.00 68.88 589 ASP A O 1
ATOM 4522 N N . THR A 1 590 ? -6.797 32.319 -9.238 1.00 65.88 590 THR A N 1
ATOM 4523 C CA . THR A 1 590 ? -6.848 33.341 -8.182 1.00 65.88 590 THR A CA 1
ATOM 4524 C C . THR A 1 590 ? -5.766 33.217 -7.095 1.00 65.88 590 THR A C 1
ATOM 4526 O O . THR A 1 590 ? -5.402 34.219 -6.482 1.00 65.88 590 THR A O 1
ATOM 4529 N N . ASN A 1 591 ? -5.194 32.024 -6.897 1.00 69.12 591 ASN A N 1
ATOM 4530 C CA . ASN A 1 591 ? -4.079 31.738 -5.985 1.00 69.12 591 ASN A CA 1
ATOM 4531 C C . ASN A 1 591 ? -2.664 31.846 -6.608 1.00 69.12 591 ASN A C 1
ATOM 4533 O O . ASN A 1 591 ? -1.703 31.358 -6.010 1.00 69.12 591 ASN A O 1
ATOM 4537 N N . ALA A 1 592 ? -2.520 32.426 -7.806 1.00 68.25 592 ALA A N 1
ATOM 4538 C CA . ALA A 1 592 ? -1.262 32.569 -8.556 1.00 68.25 592 ALA A CA 1
ATOM 4539 C C . ALA A 1 592 ? -0.523 31.242 -8.850 1.00 68.25 592 ALA A C 1
ATOM 4541 O O . ALA A 1 592 ? 0.698 31.217 -9.035 1.00 68.25 592 ALA A O 1
ATOM 4542 N N . LYS A 1 593 ? -1.260 30.124 -8.909 1.00 80.12 593 LYS A N 1
ATOM 4543 C CA . LYS A 1 593 ? -0.753 28.822 -9.372 1.00 80.12 593 LYS A CA 1
ATOM 4544 C C . LYS A 1 593 ? -1.005 28.667 -10.875 1.00 80.12 593 LYS A C 1
ATOM 4546 O O . LYS A 1 593 ? -2.100 29.031 -11.300 1.00 80.12 593 LYS A O 1
ATOM 4551 N N . PRO A 1 594 ? -0.056 28.114 -11.659 1.00 81.31 594 PRO A N 1
ATOM 4552 C CA . PRO A 1 594 ? -0.292 27.812 -13.070 1.00 81.31 594 PRO A CA 1
ATOM 4553 C C . PRO A 1 594 ? -1.492 26.873 -13.225 1.00 81.31 594 PRO A C 1
ATOM 4555 O O . PRO A 1 594 ? -1.623 25.916 -12.457 1.00 81.31 594 PRO A O 1
ATOM 4558 N N . ALA A 1 595 ? -2.363 27.155 -14.189 1.00 83.94 595 ALA A N 1
ATOM 4559 C CA . ALA A 1 595 ? -3.507 26.315 -14.511 1.00 83.94 595 ALA A CA 1
ATOM 4560 C C . ALA A 1 595 ? -3.030 24.941 -15.005 1.00 83.94 595 ALA A C 1
ATOM 4562 O O . ALA A 1 595 ? -2.065 24.840 -15.764 1.00 83.94 595 ALA A O 1
ATOM 4563 N N . ALA A 1 596 ? -3.695 23.870 -14.573 1.00 88.12 596 ALA A N 1
ATOM 4564 C CA . ALA A 1 596 ? -3.360 22.536 -15.049 1.00 88.12 596 ALA A CA 1
ATOM 4565 C C . ALA A 1 596 ? -3.826 22.359 -16.503 1.00 88.12 596 ALA A C 1
ATOM 4567 O O . ALA A 1 596 ? -4.943 22.736 -16.860 1.00 88.12 596 ALA A O 1
ATOM 4568 N N . LEU A 1 597 ? -2.996 21.718 -17.335 1.00 88.25 597 LEU A N 1
ATOM 4569 C CA . LEU A 1 597 ? -3.314 21.473 -18.749 1.00 88.25 597 LEU A CA 1
ATOM 4570 C C . LEU A 1 597 ? -4.627 20.706 -18.931 1.00 88.25 597 LEU A C 1
ATOM 4572 O O . LEU A 1 597 ? -5.390 20.984 -19.854 1.00 88.25 597 LEU A O 1
ATOM 4576 N N . ASN A 1 598 ? -4.898 19.755 -18.038 1.00 89.62 598 ASN A N 1
ATOM 4577 C CA . ASN A 1 598 ? -6.104 18.940 -18.092 1.00 89.62 598 ASN A CA 1
ATOM 4578 C C . ASN A 1 598 ? -7.376 19.763 -17.824 1.00 89.62 598 ASN A C 1
ATOM 4580 O O . ASN A 1 598 ? -8.399 19.526 -18.462 1.00 89.62 598 ASN A O 1
ATOM 4584 N N . ASP A 1 599 ? -7.298 20.764 -16.943 1.00 89.19 599 ASP A N 1
ATOM 4585 C CA . ASP A 1 599 ? -8.432 21.633 -16.614 1.00 89.19 599 ASP A CA 1
ATOM 4586 C C . ASP A 1 599 ? -8.744 22.560 -17.797 1.00 89.19 599 ASP A C 1
ATOM 4588 O O . ASP A 1 599 ? -9.886 22.625 -18.246 1.00 89.19 599 ASP A O 1
ATOM 4592 N N . LEU A 1 600 ? -7.713 23.169 -18.399 1.00 89.69 600 LEU A N 1
ATOM 4593 C CA . LEU A 1 600 ? -7.855 23.986 -19.613 1.00 89.69 600 LEU A CA 1
ATOM 4594 C C . LEU A 1 600 ? -8.376 23.177 -20.808 1.00 89.69 600 LEU A C 1
ATOM 4596 O O . LEU A 1 600 ? -9.186 23.672 -21.587 1.00 89.69 600 LEU A O 1
ATOM 4600 N N . THR A 1 601 ? -7.932 21.927 -20.949 1.00 91.31 601 THR A N 1
ATOM 4601 C CA . THR A 1 601 ? -8.415 21.019 -22.002 1.00 91.31 601 THR A CA 1
ATOM 4602 C C . THR A 1 601 ? -9.881 20.648 -21.779 1.00 91.31 601 THR A C 1
ATOM 4604 O O . THR A 1 601 ? -10.654 20.581 -22.731 1.00 91.31 601 THR A O 1
ATOM 4607 N N . THR A 1 602 ? -10.289 20.457 -20.523 1.00 91.44 602 THR A N 1
ATOM 4608 C CA . THR A 1 602 ? -11.681 20.164 -20.166 1.00 91.44 602 THR A CA 1
ATOM 4609 C C . THR A 1 602 ? -12.587 21.365 -20.448 1.00 91.44 602 THR A C 1
ATOM 4611 O O . THR A 1 602 ? -13.625 21.209 -21.088 1.00 91.44 602 THR A O 1
ATOM 4614 N N . GLU A 1 603 ? -12.180 22.574 -20.051 1.00 90.25 603 GLU A N 1
ATOM 4615 C CA . GLU A 1 603 ? -12.940 23.791 -20.361 1.00 90.25 603 GLU A CA 1
ATOM 4616 C C . GLU A 1 603 ? -12.988 24.089 -21.870 1.00 90.25 603 GLU A C 1
ATOM 4618 O O . GLU A 1 603 ? -14.004 24.574 -22.367 1.00 90.25 603 GLU A O 1
ATOM 4623 N N . LEU A 1 604 ? -11.932 23.758 -22.622 1.00 92.38 604 LEU A N 1
ATOM 4624 C CA . LEU A 1 604 ? -11.933 23.858 -24.084 1.00 92.38 604 LEU A CA 1
ATOM 4625 C C . LEU A 1 604 ? -12.992 22.944 -24.717 1.00 92.38 604 LEU A C 1
ATOM 4627 O O . LEU A 1 604 ? -13.696 23.368 -25.632 1.00 92.38 604 LEU A O 1
ATOM 4631 N N . ILE A 1 605 ? -13.140 21.715 -24.216 1.00 91.50 605 ILE A N 1
ATOM 4632 C CA . ILE A 1 605 ? -14.179 20.785 -24.679 1.00 91.50 605 ILE A CA 1
ATOM 4633 C C . ILE A 1 605 ? -15.577 21.328 -24.352 1.00 91.50 605 ILE A C 1
ATOM 4635 O O . ILE A 1 605 ? -16.479 21.203 -25.180 1.00 91.50 605 ILE A O 1
ATOM 4639 N N . TYR A 1 606 ? -15.766 21.972 -23.193 1.00 92.12 606 TYR A N 1
ATOM 4640 C CA . TYR A 1 606 ? -17.032 22.638 -22.861 1.00 92.12 606 TYR A CA 1
ATOM 4641 C C . TYR A 1 606 ? -17.344 23.777 -23.833 1.00 92.12 606 TYR A C 1
ATOM 4643 O O . TYR A 1 606 ? -18.431 23.804 -24.401 1.00 92.12 606 TYR A O 1
ATOM 4651 N N . ALA A 1 607 ? -16.370 24.645 -24.119 1.00 91.00 607 ALA A N 1
ATOM 4652 C CA . ALA A 1 607 ? -16.539 25.718 -25.097 1.00 91.00 607 ALA A CA 1
ATOM 4653 C C . ALA A 1 607 ? -16.851 25.180 -26.507 1.00 91.00 607 ALA A C 1
ATOM 4655 O O . ALA A 1 607 ? -17.679 25.750 -27.215 1.00 91.00 607 ALA A O 1
ATOM 4656 N N . ALA A 1 608 ? -16.230 24.066 -26.912 1.00 89.69 608 ALA A N 1
ATOM 4657 C CA . ALA A 1 608 ? -16.509 23.404 -28.188 1.00 89.69 608 ALA A CA 1
ATOM 4658 C C . ALA A 1 608 ? -17.916 22.789 -28.247 1.00 89.69 608 ALA A C 1
ATOM 4660 O O . ALA A 1 608 ? -18.578 22.855 -29.284 1.00 89.69 608 ALA A O 1
ATOM 4661 N N . HIS A 1 609 ? -18.385 22.217 -27.135 1.00 90.00 609 HIS A N 1
ATOM 4662 C CA . HIS A 1 609 ? -19.739 21.690 -27.014 1.00 90.00 609 HIS A CA 1
ATOM 4663 C C . HIS A 1 609 ? -20.788 22.813 -27.053 1.00 90.00 609 HIS A C 1
ATOM 4665 O O . HIS A 1 609 ? -21.763 22.716 -27.795 1.00 90.00 609 HIS A O 1
ATOM 4671 N N . ASP A 1 610 ? -20.564 23.906 -26.322 1.00 89.69 610 ASP A N 1
ATOM 4672 C CA . ASP A 1 610 ? -21.465 25.067 -26.288 1.00 89.69 610 ASP A CA 1
ATOM 4673 C C . ASP A 1 610 ? -21.510 25.800 -27.637 1.00 89.69 610 ASP A C 1
ATOM 4675 O O . ASP A 1 610 ? -22.555 26.298 -28.057 1.00 89.69 610 ASP A O 1
ATOM 4679 N N . ALA A 1 611 ? -20.398 25.780 -28.373 1.00 87.62 611 ALA A N 1
ATOM 4680 C CA . ALA A 1 611 ? -20.312 26.263 -29.745 1.00 87.62 611 ALA A CA 1
ATOM 4681 C C . ALA A 1 611 ? -21.009 25.357 -30.779 1.00 87.62 611 ALA A C 1
ATOM 4683 O O . ALA A 1 611 ? -21.092 25.733 -31.946 1.00 87.62 611 ALA A O 1
ATOM 4684 N N . SER A 1 612 ? -21.543 24.199 -30.366 1.00 86.38 612 SER A N 1
ATOM 4685 C CA . SER A 1 612 ? -22.201 23.218 -31.244 1.00 86.38 612 SER A CA 1
ATOM 4686 C C . SER A 1 612 ? -21.319 22.758 -32.413 1.00 86.38 612 SER A C 1
ATOM 4688 O O . SER A 1 612 ? -21.811 22.515 -33.513 1.00 86.38 612 SER A O 1
ATOM 4690 N N . VAL A 1 613 ? -20.008 22.648 -32.179 1.00 85.81 613 VAL A N 1
ATOM 4691 C CA . VAL A 1 613 ? -19.050 22.151 -33.173 1.00 85.81 613 VAL A CA 1
ATOM 4692 C C . VAL A 1 613 ? -19.239 20.645 -33.348 1.00 85.81 613 VAL A C 1
ATOM 4694 O O . VAL A 1 613 ? -19.394 19.916 -32.365 1.00 85.81 613 VAL A O 1
ATOM 4697 N N . ASP A 1 614 ? -19.203 20.161 -34.591 1.00 77.56 614 ASP A N 1
ATOM 4698 C CA . ASP A 1 614 ? -19.269 18.725 -34.876 1.00 77.56 614 ASP A CA 1
ATOM 4699 C C . ASP A 1 614 ? -18.136 18.005 -34.132 1.00 77.56 614 ASP A C 1
ATOM 4701 O O . ASP A 1 614 ? -17.032 18.523 -34.068 1.00 77.56 614 ASP A O 1
ATOM 4705 N N . GLN A 1 615 ? -18.364 16.831 -33.537 1.00 82.56 615 GLN A N 1
ATOM 4706 C CA . GLN A 1 615 ? -17.322 16.046 -32.835 1.00 82.56 615 GLN A CA 1
ATOM 4707 C C . GLN A 1 615 ? -16.451 16.862 -31.838 1.00 82.56 615 GLN A C 1
ATOM 4709 O O . GLN A 1 615 ? -15.226 16.918 -31.982 1.00 82.56 615 GLN A O 1
ATOM 4714 N N . PRO A 1 616 ? -17.032 17.469 -30.786 1.00 84.06 616 PRO A N 1
ATOM 4715 C CA . PRO A 1 616 ? -16.311 18.375 -29.880 1.00 84.06 616 PRO A CA 1
ATOM 4716 C C . PRO A 1 616 ? -15.146 17.703 -29.128 1.00 84.06 616 PRO A C 1
ATOM 4718 O O . PRO A 1 616 ? -14.200 18.371 -28.723 1.00 84.06 616 PRO A O 1
ATOM 4721 N N . ALA A 1 617 ? -15.164 16.372 -28.991 1.00 82.50 617 ALA A N 1
ATOM 4722 C CA . ALA A 1 617 ? -14.085 15.594 -28.376 1.00 82.50 617 ALA A CA 1
ATOM 4723 C C . ALA A 1 617 ? -12.765 15.610 -29.176 1.00 82.50 617 ALA A C 1
ATOM 4725 O O . ALA A 1 617 ? -11.711 15.319 -28.617 1.00 82.50 617 ALA A O 1
ATOM 4726 N N . GLU A 1 618 ? -12.807 15.945 -30.468 1.00 85.06 618 GLU A N 1
ATOM 4727 C CA . GLU A 1 618 ? -11.612 16.049 -31.317 1.00 85.06 618 GLU A CA 1
ATOM 4728 C C . GLU A 1 618 ? -10.973 17.450 -31.277 1.00 85.06 618 GLU A C 1
ATOM 4730 O O . GLU A 1 618 ? -9.894 17.657 -31.838 1.00 85.06 618 GLU A O 1
ATOM 4735 N N . VAL A 1 619 ? -11.603 18.413 -30.592 1.00 87.75 619 VAL A N 1
ATOM 4736 C CA . VAL A 1 619 ? -11.091 19.779 -30.397 1.00 87.75 619 VAL A CA 1
ATOM 4737 C C . VAL A 1 619 ? -10.047 19.775 -29.277 1.00 87.75 619 VAL A C 1
ATOM 4739 O O . VAL A 1 619 ? -10.301 20.173 -28.143 1.00 87.75 619 VAL A O 1
ATOM 4742 N N . THR A 1 620 ? -8.853 19.277 -29.589 1.00 90.50 620 THR A N 1
ATOM 4743 C CA . THR A 1 620 ? -7.733 19.208 -28.641 1.00 90.50 620 THR A CA 1
ATOM 4744 C C . THR A 1 620 ? -6.788 20.412 -28.776 1.00 90.50 620 THR A C 1
ATOM 4746 O O . THR A 1 620 ? -6.737 21.059 -29.829 1.00 90.50 620 THR A O 1
ATOM 4749 N N . PRO A 1 621 ? -5.967 20.715 -27.750 1.00 90.50 621 PRO A N 1
ATOM 4750 C CA . PRO A 1 621 ? -4.936 21.750 -27.853 1.00 90.50 621 PRO A CA 1
ATOM 4751 C C . PRO A 1 621 ? -3.961 21.522 -29.023 1.00 90.50 621 PRO A C 1
ATOM 4753 O O . PRO A 1 621 ? -3.535 22.464 -29.696 1.00 90.50 621 PRO A O 1
ATOM 4756 N N . GLU A 1 622 ? -3.646 20.257 -29.312 1.00 87.56 622 GLU A N 1
ATOM 4757 C CA . GLU A 1 622 ? -2.813 19.871 -30.452 1.00 87.56 622 GLU A CA 1
ATOM 4758 C C . GLU A 1 622 ? -3.513 20.108 -31.796 1.00 87.56 622 GLU A C 1
ATOM 4760 O O . GLU A 1 622 ? -2.860 20.559 -32.737 1.00 87.56 622 GLU A O 1
ATOM 4765 N N . ALA A 1 623 ? -4.828 19.873 -31.886 1.00 89.19 623 ALA A N 1
ATOM 4766 C CA . ALA A 1 623 ? -5.631 20.149 -33.079 1.00 89.19 623 ALA A CA 1
ATOM 4767 C C . ALA A 1 623 ? -5.646 21.650 -33.428 1.00 89.19 623 ALA A C 1
ATOM 4769 O O . ALA A 1 623 ? -5.477 22.027 -34.591 1.00 89.19 623 ALA A O 1
ATOM 4770 N N . LEU A 1 624 ? -5.744 22.532 -32.426 1.00 90.62 624 LEU A N 1
ATOM 4771 C CA . LEU A 1 624 ? -5.667 23.988 -32.620 1.00 90.62 624 LEU A CA 1
ATOM 4772 C C . LEU A 1 624 ? -4.292 24.432 -33.139 1.00 90.62 624 LEU A C 1
ATOM 4774 O O . LEU A 1 624 ? -4.198 25.159 -34.132 1.00 90.62 624 LEU A O 1
ATOM 4778 N N . ARG A 1 625 ? -3.211 23.948 -32.515 1.00 90.19 625 ARG A N 1
ATOM 4779 C CA . ARG A 1 625 ? -1.840 24.234 -32.967 1.00 90.19 625 ARG A CA 1
ATOM 4780 C C . ARG A 1 625 ? -1.575 23.665 -34.365 1.00 90.19 625 ARG A C 1
ATOM 4782 O O . ARG A 1 625 ? -0.924 24.320 -35.182 1.00 90.19 625 ARG A O 1
ATOM 4789 N N . HIS A 1 626 ? -2.091 22.469 -34.656 1.00 89.81 626 HIS A N 1
ATOM 4790 C CA . HIS A 1 626 ? -2.017 21.843 -35.974 1.00 89.81 626 HIS A CA 1
ATOM 4791 C C . HIS A 1 626 ? -2.734 22.679 -37.037 1.00 89.81 626 HIS A C 1
ATOM 4793 O O . HIS A 1 626 ? -2.151 22.955 -38.085 1.00 89.81 626 HIS A O 1
ATOM 4799 N N . THR A 1 627 ? -3.940 23.164 -36.735 1.00 90.94 627 THR A N 1
ATOM 4800 C CA . THR A 1 627 ? -4.736 24.020 -37.626 1.00 90.94 627 THR A CA 1
ATOM 4801 C C . THR A 1 627 ? -3.964 25.288 -38.017 1.00 90.94 627 THR A C 1
ATOM 4803 O O . THR A 1 627 ? -3.921 25.661 -39.193 1.00 90.94 627 THR A O 1
ATOM 4806 N N . TYR A 1 628 ? -3.257 25.910 -37.066 1.00 90.81 628 TYR A N 1
ATOM 4807 C CA . TYR A 1 628 ? -2.401 27.067 -37.347 1.00 90.81 628 TYR A CA 1
ATOM 4808 C C . TYR A 1 628 ? -1.174 26.727 -38.207 1.00 90.81 628 TYR A C 1
ATOM 4810 O O . TYR A 1 628 ? -0.862 27.421 -39.181 1.00 90.81 628 TYR A O 1
ATOM 4818 N N . ALA A 1 629 ? -0.472 25.641 -37.881 1.00 89.38 629 ALA A N 1
ATOM 4819 C CA . ALA A 1 629 ? 0.699 25.211 -38.638 1.00 89.38 629 ALA A CA 1
ATOM 4820 C C . ALA A 1 629 ? 0.338 24.807 -40.081 1.00 89.38 629 ALA A C 1
ATOM 4822 O O . ALA A 1 629 ? 1.058 25.164 -41.017 1.00 89.38 629 ALA A O 1
ATOM 4823 N N . ALA A 1 630 ? -0.804 24.141 -40.275 1.00 89.12 630 ALA A N 1
ATOM 4824 C CA . ALA A 1 630 ? -1.354 23.805 -41.585 1.00 89.12 630 ALA A CA 1
ATOM 4825 C C . ALA A 1 630 ? -1.719 25.067 -42.388 1.00 89.12 630 ALA A C 1
ATOM 4827 O O . ALA A 1 630 ? -1.406 25.155 -43.578 1.00 89.12 630 ALA A O 1
ATOM 4828 N N . PHE A 1 631 ? -2.301 26.084 -41.742 1.00 90.56 631 PHE A N 1
ATOM 4829 C CA . PHE A 1 631 ? -2.585 27.381 -42.364 1.00 90.56 631 PHE A CA 1
ATOM 4830 C C . PHE A 1 631 ? -1.317 28.072 -42.891 1.00 90.56 631 PHE A C 1
ATOM 4832 O O . PHE A 1 631 ? -1.289 28.511 -44.043 1.00 90.56 631 PHE A O 1
ATOM 4839 N N . LEU A 1 632 ? -0.241 28.123 -42.099 1.00 89.12 632 LEU A N 1
ATOM 4840 C CA . LEU A 1 632 ? 1.040 28.691 -42.542 1.00 89.12 632 LEU A CA 1
ATOM 4841 C C . LEU A 1 632 ? 1.697 27.849 -43.648 1.00 89.12 632 LEU A C 1
ATOM 4843 O O . LEU A 1 632 ? 2.246 28.398 -44.607 1.00 89.12 632 LEU A O 1
ATOM 4847 N N . ALA A 1 633 ? 1.622 26.518 -43.549 1.00 88.69 633 ALA A N 1
ATOM 4848 C CA . ALA A 1 633 ? 2.164 25.605 -44.552 1.00 88.69 633 ALA A CA 1
ATOM 4849 C C . ALA A 1 633 ? 1.493 25.791 -45.924 1.00 88.69 633 ALA A C 1
ATOM 4851 O O . ALA A 1 633 ? 2.193 25.900 -46.935 1.00 88.69 633 ALA A O 1
ATOM 4852 N N . ARG A 1 634 ? 0.158 25.927 -45.965 1.00 89.75 634 ARG A N 1
ATOM 4853 C CA . ARG A 1 634 ? -0.620 26.149 -47.201 1.00 89.75 634 ARG A CA 1
ATOM 4854 C C . ARG A 1 634 ? -0.313 27.476 -47.897 1.00 89.75 634 ARG A C 1
ATOM 4856 O O . ARG A 1 634 ? -0.465 27.566 -49.111 1.00 89.75 634 ARG A O 1
ATOM 4863 N N . GLN A 1 635 ? 0.187 28.475 -47.170 1.00 89.75 635 GLN A N 1
ATOM 4864 C CA . GLN A 1 635 ? 0.675 29.730 -47.757 1.00 89.75 635 GLN A CA 1
ATOM 4865 C C . GLN A 1 635 ? 2.053 29.584 -48.435 1.00 89.75 635 GLN A C 1
ATOM 4867 O O . GLN A 1 635 ? 2.516 30.501 -49.108 1.00 89.75 635 GLN A O 1
ATOM 4872 N N . GLY A 1 636 ? 2.726 28.436 -48.293 1.00 87.31 636 GLY A N 1
ATOM 4873 C CA . GLY A 1 636 ? 4.017 28.172 -48.933 1.00 87.31 636 GLY A CA 1
ATOM 4874 C C . GLY A 1 636 ? 5.224 28.711 -48.164 1.00 87.31 636 GLY A C 1
ATOM 4875 O O . GLY A 1 636 ? 6.266 28.974 -48.775 1.00 87.31 636 GLY A O 1
ATOM 4876 N N . ILE A 1 637 ? 5.114 28.862 -46.840 1.00 90.06 637 ILE A N 1
ATOM 4877 C CA . ILE A 1 637 ? 6.226 29.259 -45.967 1.00 90.06 637 ILE A CA 1
ATOM 4878 C C . ILE A 1 637 ? 7.419 28.289 -46.078 1.00 90.06 637 ILE A C 1
ATOM 4880 O O . ILE A 1 637 ? 7.271 27.084 -46.302 1.00 90.06 637 ILE A O 1
ATOM 4884 N N . ARG A 1 638 ? 8.644 28.797 -45.911 1.00 88.75 638 ARG A N 1
ATOM 4885 C CA . ARG A 1 638 ? 9.844 27.957 -45.750 1.00 88.75 638 ARG A CA 1
ATOM 4886 C C . ARG A 1 638 ? 9.738 27.132 -44.467 1.00 88.75 638 ARG A C 1
ATOM 4888 O O . ARG A 1 638 ? 9.456 27.680 -43.412 1.00 88.75 638 ARG A O 1
ATOM 4895 N N . MET A 1 639 ? 10.068 25.840 -44.519 1.00 86.38 639 MET A N 1
ATOM 4896 C CA . MET A 1 639 ? 9.993 24.956 -43.339 1.00 86.38 639 MET A CA 1
ATOM 4897 C C . MET A 1 639 ? 10.868 25.431 -42.166 1.00 86.38 639 MET A C 1
ATOM 4899 O O . MET A 1 639 ? 10.460 25.334 -41.015 1.00 86.38 639 MET A O 1
ATOM 4903 N N . ALA A 1 640 ? 12.033 26.021 -42.453 1.00 84.38 640 ALA A N 1
ATOM 4904 C CA . ALA A 1 640 ? 12.881 26.632 -41.427 1.00 84.38 640 ALA A CA 1
ATOM 4905 C C . ALA A 1 640 ? 12.212 27.839 -40.742 1.00 84.38 640 ALA A C 1
ATOM 4907 O O . ALA A 1 640 ? 12.401 28.053 -39.549 1.00 84.38 640 ALA A O 1
ATOM 4908 N N . ASP A 1 641 ? 11.410 28.608 -41.482 1.00 86.25 641 ASP A N 1
ATOM 4909 C CA . ASP A 1 641 ? 10.665 29.750 -40.949 1.00 86.25 641 ASP A CA 1
ATOM 4910 C C . ASP A 1 641 ? 9.366 29.307 -40.250 1.00 86.25 641 ASP A C 1
ATOM 4912 O O . ASP A 1 641 ? 8.969 29.920 -39.264 1.00 86.25 641 ASP A O 1
ATOM 4916 N N . LEU A 1 642 ? 8.756 28.192 -40.672 1.00 86.38 642 LEU A N 1
ATOM 4917 C CA . LEU A 1 642 ? 7.646 27.556 -39.952 1.00 86.38 642 LEU A CA 1
ATOM 4918 C C . LEU A 1 642 ? 8.082 27.072 -38.563 1.00 86.38 642 LEU A C 1
ATOM 4920 O O . LEU A 1 642 ? 7.389 27.327 -37.582 1.00 86.38 642 LEU A O 1
ATOM 4924 N N . ALA A 1 643 ? 9.255 26.439 -38.464 1.00 83.94 643 ALA A N 1
ATOM 4925 C CA . ALA A 1 643 ? 9.833 26.031 -37.182 1.00 83.94 643 ALA A CA 1
ATOM 4926 C C . ALA A 1 643 ? 10.177 27.232 -36.280 1.00 83.94 643 ALA A C 1
ATOM 4928 O O . ALA A 1 643 ? 10.103 27.136 -35.060 1.00 83.94 643 ALA A O 1
ATOM 4929 N N . ARG A 1 644 ? 10.502 28.397 -36.858 1.00 82.88 644 ARG A N 1
ATOM 4930 C CA . ARG A 1 644 ? 10.677 29.645 -36.092 1.00 82.88 644 ARG A CA 1
ATOM 4931 C C . ARG A 1 644 ? 9.359 30.221 -35.577 1.00 82.88 644 ARG A C 1
ATOM 4933 O O . ARG A 1 644 ? 9.366 30.874 -34.542 1.00 82.88 644 ARG A O 1
ATOM 4940 N N . ALA A 1 645 ? 8.251 29.996 -36.281 1.00 81.88 645 ALA A N 1
ATOM 4941 C CA . ALA A 1 645 ? 6.931 30.485 -35.887 1.00 81.88 645 ALA A CA 1
ATOM 4942 C C . ALA A 1 645 ? 6.268 29.591 -34.824 1.00 81.88 645 ALA A C 1
ATOM 4944 O O . ALA A 1 645 ? 5.784 30.086 -33.811 1.00 81.88 645 ALA A O 1
ATOM 4945 N N . VAL A 1 646 ? 6.276 28.273 -35.043 1.00 83.19 646 VAL A N 1
ATOM 4946 C CA . VAL A 1 646 ? 5.526 27.288 -34.236 1.00 83.19 646 VAL A CA 1
ATOM 4947 C C . VAL A 1 646 ? 6.421 26.549 -33.222 1.00 83.19 646 VAL A C 1
ATOM 4949 O O . VAL A 1 646 ? 5.933 25.744 -32.431 1.00 83.19 646 VAL A O 1
ATOM 4952 N N . GLY A 1 647 ? 7.730 26.820 -33.213 1.00 78.88 647 GLY A N 1
ATOM 4953 C CA . GLY A 1 647 ? 8.722 26.088 -32.417 1.00 78.88 647 GLY A CA 1
ATOM 4954 C C . GLY A 1 647 ? 9.256 24.836 -33.129 1.00 78.88 647 GLY A C 1
ATOM 4955 O O . GLY A 1 647 ? 8.840 24.509 -34.247 1.00 78.88 647 GLY A O 1
ATOM 4956 N N . GLN A 1 648 ? 10.203 24.128 -32.497 1.00 73.94 648 GLN A N 1
ATOM 4957 C CA . GLN A 1 648 ? 10.733 22.880 -33.059 1.00 73.94 648 GLN A CA 1
ATOM 4958 C C . GLN A 1 648 ? 9.616 21.849 -33.241 1.00 73.94 648 GLN A C 1
ATOM 4960 O O . GLN A 1 648 ? 8.756 21.665 -32.383 1.00 73.94 648 GLN A O 1
ATOM 4965 N N . MET A 1 649 ? 9.649 21.183 -34.390 1.00 76.56 649 MET A N 1
ATOM 4966 C CA . MET A 1 649 ? 8.671 20.185 -34.804 1.00 76.56 649 MET A CA 1
ATOM 4967 C C . MET A 1 649 ? 9.362 18.841 -34.999 1.00 76.56 649 MET A C 1
ATOM 4969 O O . MET A 1 649 ? 10.524 18.784 -35.412 1.00 76.56 649 MET A O 1
ATOM 4973 N N . SER A 1 650 ? 8.645 17.755 -34.717 1.00 78.81 650 SER A N 1
ATOM 4974 C CA . SER A 1 650 ? 9.167 16.407 -34.940 1.00 78.81 650 SER A CA 1
ATOM 4975 C C . SER A 1 650 ? 9.367 16.131 -36.435 1.00 78.81 650 SER A C 1
ATOM 4977 O O . SER A 1 650 ? 8.784 16.785 -37.304 1.00 78.81 650 SER A O 1
ATOM 4979 N N . THR A 1 651 ? 10.171 15.119 -36.764 1.00 75.94 651 THR A N 1
ATOM 4980 C CA . THR A 1 651 ? 10.387 14.686 -38.156 1.00 75.94 651 THR A CA 1
ATOM 4981 C C . THR A 1 651 ? 9.078 14.281 -38.847 1.00 75.94 651 THR A C 1
ATOM 4983 O O . THR A 1 651 ? 8.892 14.557 -40.035 1.00 75.94 651 THR A O 1
ATOM 4986 N N . ALA A 1 652 ? 8.138 13.697 -38.098 1.00 77.88 652 ALA A N 1
ATOM 4987 C CA . ALA A 1 652 ? 6.803 13.359 -38.580 1.00 77.88 652 ALA A CA 1
ATOM 4988 C C . ALA A 1 652 ? 5.977 14.615 -38.912 1.00 77.88 652 ALA A C 1
ATOM 4990 O O . ALA A 1 652 ? 5.437 14.722 -40.012 1.00 77.88 652 ALA A O 1
ATOM 4991 N N . GLN A 1 653 ? 5.947 15.606 -38.013 1.00 80.62 653 GLN A N 1
ATOM 4992 C CA . GLN A 1 653 ? 5.245 16.878 -38.232 1.00 80.62 653 GLN A CA 1
ATOM 4993 C C . GLN A 1 653 ? 5.826 17.663 -39.416 1.00 80.62 653 GLN A C 1
ATOM 4995 O O . GLN A 1 653 ? 5.078 18.159 -40.256 1.00 80.62 653 GLN A O 1
ATOM 5000 N N . ALA A 1 654 ? 7.156 17.720 -39.538 1.00 81.50 654 ALA A N 1
ATOM 5001 C CA . ALA A 1 654 ? 7.820 18.368 -40.668 1.00 81.50 654 ALA A CA 1
ATOM 5002 C C . ALA A 1 654 ? 7.437 17.716 -42.008 1.00 81.50 654 ALA A C 1
ATOM 5004 O O . ALA A 1 654 ? 7.199 18.415 -42.993 1.00 81.50 654 ALA A O 1
ATOM 5005 N N . THR A 1 655 ? 7.319 16.385 -42.034 1.00 83.69 655 THR A N 1
ATOM 5006 C CA . THR A 1 655 ? 6.882 15.638 -43.223 1.00 83.69 655 THR A CA 1
ATOM 5007 C C . THR A 1 655 ? 5.443 16.001 -43.597 1.00 83.69 655 THR A C 1
ATOM 5009 O O . THR A 1 655 ? 5.184 16.322 -44.758 1.00 83.69 655 THR A O 1
ATOM 5012 N N . ILE A 1 656 ? 4.536 16.052 -42.615 1.00 82.94 656 ILE A N 1
ATOM 5013 C CA . ILE A 1 656 ? 3.125 16.426 -42.806 1.00 82.94 656 ILE A CA 1
ATOM 5014 C C . ILE A 1 656 ? 3.001 17.830 -43.413 1.00 82.94 656 ILE A C 1
ATOM 5016 O O . ILE A 1 656 ? 2.411 17.995 -44.482 1.00 82.94 656 ILE A O 1
ATOM 5020 N N . TYR A 1 657 ? 3.602 18.843 -42.785 1.00 85.81 657 TYR A N 1
ATOM 5021 C CA . TYR A 1 657 ? 3.471 20.226 -43.253 1.00 85.81 657 TYR A CA 1
ATOM 5022 C C . TYR A 1 657 ? 4.185 20.470 -44.584 1.00 85.81 657 TYR A C 1
ATOM 5024 O O . TYR A 1 657 ? 3.721 21.267 -45.401 1.00 85.81 657 TYR A O 1
ATOM 5032 N N . SER A 1 658 ? 5.278 19.750 -44.853 1.00 84.12 658 SER A N 1
ATOM 5033 C CA . SER A 1 658 ? 5.960 19.835 -46.146 1.00 84.12 658 SER A CA 1
ATOM 5034 C C . SER A 1 658 ? 5.094 19.336 -47.308 1.00 84.12 658 SER A C 1
ATOM 5036 O O . SER A 1 658 ? 5.185 19.894 -48.402 1.00 84.12 658 SER A O 1
ATOM 5038 N N . ALA A 1 659 ? 4.226 18.346 -47.064 1.00 84.31 659 ALA A N 1
ATOM 5039 C CA . ALA A 1 659 ? 3.295 17.807 -48.053 1.00 84.31 659 ALA A CA 1
ATOM 5040 C C . ALA A 1 659 ? 2.103 18.744 -48.321 1.00 84.31 659 ALA A C 1
ATOM 5042 O O . ALA A 1 659 ? 1.571 18.757 -49.428 1.00 84.31 659 ALA A O 1
ATOM 5043 N N . MET A 1 660 ? 1.709 19.557 -47.334 1.00 83.81 660 MET A N 1
ATOM 5044 C CA . MET A 1 660 ? 0.626 20.546 -47.457 1.00 83.81 660 MET A CA 1
ATOM 5045 C C . MET A 1 660 ? 1.049 21.833 -48.183 1.00 83.81 660 MET A C 1
ATOM 5047 O O . MET A 1 660 ? 0.197 22.627 -48.586 1.00 83.81 660 MET A O 1
ATOM 5051 N N . ALA A 1 661 ? 2.354 22.071 -48.333 1.00 85.00 661 ALA A N 1
ATOM 5052 C CA . ALA A 1 661 ? 2.863 23.298 -48.925 1.00 85.00 661 ALA A CA 1
ATOM 5053 C C . ALA A 1 661 ? 2.763 23.272 -50.466 1.00 85.00 661 ALA A C 1
ATOM 5055 O O . ALA A 1 661 ? 3.285 22.345 -51.091 1.00 85.00 661 ALA A O 1
ATOM 5056 N N . PRO A 1 662 ? 2.189 24.307 -51.115 1.00 84.69 662 PRO A N 1
ATOM 5057 C CA . PRO A 1 662 ? 1.987 24.333 -52.565 1.00 84.69 662 PRO A CA 1
ATOM 5058 C C . PRO A 1 662 ? 3.311 24.240 -53.336 1.00 84.69 662 PRO A C 1
ATOM 5060 O O . PRO A 1 662 ? 4.362 24.670 -52.852 1.00 84.69 662 PRO A O 1
ATOM 5063 N N . ALA A 1 663 ? 3.283 23.697 -54.555 1.00 73.38 663 ALA A N 1
ATOM 5064 C CA . ALA A 1 663 ? 4.460 23.653 -55.419 1.00 73.38 663 ALA A CA 1
ATOM 5065 C C . ALA A 1 663 ? 4.828 25.077 -55.882 1.00 73.38 663 ALA A C 1
ATOM 5067 O O . ALA A 1 663 ? 4.053 25.723 -56.582 1.00 73.38 663 ALA A O 1
ATOM 5068 N N . GLY A 1 664 ? 5.997 25.590 -55.482 1.00 74.25 664 GLY A N 1
ATOM 5069 C CA . GLY A 1 664 ? 6.416 26.947 -55.847 1.00 74.25 664 GLY A CA 1
ATOM 5070 C C . GLY A 1 664 ? 7.517 27.544 -54.968 1.00 74.25 664 GLY A C 1
ATOM 5071 O O . GLY A 1 664 ? 8.095 26.877 -54.106 1.00 74.25 664 GLY A O 1
ATOM 5072 N N . LYS A 1 665 ? 7.824 28.828 -55.205 1.00 78.62 665 LYS A N 1
ATOM 5073 C CA . LYS A 1 665 ? 8.828 29.590 -54.447 1.00 78.62 665 LYS A CA 1
ATOM 5074 C C . LYS A 1 665 ? 8.401 29.706 -52.981 1.00 78.62 665 LYS A C 1
ATOM 5076 O O . LYS A 1 665 ? 7.322 30.205 -52.689 1.00 78.62 665 LYS A O 1
ATOM 5081 N N . ARG A 1 666 ? 9.278 29.289 -52.064 1.00 86.56 666 ARG A N 1
ATOM 5082 C CA . ARG A 1 666 ? 9.012 29.331 -50.621 1.00 86.56 666 ARG A CA 1
ATOM 5083 C C . ARG A 1 666 ? 9.118 30.756 -50.064 1.00 86.56 666 ARG A C 1
ATOM 5085 O O . ARG A 1 666 ? 10.165 31.402 -50.221 1.00 86.56 666 ARG A O 1
ATOM 5092 N N . LEU A 1 667 ? 8.059 31.202 -49.393 1.00 86.75 667 LEU A N 1
ATOM 5093 C CA . LEU A 1 667 ? 7.927 32.529 -48.787 1.00 86.75 667 LEU A CA 1
ATOM 5094 C C . LEU A 1 667 ? 8.640 32.600 -47.429 1.00 86.75 667 LEU A C 1
ATOM 5096 O O . LEU A 1 667 ? 8.701 31.609 -46.698 1.00 86.75 667 LEU A O 1
ATOM 5100 N N . GLY A 1 668 ? 9.215 33.762 -47.113 1.00 84.56 668 GLY A N 1
ATOM 5101 C CA . GLY A 1 668 ? 9.808 34.029 -45.797 1.00 84.56 668 GLY A CA 1
ATOM 5102 C C . GLY A 1 668 ? 8.757 34.401 -44.745 1.00 84.56 668 GLY A C 1
ATOM 5103 O O . GLY A 1 668 ? 7.631 34.747 -45.088 1.00 84.56 668 GLY A O 1
ATOM 5104 N N . LEU A 1 669 ? 9.139 34.393 -43.465 1.00 80.62 669 LEU A N 1
ATOM 5105 C CA . LEU A 1 669 ? 8.240 34.651 -42.324 1.00 80.62 669 LEU A CA 1
ATOM 5106 C C . LEU A 1 669 ? 7.536 36.031 -42.343 1.00 80.62 669 LEU A C 1
ATOM 5108 O O . LEU A 1 669 ? 6.516 36.225 -41.685 1.00 80.62 669 LEU A O 1
ATOM 5112 N N . GLU A 1 670 ? 8.092 37.009 -43.054 1.00 80.88 670 GLU A N 1
ATOM 5113 C CA . GLU A 1 670 ? 7.519 38.358 -43.217 1.00 80.88 670 GLU A CA 1
ATOM 5114 C C . GLU A 1 670 ? 6.552 38.466 -44.406 1.00 80.88 670 GLU A C 1
ATOM 5116 O O . GLU A 1 670 ? 5.810 39.434 -44.515 1.00 80.88 670 GLU A O 1
ATOM 5121 N N . GLN A 1 671 ? 6.557 37.477 -45.304 1.00 83.56 671 GLN A N 1
ATOM 5122 C CA . GLN A 1 671 ? 5.755 37.453 -46.535 1.00 83.56 671 GLN A CA 1
ATOM 5123 C C . GLN A 1 671 ? 4.469 36.628 -46.388 1.00 83.56 671 GLN A C 1
ATOM 5125 O O . GLN A 1 671 ? 3.695 36.527 -47.334 1.00 83.56 671 GLN A O 1
ATOM 5130 N N . VAL A 1 672 ? 4.281 36.002 -45.227 1.00 85.50 672 VAL A N 1
ATOM 5131 C CA . VAL A 1 672 ? 3.178 35.092 -44.911 1.00 85.50 672 VAL A CA 1
ATOM 5132 C C . VAL A 1 672 ? 2.289 35.760 -43.876 1.00 85.50 672 VAL A C 1
ATOM 5134 O O . VAL A 1 672 ? 2.779 36.402 -42.943 1.00 85.50 672 VAL A O 1
ATOM 5137 N N . GLU A 1 673 ? 0.981 35.597 -44.020 1.00 85.19 673 GLU A N 1
ATOM 5138 C CA . GLU A 1 673 ? 0.045 36.109 -43.041 1.00 85.19 673 GLU A CA 1
ATOM 5139 C C . GLU A 1 673 ? 0.080 35.254 -41.768 1.00 85.19 673 GLU A C 1
ATOM 5141 O O . GLU A 1 673 ? -0.220 34.059 -41.796 1.00 85.19 673 GLU A O 1
ATOM 5146 N N . ARG A 1 674 ? 0.450 35.877 -40.641 1.00 82.44 674 ARG A N 1
ATOM 5147 C CA . ARG A 1 674 ? 0.604 35.198 -39.343 1.00 82.44 674 ARG A CA 1
ATOM 5148 C C . ARG A 1 674 ? -0.679 35.120 -38.522 1.00 82.44 674 ARG A C 1
ATOM 5150 O O . ARG A 1 674 ? -0.700 34.373 -37.550 1.00 82.44 674 ARG A O 1
ATOM 5157 N N . LEU A 1 675 ? -1.705 35.895 -38.866 1.00 81.31 675 LEU A N 1
ATOM 5158 C CA . LEU A 1 675 ? -2.992 35.890 -38.175 1.00 81.31 675 LEU A CA 1
ATOM 5159 C C . LEU A 1 675 ? -3.998 35.108 -39.005 1.00 81.31 675 LEU A C 1
ATOM 5161 O O . LEU A 1 675 ? -4.211 35.404 -40.178 1.00 81.31 675 LEU A O 1
ATOM 5165 N N . MET A 1 676 ? -4.626 34.108 -38.394 1.00 82.06 676 MET A N 1
ATOM 5166 C CA . MET A 1 676 ? -5.736 33.420 -39.038 1.00 82.06 676 MET A CA 1
ATOM 5167 C C . MET A 1 676 ? -6.957 34.347 -39.119 1.00 82.06 676 MET A C 1
ATOM 5169 O O . MET A 1 676 ? -7.217 35.077 -38.160 1.00 82.06 676 MET A O 1
ATOM 5173 N N . PRO A 1 677 ? -7.752 34.295 -40.203 1.00 80.62 677 PRO A N 1
ATOM 5174 C CA . PRO A 1 677 ? -8.922 35.160 -40.355 1.00 80.62 677 PRO A CA 1
ATOM 5175 C C . PRO A 1 677 ? -9.941 35.044 -39.212 1.00 80.62 677 PRO A C 1
ATOM 5177 O O . PRO A 1 677 ? -10.462 36.064 -38.781 1.00 80.62 677 PRO A O 1
ATOM 5180 N N . ALA A 1 678 ? -10.144 33.841 -38.660 1.00 74.69 678 ALA A N 1
ATOM 5181 C CA . ALA A 1 678 ? -11.039 33.592 -37.521 1.00 74.69 678 ALA A CA 1
ATOM 5182 C C . ALA A 1 678 ? -10.602 34.280 -36.210 1.00 74.69 678 ALA A C 1
ATOM 5184 O O . ALA A 1 678 ? -11.390 34.407 -35.282 1.00 74.69 678 ALA A O 1
ATOM 5185 N N . VAL A 1 679 ? -9.340 34.712 -36.131 1.00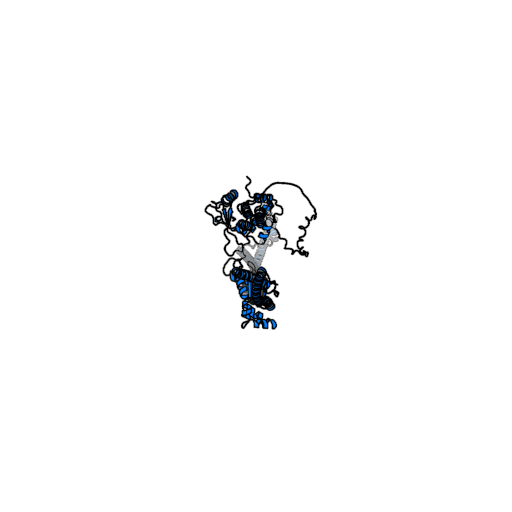 72.69 679 VAL A N 1
ATOM 5186 C CA . VAL A 1 679 ? -8.726 35.338 -34.949 1.00 72.69 679 VAL A CA 1
ATOM 5187 C C . VAL A 1 679 ? -8.638 36.861 -35.107 1.00 72.69 679 VAL A C 1
ATOM 5189 O O . VAL A 1 679 ? -8.266 37.571 -34.174 1.00 72.69 679 VAL A O 1
ATOM 5192 N N . ARG A 1 680 ? -8.960 37.393 -36.292 1.00 72.56 680 ARG A N 1
ATOM 5193 C CA . ARG A 1 680 ? -8.960 38.836 -36.518 1.00 72.56 680 ARG A CA 1
ATOM 5194 C C . ARG A 1 680 ? -10.130 39.466 -35.748 1.00 72.56 680 ARG A C 1
ATOM 5196 O O . ARG A 1 680 ? -11.221 38.897 -35.746 1.00 72.56 680 ARG A O 1
ATOM 5203 N N . PRO A 1 681 ? -9.941 40.640 -35.123 1.00 59.00 681 PRO A N 1
ATOM 5204 C CA . PRO A 1 681 ? -11.055 41.361 -34.526 1.00 59.00 681 PRO A CA 1
ATOM 5205 C C . PRO A 1 681 ? -12.096 41.660 -35.610 1.00 59.00 681 PRO A C 1
ATOM 5207 O O . PRO A 1 681 ? -11.737 42.146 -36.686 1.00 59.00 681 PRO A O 1
ATOM 5210 N N . ALA A 1 682 ? -13.368 41.359 -35.336 1.00 49.69 682 ALA A N 1
ATOM 5211 C CA . ALA A 1 682 ? -14.465 41.841 -36.165 1.00 49.69 682 ALA A CA 1
ATOM 5212 C C . ALA A 1 682 ? -14.389 43.376 -36.180 1.00 49.69 682 ALA A C 1
ATOM 5214 O O . ALA A 1 682 ? -14.434 44.007 -35.123 1.00 49.69 682 ALA A O 1
ATOM 5215 N N . THR A 1 683 ? -14.153 43.948 -37.359 1.00 34.50 683 THR A N 1
ATOM 5216 C CA . THR A 1 683 ? -14.096 45.400 -37.576 1.00 34.50 683 THR A CA 1
ATOM 5217 C C . THR A 1 683 ? -15.450 46.050 -37.399 1.00 34.50 683 THR A C 1
ATOM 5219 O O . THR A 1 683 ? -16.423 45.460 -37.923 1.00 34.50 683 THR A O 1
#